Protein AF-A0A9E7FYW6-F1 (afdb_monomer)

Organism: NCBI:txid320322

Solvent-accessible surface area (backbone atoms only — not comparable to full-atom values): 25440 Å² total; per-residue (Å²): 96,41,37,39,42,37,39,26,40,47,70,57,80,93,50,70,59,65,60,54,49,54,53,49,36,52,51,51,20,65,64,49,72,45,68,50,94,43,48,44,74,43,83,44,52,62,40,98,53,69,60,96,90,35,71,58,61,34,38,43,33,40,39,38,26,62,54,67,76,46,76,68,48,47,54,53,49,48,53,53,52,33,50,52,38,32,76,73,66,66,22,50,60,92,41,51,50,72,46,79,43,77,39,76,81,64,69,85,50,50,65,61,49,51,56,58,54,59,71,71,72,79,84,86,85,83,81,92,80,92,81,91,80,84,89,84,91,86,88,86,90,87,87,84,91,78,90,78,82,86,81,80,82,86,77,86,78,80,91,71,90,89,89,81,84,89,83,81,89,82,84,87,82,89,79,87,87,87,87,82,88,84,90,83,89,79,85,87,81,84,90,75,84,80,85,76,92,68,87,78,76,80,76,80,82,75,75,82,82,66,78,60,63,60,51,52,52,48,52,49,52,49,50,53,47,51,52,52,49,62,69,67,42,66,64,66,67,64,80,65,41,71,86,44,53,45,86,55,93,43,73,68,52,20,52,50,26,24,55,54,38,47,67,72,40,41,53,52,52,52,50,51,39,52,48,41,39,49,49,53,47,64,76,35,61,68,55,45,49,53,52,50,51,50,51,47,52,54,40,47,65,67,70,70,40,62,95,84,58,78,66,57,67,55,97,92,40,76,44,53,72,67,55,52,49,50,50,50,51,49,49,49,50,48,52,46,70,76,38,64,53,54,60,47,51,53,50,28,50,51,54,34,50,50,52,50,48,52,51,19,25,28,34,60,72,77,89,84,70,89,80,78,82,68,94,74,73,71,85,85,50,96,58,74,81,76,71,85,80,85,86,89,78,80,87,81,88,79,134

Radius of gyration: 38.48 Å; Cα contacts (8 Å, |Δi|>4): 292; chains: 1; bounding box: 107×82×98 Å

InterPro domains:
  IPR001398 Macrophage migration inhibitory factor [PF01187] (2-104)
  IPR004895 Prenylated rab acceptor PRA1 [PF03208] (229-372)
  IPR004895 Prenylated rab acceptor PRA1 [PTHR19317] (193-374)
  IPR014347 Tautomerase/MIF superfamily [G3DSA:3.30.429.10] (2-112)
  IPR014347 Tautomerase/MIF superfamily [SSF55331] (1-104)

Structure (mmCIF, N/CA/C/O backbone):
data_AF-A0A9E7FYW6-F1
#
_entry.id   AF-A0A9E7FYW6-F1
#
loop_
_atom_site.group_PDB
_atom_site.id
_atom_site.type_symbol
_atom_site.label_atom_id
_atom_site.label_alt_id
_atom_site.label_comp_id
_atom_site.label_asym_id
_atom_site.label_entity_id
_atom_site.label_seq_id
_atom_site.pdbx_PDB_ins_code
_atom_site.Cartn_x
_atom_site.Cartn_y
_atom_site.Cartn_z
_atom_site.occupancy
_atom_site.B_iso_or_equiv
_atom_site.auth_seq_id
_atom_site.auth_comp_id
_atom_site.auth_asym_id
_atom_site.auth_atom_id
_atom_site.pdbx_PDB_model_num
ATOM 1 N N . MET A 1 1 ? -1.023 -28.346 9.864 1.00 83.94 1 MET A N 1
ATOM 2 C CA . MET A 1 1 ? -2.212 -27.751 10.496 1.00 83.94 1 MET A CA 1
ATOM 3 C C . MET A 1 1 ? -3.149 -27.196 9.422 1.00 83.94 1 MET A C 1
ATOM 5 O O . MET A 1 1 ? -3.063 -26.008 9.130 1.00 83.94 1 MET A O 1
ATOM 9 N N . PRO A 1 2 ? -3.940 -28.040 8.735 1.00 93.69 2 PRO A N 1
ATOM 10 C CA . PRO A 1 2 ? -5.030 -27.577 7.875 1.00 93.69 2 PRO A CA 1
ATOM 11 C C . PRO A 1 2 ? -6.256 -27.155 8.696 1.00 93.69 2 PRO A C 1
ATOM 13 O O . PRO A 1 2 ? -6.620 -27.841 9.646 1.00 93.69 2 PRO A O 1
ATOM 16 N N . CYS A 1 3 ? -6.911 -26.064 8.312 1.00 95.19 3 CYS A N 1
ATOM 17 C CA . CYS A 1 3 ? -8.185 -25.623 8.867 1.00 95.19 3 CYS A CA 1
ATOM 18 C C . CYS A 1 3 ? -9.180 -25.387 7.727 1.00 95.19 3 CYS A C 1
ATOM 20 O O . CYS A 1 3 ? -8.913 -24.559 6.855 1.00 95.19 3 CYS A O 1
ATOM 22 N N . LEU A 1 4 ? -10.293 -26.123 7.722 1.00 96.69 4 LEU A N 1
ATOM 23 C CA . LEU A 1 4 ? -11.390 -25.963 6.768 1.00 96.69 4 LEU A CA 1
ATOM 24 C C . LEU A 1 4 ? -12.578 -25.297 7.467 1.00 96.69 4 LEU A C 1
ATOM 26 O O . LEU A 1 4 ? -13.160 -25.872 8.382 1.00 96.69 4 LEU A O 1
ATOM 30 N N . ASN A 1 5 ? -12.963 -24.110 7.015 1.00 96.88 5 ASN A N 1
ATOM 31 C CA . ASN A 1 5 ? -14.145 -23.393 7.482 1.00 96.88 5 ASN A CA 1
ATOM 32 C C . ASN A 1 5 ? -15.232 -23.451 6.405 1.00 96.88 5 ASN A C 1
ATOM 34 O O . ASN A 1 5 ? -15.042 -22.920 5.315 1.00 96.88 5 ASN A O 1
ATOM 38 N N . LEU A 1 6 ? -16.354 -24.093 6.711 1.00 96.81 6 LEU A N 1
ATOM 39 C CA . LEU A 1 6 ? -17.514 -24.250 5.843 1.00 96.81 6 LEU A CA 1
ATOM 40 C C . LEU A 1 6 ? -18.661 -23.389 6.365 1.00 96.81 6 LEU A C 1
ATOM 42 O O . LEU A 1 6 ? -18.992 -23.418 7.547 1.00 96.81 6 LEU A O 1
ATOM 46 N N . SER A 1 7 ? -19.271 -22.623 5.473 1.00 96.81 7 SER A N 1
ATOM 47 C CA . SER A 1 7 ? -20.413 -21.750 5.740 1.00 96.81 7 SER A CA 1
ATOM 48 C C . SER A 1 7 ? -21.519 -22.039 4.729 1.00 96.81 7 SER A C 1
ATOM 50 O O . SER A 1 7 ? -21.244 -22.102 3.534 1.00 96.81 7 SER A O 1
ATOM 52 N N . THR A 1 8 ? -22.760 -22.210 5.177 1.00 96.69 8 THR A N 1
ATOM 53 C CA . THR A 1 8 ? -23.913 -22.505 4.309 1.00 96.69 8 THR A CA 1
ATOM 54 C C . THR A 1 8 ? -25.189 -21.818 4.804 1.00 96.69 8 THR A C 1
ATOM 56 O O . THR A 1 8 ? -25.309 -21.495 5.988 1.00 96.69 8 THR A O 1
ATOM 59 N N . ASN A 1 9 ? -26.138 -21.588 3.893 1.00 95.69 9 ASN A N 1
ATOM 60 C CA . ASN A 1 9 ? -27.502 -21.156 4.223 1.00 95.69 9 ASN A CA 1
ATOM 61 C C . ASN A 1 9 ? -28.422 -22.293 4.674 1.00 95.69 9 ASN A C 1
ATOM 63 O O . ASN A 1 9 ? -29.481 -22.019 5.231 1.00 95.69 9 ASN A O 1
ATOM 67 N N . VAL A 1 10 ? -28.046 -23.552 4.447 1.00 94.50 10 VAL A N 1
ATOM 68 C CA . VAL A 1 10 ? -28.854 -24.703 4.862 1.00 94.50 10 VAL A CA 1
ATOM 69 C C . VAL A 1 10 ? -28.904 -24.766 6.392 1.00 94.50 10 VAL A C 1
ATOM 71 O O . VAL A 1 10 ? -27.881 -24.567 7.060 1.00 94.50 10 VAL A O 1
ATOM 74 N N . SER A 1 11 ? -30.094 -25.018 6.951 1.00 91.06 11 SER A N 1
ATOM 75 C CA . SER A 1 11 ? -30.219 -25.256 8.391 1.00 91.06 11 SER A CA 1
ATOM 76 C C . SER A 1 11 ? -29.565 -26.584 8.759 1.00 91.06 11 SER A C 1
ATOM 78 O O . SER A 1 11 ? -29.737 -27.586 8.069 1.00 91.06 11 SER A O 1
ATOM 80 N N . LEU A 1 12 ? -28.803 -26.580 9.851 1.00 90.56 12 LEU A N 1
ATOM 81 C CA . LEU A 1 12 ? -28.153 -27.781 10.383 1.00 90.56 12 LEU A CA 1
ATOM 82 C C . LEU A 1 12 ? -29.026 -28.507 11.412 1.00 90.56 12 LEU A C 1
ATOM 84 O O . LEU A 1 12 ? -28.601 -29.524 11.961 1.00 90.56 12 LEU A O 1
ATOM 88 N N . ASP A 1 13 ? -30.231 -28.005 11.676 1.00 86.50 13 ASP A N 1
ATOM 89 C CA . ASP A 1 13 ? -31.158 -28.616 12.621 1.00 86.50 13 ASP A CA 1
ATOM 90 C C . ASP A 1 13 ? -31.611 -29.985 12.093 1.00 86.50 13 ASP A C 1
ATOM 92 O O . ASP A 1 13 ? -32.170 -30.100 11.004 1.00 86.50 13 ASP A O 1
ATOM 96 N N . GLY A 1 14 ? -31.338 -31.045 12.857 1.00 82.50 14 GLY A N 1
ATOM 97 C CA . GLY A 1 14 ? -31.653 -32.423 12.461 1.00 82.50 14 GLY A CA 1
ATOM 98 C C . GLY A 1 14 ? -30.693 -33.043 11.436 1.00 82.50 14 GLY A C 1
ATOM 99 O O . GLY A 1 14 ? -30.901 -34.187 11.037 1.00 82.50 14 GLY A O 1
ATOM 100 N N . VAL A 1 15 ? -29.630 -32.338 11.035 1.00 88.69 15 VAL A N 1
ATOM 101 C CA . VAL A 1 15 ? -28.569 -32.884 10.177 1.00 88.69 15 VAL A CA 1
ATOM 102 C C . VAL A 1 15 ? -27.479 -33.521 11.038 1.00 88.69 15 VAL A C 1
ATOM 104 O O . VAL A 1 15 ? -27.042 -32.944 12.036 1.00 88.69 15 VAL A O 1
ATOM 107 N N . ASP A 1 16 ? -26.971 -34.685 10.626 1.00 89.06 16 ASP A N 1
ATOM 108 C CA . ASP A 1 16 ? -25.817 -35.318 11.272 1.00 89.06 16 ASP A CA 1
ATOM 109 C C . ASP A 1 16 ? -24.513 -34.561 10.955 1.00 89.06 16 ASP A C 1
ATOM 111 O O . ASP A 1 16 ? -23.719 -34.917 10.078 1.00 89.06 16 ASP A O 1
ATOM 115 N N . THR A 1 17 ? -24.301 -33.469 11.689 1.00 92.69 17 THR A N 1
ATOM 116 C CA . THR A 1 17 ? -23.099 -32.632 11.595 1.00 92.69 17 THR A CA 1
ATOM 117 C C . THR A 1 17 ? -21.828 -33.418 11.906 1.00 92.69 17 THR A C 1
ATOM 119 O O . THR A 1 17 ? -20.786 -33.153 11.308 1.00 92.69 17 THR A O 1
ATOM 122 N N . SER A 1 18 ? -21.900 -34.422 12.783 1.00 91.88 18 SER A N 1
ATOM 123 C CA . SER A 1 18 ? -20.744 -35.223 13.184 1.00 91.88 18 SER A CA 1
ATOM 124 C C . SER A 1 18 ? -20.201 -36.066 12.026 1.00 91.88 18 SER A C 1
ATOM 126 O O . SER A 1 18 ? -18.985 -36.106 11.809 1.00 91.88 18 SER A O 1
ATOM 128 N N . ALA A 1 19 ? -21.091 -36.642 11.210 1.00 92.69 19 ALA A N 1
ATOM 129 C CA . ALA A 1 19 ? -20.711 -37.367 10.004 1.00 92.69 19 ALA A CA 1
ATOM 130 C C . ALA A 1 19 ? -20.039 -36.449 8.975 1.00 92.69 19 ALA A C 1
ATOM 132 O O . ALA A 1 19 ? -19.019 -36.827 8.399 1.00 92.69 19 ALA A O 1
ATOM 133 N N . ILE A 1 20 ? -20.555 -35.228 8.785 1.00 93.88 20 ILE A N 1
ATOM 134 C CA . ILE A 1 20 ? -19.956 -34.235 7.877 1.00 93.88 20 ILE A CA 1
ATOM 135 C C . ILE A 1 20 ? -18.540 -33.879 8.339 1.00 93.88 20 ILE A C 1
ATOM 137 O O . ILE A 1 20 ? -17.605 -33.887 7.537 1.00 93.88 20 ILE A O 1
ATOM 141 N N . LEU A 1 21 ? -18.372 -33.587 9.633 1.00 95.38 21 LEU A N 1
ATOM 142 C CA . LEU A 1 21 ? -17.083 -33.197 10.204 1.00 95.38 21 LEU A CA 1
ATOM 143 C C . LEU A 1 21 ? -16.051 -34.328 10.092 1.00 95.38 21 LEU A C 1
ATOM 145 O O . LEU A 1 21 ? -14.931 -34.067 9.655 1.00 95.38 21 LEU A O 1
ATOM 149 N N . SER A 1 22 ? -16.430 -35.569 10.422 1.00 94.94 22 SER A N 1
ATOM 150 C CA . SER A 1 22 ? -15.528 -36.729 10.345 1.00 94.94 22 SER A CA 1
ATOM 151 C C . SER A 1 22 ? -15.154 -37.098 8.906 1.00 94.94 22 SER A C 1
ATOM 153 O O . SER A 1 22 ? -14.016 -37.473 8.624 1.00 94.94 22 SER A O 1
ATOM 155 N N . GLU A 1 23 ? -16.093 -37.006 7.966 1.00 96.38 23 GLU A N 1
ATOM 156 C CA . GLU A 1 23 ? -15.821 -37.325 6.563 1.00 96.38 23 GLU A CA 1
ATOM 157 C C . GLU A 1 23 ? -14.941 -36.253 5.901 1.00 96.38 23 GLU A C 1
ATOM 159 O O . GLU A 1 23 ? -14.005 -36.571 5.153 1.00 96.38 23 GLU A O 1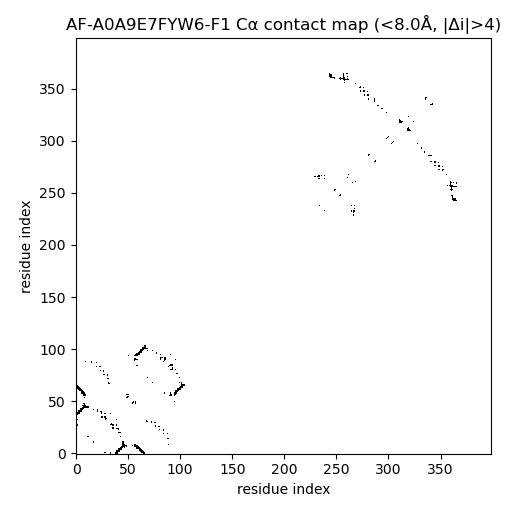
ATOM 164 N N . ALA A 1 24 ? -15.178 -34.980 6.237 1.00 95.12 24 ALA A N 1
ATOM 165 C CA . ALA A 1 24 ? -14.367 -33.860 5.779 1.00 95.12 24 ALA A CA 1
ATOM 166 C C . ALA A 1 24 ? -12.942 -33.906 6.356 1.00 95.12 24 ALA A C 1
ATOM 168 O O . ALA A 1 24 ? -11.986 -33.743 5.593 1.00 95.12 24 ALA A O 1
ATOM 169 N N . SER A 1 25 ? -12.768 -34.178 7.658 1.00 96.25 25 SER A N 1
ATOM 170 C CA . SER A 1 25 ? -11.441 -34.252 8.296 1.00 96.25 25 SER A CA 1
ATOM 171 C C . SER A 1 25 ? -10.566 -35.334 7.667 1.00 96.25 25 SER A C 1
ATOM 173 O O . SER A 1 25 ? -9.443 -35.047 7.242 1.00 96.25 25 SER A O 1
ATOM 175 N N . LYS A 1 26 ? -11.109 -36.546 7.496 1.00 96.62 26 LYS A N 1
ATOM 176 C CA . LYS A 1 26 ? -10.428 -37.678 6.846 1.00 96.62 26 LYS A CA 1
ATOM 177 C C . LYS A 1 26 ? -10.041 -37.366 5.406 1.00 96.62 26 LYS A C 1
ATOM 179 O O . LYS A 1 26 ? -8.931 -37.670 4.967 1.00 96.62 26 LYS A O 1
ATOM 184 N N . THR A 1 27 ? -10.948 -36.744 4.658 1.00 95.94 27 THR A N 1
ATOM 185 C CA . THR A 1 27 ? -10.726 -36.404 3.248 1.00 95.94 27 THR A CA 1
ATOM 186 C C . THR A 1 27 ? -9.641 -35.342 3.084 1.00 95.94 27 THR A C 1
ATOM 188 O O . THR A 1 27 ? -8.743 -35.508 2.255 1.00 95.94 27 THR A O 1
ATOM 191 N N . VAL A 1 28 ? -9.674 -34.286 3.901 1.00 95.62 28 VAL A N 1
ATOM 192 C CA . VAL A 1 28 ? -8.663 -33.220 3.900 1.00 95.62 28 VAL A CA 1
ATOM 193 C C . VAL A 1 28 ? -7.295 -33.761 4.322 1.00 95.62 28 VAL A C 1
ATOM 195 O O . VAL A 1 28 ? -6.299 -33.475 3.656 1.00 95.62 28 VAL A O 1
ATOM 198 N N . ALA A 1 29 ? -7.240 -34.583 5.376 1.00 94.88 29 ALA A N 1
ATOM 199 C CA . ALA A 1 29 ? -6.011 -35.223 5.845 1.00 94.88 29 ALA A CA 1
ATOM 200 C C . ALA A 1 29 ? -5.350 -36.059 4.738 1.00 94.88 29 ALA A C 1
ATOM 202 O O . ALA A 1 29 ? -4.169 -35.874 4.425 1.00 94.88 29 ALA A O 1
ATOM 203 N N . ARG A 1 30 ? -6.146 -36.919 4.088 1.00 94.88 30 ARG A N 1
ATOM 204 C CA . ARG A 1 30 ? -5.700 -37.809 3.009 1.00 94.88 30 ARG A CA 1
ATOM 205 C C . ARG A 1 30 ? -5.182 -37.046 1.791 1.00 94.88 30 ARG A C 1
ATOM 207 O O . ARG A 1 30 ? -4.160 -37.431 1.236 1.00 94.88 30 ARG A O 1
ATOM 214 N N . LEU A 1 31 ? -5.871 -35.986 1.364 1.00 94.19 31 LEU A N 1
ATOM 215 C CA . LEU A 1 31 ? -5.508 -35.252 0.145 1.00 94.19 31 LEU A CA 1
ATOM 216 C C . LEU A 1 31 ? -4.324 -34.296 0.334 1.00 94.19 31 LEU A C 1
ATOM 218 O O . LEU A 1 31 ? -3.539 -34.129 -0.595 1.00 94.19 31 LEU A O 1
ATOM 222 N N . ILE A 1 32 ? -4.176 -33.684 1.514 1.00 92.25 32 ILE A N 1
ATOM 223 C CA . ILE A 1 32 ? -3.039 -32.794 1.817 1.00 92.25 32 ILE A CA 1
ATOM 224 C C . ILE A 1 32 ? -1.793 -33.596 2.232 1.00 92.25 32 ILE A C 1
ATOM 226 O O . ILE A 1 32 ? -0.678 -33.081 2.158 1.00 92.25 32 ILE A O 1
ATOM 230 N N . GLY A 1 33 ? -1.961 -34.844 2.682 1.00 91.31 33 GLY A N 1
ATOM 231 C CA . GLY A 1 33 ? -0.863 -35.671 3.188 1.00 91.31 33 GLY A CA 1
ATOM 232 C C . GLY A 1 33 ? -0.411 -35.255 4.589 1.00 91.31 33 GLY A C 1
ATOM 233 O O . GLY A 1 33 ? 0.779 -35.278 4.893 1.00 91.31 33 GLY A O 1
ATOM 234 N N . LYS A 1 34 ? -1.349 -34.821 5.444 1.00 89.88 34 LYS A N 1
ATOM 235 C CA . LYS A 1 34 ? -1.075 -34.444 6.841 1.00 89.88 34 LYS A CA 1
ATOM 236 C C . LYS A 1 34 ? -1.905 -35.293 7.801 1.00 89.88 34 LYS A C 1
ATOM 238 O O . LYS A 1 34 ? -3.045 -35.601 7.465 1.00 89.88 34 LYS A O 1
ATOM 243 N N . PRO A 1 35 ? -1.381 -35.628 8.997 1.00 92.44 35 PRO A N 1
ATOM 244 C CA . PRO A 1 35 ? -2.135 -36.399 9.979 1.00 92.44 35 PRO A CA 1
ATOM 245 C C . PRO A 1 35 ? -3.451 -35.709 10.345 1.00 92.44 35 PRO A C 1
ATOM 247 O O . PRO A 1 35 ? -3.473 -34.492 10.556 1.00 92.44 35 PRO A O 1
ATOM 250 N N . GLU A 1 36 ? -4.526 -36.491 10.467 1.00 93.25 36 GLU A N 1
ATOM 251 C CA . GLU A 1 36 ? -5.862 -35.996 10.826 1.00 93.25 36 GLU A CA 1
ATOM 252 C C . GLU A 1 36 ? -5.867 -35.265 12.177 1.00 93.25 36 GLU A C 1
ATOM 254 O O . GLU A 1 36 ? -6.575 -34.278 12.331 1.00 93.25 36 GLU A O 1
ATOM 259 N N . ALA A 1 37 ? -4.979 -35.648 13.103 1.00 92.31 37 ALA A N 1
ATOM 260 C CA . ALA A 1 37 ? -4.788 -34.981 14.394 1.00 92.31 37 ALA A CA 1
ATOM 261 C C . ALA A 1 37 ? -4.473 -33.471 14.293 1.00 92.31 37 ALA A C 1
ATOM 263 O O . ALA A 1 37 ? -4.655 -32.736 15.259 1.00 92.31 37 ALA A O 1
ATOM 264 N N . TYR A 1 38 ? -4.001 -32.993 13.135 1.00 90.94 38 TYR A N 1
ATOM 265 C CA . TYR A 1 38 ? -3.726 -31.574 12.884 1.00 90.94 38 TYR A CA 1
ATOM 266 C C . TYR A 1 38 ? -4.793 -30.871 12.040 1.00 90.94 38 TYR A C 1
ATOM 268 O O . TYR A 1 38 ? -4.580 -29.711 11.665 1.00 90.94 38 TYR A O 1
ATOM 276 N N . VAL A 1 39 ? -5.869 -31.565 11.669 1.00 94.56 39 VAL A N 1
ATOM 277 C CA . VAL A 1 39 ? -6.942 -31.037 10.828 1.00 94.56 39 VAL A CA 1
ATOM 278 C C . VAL A 1 39 ? -8.050 -30.491 11.714 1.00 94.56 39 VAL A C 1
ATOM 280 O O . VAL A 1 39 ? -8.599 -31.191 12.556 1.00 94.56 39 VAL A O 1
ATOM 283 N N . MET A 1 40 ? -8.395 -29.229 11.496 1.00 94.75 40 MET A N 1
ATOM 284 C CA . MET A 1 40 ? -9.525 -28.573 12.142 1.00 94.75 40 MET A CA 1
ATOM 285 C C . MET A 1 40 ? -10.620 -28.333 11.106 1.00 94.75 40 MET A C 1
ATOM 287 O O . MET A 1 40 ? -10.339 -27.808 10.030 1.00 94.75 40 MET A O 1
ATOM 291 N N . ILE A 1 41 ? -11.862 -28.697 11.424 1.00 96.19 41 ILE A N 1
ATOM 292 C CA . ILE A 1 41 ? -13.030 -28.431 10.578 1.00 96.19 41 ILE A CA 1
ATOM 293 C C . ILE A 1 41 ? -14.019 -27.582 11.375 1.00 96.19 41 ILE A C 1
ATOM 295 O O . ILE A 1 41 ? -14.321 -27.888 12.526 1.00 96.19 41 ILE A O 1
ATOM 299 N N . VAL A 1 42 ? -14.527 -26.519 10.762 1.00 95.50 42 VAL A N 1
ATOM 300 C CA . VAL A 1 42 ? -15.577 -25.656 11.308 1.00 95.50 42 VAL A CA 1
ATOM 301 C C . VAL A 1 42 ? -16.741 -25.672 10.329 1.00 95.50 42 VAL A C 1
ATOM 303 O O . VAL A 1 42 ? -16.540 -25.402 9.150 1.00 95.50 42 VAL A O 1
ATOM 306 N N . LEU A 1 43 ? -17.949 -25.969 10.806 1.00 95.50 43 LEU A N 1
ATOM 307 C CA . LEU A 1 43 ? -19.175 -25.943 10.008 1.00 95.50 43 LEU A CA 1
ATOM 308 C C . LEU A 1 43 ? -20.144 -24.919 10.604 1.00 95.50 43 LEU A C 1
ATOM 310 O O . LEU A 1 43 ? -20.476 -24.985 11.785 1.00 95.50 43 LEU A O 1
ATOM 314 N N . LYS A 1 44 ? -20.584 -23.969 9.780 1.00 94.75 44 LYS A N 1
ATOM 315 C CA . LYS A 1 44 ? -21.551 -22.927 10.128 1.00 94.75 44 LYS A CA 1
ATOM 316 C C . LYS A 1 44 ? -22.732 -23.023 9.173 1.00 94.75 44 LYS A C 1
ATOM 318 O O . LYS A 1 44 ? -22.543 -22.932 7.962 1.00 94.75 44 LYS A O 1
ATOM 323 N N . GLY A 1 45 ? -23.929 -23.194 9.712 1.00 93.44 45 GLY A N 1
ATOM 324 C CA . GLY A 1 45 ? -25.163 -23.194 8.931 1.00 93.44 45 GLY A CA 1
ATOM 325 C C . GLY A 1 45 ? -26.096 -22.069 9.330 1.00 93.44 45 GLY A C 1
ATOM 326 O O . GLY A 1 45 ? -25.749 -21.243 10.178 1.00 93.44 45 GLY A O 1
ATOM 327 N N . SER A 1 46 ? -27.273 -22.053 8.707 1.00 91.44 46 SER A N 1
ATOM 328 C CA . SER A 1 46 ? -28.316 -21.047 8.947 1.00 91.44 46 SER A CA 1
ATOM 329 C C . SER A 1 46 ? -27.828 -19.603 8.747 1.00 91.44 46 SER A C 1
ATOM 331 O O . SER A 1 46 ? -28.271 -18.682 9.435 1.00 91.44 46 SER A O 1
ATOM 333 N N . LEU A 1 47 ? -26.884 -19.393 7.822 1.00 92.81 47 LEU A N 1
ATOM 334 C CA . LEU A 1 47 ? -26.349 -18.070 7.502 1.00 92.81 47 LEU A CA 1
ATOM 335 C C . LEU A 1 47 ? -27.120 -17.430 6.336 1.00 92.81 47 LEU A C 1
ATOM 337 O O . LEU A 1 47 ? -27.388 -18.112 5.347 1.00 92.81 47 LEU A O 1
ATOM 341 N N . PRO A 1 48 ? -27.414 -16.117 6.379 1.00 92.50 48 PRO A N 1
ATOM 342 C CA . PRO A 1 48 ? -27.964 -15.417 5.223 1.00 92.50 48 PRO A CA 1
ATOM 343 C C . PRO A 1 48 ? -26.931 -15.422 4.085 1.00 92.50 48 PRO A C 1
ATOM 345 O O . PRO A 1 48 ? -25.865 -14.812 4.194 1.00 92.50 48 PRO A O 1
ATOM 348 N N . MET A 1 49 ? -27.227 -16.145 3.003 1.00 92.19 49 MET A N 1
ATOM 349 C CA . MET A 1 49 ? -26.335 -16.314 1.853 1.00 92.19 49 MET A CA 1
ATOM 350 C C . MET A 1 49 ? -27.147 -16.331 0.557 1.00 92.19 49 MET A C 1
ATOM 352 O O . MET A 1 49 ? -28.112 -17.082 0.433 1.00 92.19 49 MET A O 1
ATOM 356 N N . SER A 1 50 ? -26.713 -15.545 -0.429 1.00 93.38 50 SER A N 1
ATOM 357 C CA . SER A 1 50 ? -27.221 -15.586 -1.799 1.00 93.38 50 SER A CA 1
ATOM 358 C C . SER A 1 50 ? -26.089 -15.929 -2.769 1.00 93.38 50 SER A C 1
ATOM 360 O O . SER A 1 50 ? -24.945 -15.508 -2.601 1.00 93.38 50 SER A O 1
ATOM 362 N N . PHE A 1 51 ? -26.398 -16.723 -3.791 1.00 93.31 51 PHE A N 1
ATOM 363 C CA . PHE A 1 51 ? -25.456 -17.118 -4.837 1.00 93.31 51 PHE A CA 1
ATOM 364 C C . PHE A 1 51 ? -26.134 -16.981 -6.198 1.00 93.31 51 PHE A C 1
ATOM 366 O O . PHE A 1 51 ? -27.205 -17.549 -6.433 1.00 93.31 51 PHE A O 1
ATOM 373 N N . GLY A 1 52 ? -25.532 -16.192 -7.091 1.00 91.69 52 GLY A N 1
ATOM 374 C CA . GLY A 1 52 ? -26.138 -15.853 -8.382 1.00 91.69 52 GLY A CA 1
ATOM 375 C C . GLY A 1 52 ? -27.484 -15.132 -8.238 1.00 91.69 52 GLY A C 1
ATOM 376 O O . GLY A 1 52 ? -28.415 -15.438 -8.972 1.00 91.69 52 GLY A O 1
ATOM 377 N N . GLY A 1 53 ? -27.625 -14.255 -7.236 1.00 92.12 53 GLY A N 1
ATOM 378 C CA . GLY A 1 53 ? -28.859 -13.498 -6.980 1.00 92.12 53 GLY A CA 1
ATOM 379 C C . GLY A 1 53 ? -30.009 -14.296 -6.350 1.00 92.12 53 GLY A C 1
ATOM 380 O O . GLY A 1 53 ? -31.087 -13.746 -6.165 1.00 92.12 53 GLY A O 1
ATOM 381 N N . THR A 1 54 ? -29.797 -15.569 -5.999 1.00 94.06 54 THR A N 1
ATOM 382 C CA . THR A 1 54 ? -30.825 -16.443 -5.404 1.00 94.06 54 THR A CA 1
ATOM 383 C C . THR A 1 54 ? -30.375 -17.007 -4.059 1.00 94.06 54 THR A C 1
ATOM 385 O O . THR A 1 54 ? -29.197 -17.323 -3.879 1.00 94.06 54 THR A O 1
ATOM 388 N N . GLU A 1 55 ? -31.317 -17.202 -3.137 1.00 94.12 55 GLU A N 1
ATOM 389 C CA . GLU A 1 55 ? -31.085 -17.774 -1.795 1.00 94.12 55 GLU A CA 1
ATOM 390 C C . GLU A 1 55 ? -31.228 -19.307 -1.751 1.00 94.12 55 GLU A C 1
ATOM 392 O O . GLU A 1 55 ? -31.335 -19.905 -0.685 1.00 94.12 55 GLU A O 1
ATOM 397 N N . GLN A 1 56 ? -31.207 -19.967 -2.914 1.00 94.81 56 GLN A N 1
ATOM 398 C CA . GLN A 1 56 ? -31.193 -21.432 -3.013 1.00 94.81 56 GLN A CA 1
ATOM 399 C C . GLN A 1 56 ? -29.962 -22.027 -2.297 1.00 94.81 56 GLN A C 1
ATOM 401 O O . GLN A 1 56 ? -28.950 -21.320 -2.182 1.00 94.81 56 GLN A O 1
ATOM 406 N N . PRO A 1 57 ? -29.986 -23.308 -1.870 1.00 96.06 57 PRO A N 1
ATOM 407 C CA . PRO A 1 57 ? -28.890 -23.945 -1.137 1.00 96.06 57 PRO A CA 1
ATOM 408 C C . PRO A 1 57 ? -27.518 -23.670 -1.761 1.00 96.06 57 PRO A C 1
ATOM 410 O O . PRO A 1 57 ? -27.299 -23.891 -2.956 1.00 96.06 57 PRO A O 1
ATOM 413 N N . ALA A 1 58 ? -26.619 -23.112 -0.960 1.00 96.31 58 ALA A N 1
ATOM 414 C CA . ALA A 1 58 ? -25.290 -22.683 -1.366 1.00 96.31 58 ALA A CA 1
ATOM 415 C C . ALA A 1 58 ? -24.307 -22.848 -0.204 1.00 96.31 58 ALA A C 1
ATOM 417 O O . ALA A 1 58 ? -24.680 -22.849 0.975 1.00 96.31 58 ALA A O 1
ATOM 418 N N . ALA A 1 59 ? -23.030 -22.995 -0.541 1.00 96.38 59 ALA A N 1
ATOM 419 C CA . ALA A 1 59 ? -21.977 -23.116 0.451 1.00 96.38 59 ALA A CA 1
ATOM 420 C C . ALA A 1 59 ? -20.713 -22.367 0.025 1.00 96.38 59 ALA A C 1
ATOM 422 O O . ALA A 1 59 ? -20.352 -22.298 -1.150 1.00 96.38 59 ALA A O 1
ATOM 423 N N . TYR A 1 60 ? -20.010 -21.843 1.017 1.00 96.88 60 TYR A N 1
ATOM 424 C CA . TYR A 1 60 ? -18.710 -21.215 0.873 1.00 96.88 60 TYR A CA 1
ATOM 425 C C . TYR A 1 60 ? -17.727 -21.877 1.832 1.00 96.88 60 TYR A C 1
ATOM 427 O O . TYR A 1 60 ? -18.026 -22.070 3.011 1.00 96.88 60 TYR A O 1
ATOM 435 N N . GLY A 1 61 ? -16.560 -22.240 1.318 1.00 96.19 61 GLY A N 1
ATOM 436 C CA . GLY A 1 61 ? -15.496 -22.870 2.077 1.00 96.19 61 GLY A CA 1
ATOM 437 C C . GLY A 1 61 ? -14.202 -22.071 2.024 1.00 96.19 61 GLY A C 1
ATOM 438 O O . GLY A 1 61 ? -13.840 -21.518 0.986 1.00 96.19 61 GLY A O 1
ATOM 439 N N . GLU A 1 62 ? -13.452 -22.087 3.119 1.00 96.81 62 GLU A N 1
ATOM 440 C CA . GLU A 1 62 ? -12.081 -21.587 3.189 1.00 96.81 62 GLU A CA 1
ATOM 441 C C . GLU A 1 62 ? -11.173 -22.665 3.763 1.00 96.81 62 GLU A C 1
ATOM 443 O O . GLU A 1 62 ? -11.401 -23.147 4.871 1.00 96.81 62 GLU A O 1
ATOM 448 N N . LEU A 1 63 ? -10.131 -23.033 3.022 1.00 95.44 63 LEU A N 1
ATOM 449 C CA . LEU A 1 63 ? -9.122 -23.985 3.457 1.00 95.44 63 LEU A CA 1
ATOM 450 C C . LEU A 1 63 ? -7.783 -23.279 3.637 1.00 95.44 63 LEU A C 1
ATOM 452 O O . LEU A 1 63 ? -7.156 -22.850 2.668 1.00 95.44 63 LEU A O 1
ATOM 456 N N . VAL A 1 64 ? -7.324 -23.210 4.882 1.00 94.19 64 VAL A N 1
ATOM 457 C CA . VAL A 1 64 ? -6.010 -22.677 5.245 1.00 94.19 64 VAL A CA 1
ATOM 458 C C . VAL A 1 64 ? -5.094 -23.843 5.575 1.00 94.19 64 VAL A C 1
ATOM 460 O O . VAL A 1 64 ? -5.426 -24.671 6.417 1.00 94.19 64 VAL A O 1
ATOM 463 N N . SER A 1 65 ? -3.930 -23.934 4.940 1.00 92.00 65 SER A N 1
ATOM 464 C CA . SER A 1 65 ? -2.929 -24.948 5.281 1.00 92.00 65 SER A CA 1
ATOM 465 C C . SER A 1 65 ? -1.532 -24.358 5.212 1.00 92.00 65 SER A C 1
ATOM 467 O O . SER A 1 65 ? -1.243 -23.500 4.383 1.00 92.00 65 SER A O 1
ATOM 469 N N . ILE A 1 66 ? -0.652 -24.847 6.086 1.00 88.12 66 ILE A N 1
ATOM 470 C CA . ILE A 1 66 ? 0.765 -24.489 6.062 1.00 88.12 66 ILE A CA 1
ATOM 471 C C . ILE A 1 66 ? 1.501 -25.381 5.053 1.00 88.12 66 ILE A C 1
ATOM 473 O O . ILE A 1 66 ? 1.966 -26.458 5.434 1.00 88.12 66 ILE A O 1
ATOM 477 N N . GLY A 1 67 ? 1.547 -25.009 3.775 1.00 84.25 67 GLY A N 1
ATOM 478 C CA . GLY A 1 67 ? 2.071 -25.846 2.693 1.00 84.25 67 GLY A CA 1
ATOM 479 C C . GLY A 1 67 ? 1.173 -27.039 2.335 1.00 84.25 67 GLY A C 1
ATOM 480 O O . GLY A 1 67 ? 0.225 -27.380 3.057 1.00 84.25 67 GLY A O 1
ATOM 481 N N . GLY A 1 68 ? 1.500 -27.714 1.229 1.00 82.69 68 GLY A N 1
ATOM 482 C CA . GLY A 1 68 ? 0.770 -28.891 0.728 1.00 82.69 68 GLY A CA 1
ATOM 483 C C . GLY A 1 68 ? -0.451 -28.567 -0.141 1.00 82.69 68 GLY A C 1
ATOM 484 O O . GLY A 1 68 ? -1.203 -29.473 -0.482 1.00 82.69 68 GLY A O 1
ATOM 485 N N . LEU A 1 69 ? -0.651 -27.296 -0.501 1.00 89.00 69 LEU A N 1
ATOM 486 C CA . LEU A 1 69 ? -1.658 -26.876 -1.475 1.00 89.00 69 LEU A CA 1
ATOM 487 C C . LEU A 1 69 ? -0.985 -26.658 -2.833 1.00 89.00 69 LEU A C 1
ATOM 489 O O . LEU A 1 69 ? 0.029 -25.974 -2.935 1.00 89.00 69 LEU A O 1
ATOM 493 N N . ASN A 1 70 ? -1.548 -27.258 -3.875 1.00 91.19 70 ASN A N 1
ATOM 494 C CA . ASN A 1 70 ? -1.122 -27.107 -5.266 1.00 91.19 70 ASN A CA 1
ATOM 495 C C . ASN A 1 70 ? -2.356 -27.217 -6.177 1.00 91.19 70 ASN A C 1
ATOM 497 O O . ASN A 1 70 ? -3.431 -27.585 -5.709 1.00 91.19 70 ASN A O 1
ATOM 501 N N . SER A 1 71 ? -2.226 -26.901 -7.468 1.00 92.94 71 SER A N 1
ATOM 502 C CA . SER A 1 71 ? -3.371 -26.887 -8.396 1.00 92.94 71 SER A CA 1
ATOM 503 C C . SER A 1 71 ? -4.134 -28.222 -8.438 1.00 92.94 71 SER A C 1
ATOM 505 O O . SER A 1 71 ? -5.363 -28.234 -8.358 1.00 92.94 71 SER A O 1
ATOM 507 N N . ASP A 1 72 ? -3.432 -29.355 -8.474 1.00 92.88 72 ASP A N 1
ATOM 508 C CA . ASP A 1 72 ? -4.054 -30.680 -8.585 1.00 92.88 72 ASP A CA 1
ATOM 509 C C . ASP A 1 72 ? -4.723 -31.135 -7.283 1.00 92.88 72 ASP A C 1
ATOM 511 O O . ASP A 1 72 ? -5.834 -31.671 -7.293 1.00 92.88 72 ASP A O 1
ATOM 515 N N . VAL A 1 73 ? -4.077 -30.881 -6.145 1.00 93.56 73 VAL A N 1
ATOM 516 C CA . VAL A 1 73 ? -4.612 -31.139 -4.803 1.00 93.56 73 VAL A CA 1
ATOM 517 C C . VAL A 1 73 ? -5.831 -30.258 -4.551 1.00 93.56 73 VAL A C 1
ATOM 519 O O . VAL A 1 73 ? -6.842 -30.758 -4.067 1.00 93.56 73 VAL A O 1
ATOM 522 N N . ASN A 1 74 ? -5.795 -28.988 -4.961 1.00 94.50 74 ASN A N 1
ATOM 523 C CA . ASN A 1 74 ? -6.921 -28.065 -4.830 1.00 94.50 74 ASN A CA 1
ATOM 524 C C . ASN A 1 74 ? -8.125 -28.533 -5.657 1.00 94.50 74 ASN A C 1
ATOM 526 O O . ASN A 1 74 ? -9.240 -28.550 -5.142 1.00 94.50 74 ASN A O 1
ATOM 530 N N . LYS A 1 75 ? -7.919 -28.991 -6.901 1.00 94.69 75 LYS A N 1
ATOM 531 C CA . LYS A 1 75 ? -8.996 -29.573 -7.726 1.00 94.69 75 LYS A CA 1
ATOM 532 C C . LYS A 1 75 ? -9.633 -30.789 -7.049 1.00 94.69 75 LYS A C 1
ATOM 534 O O . LYS A 1 75 ? -10.858 -30.865 -6.952 1.00 94.69 75 LYS A O 1
ATOM 539 N N . LYS A 1 76 ? -8.812 -31.714 -6.537 1.00 95.94 76 LYS A N 1
ATOM 540 C CA . LYS A 1 76 ? -9.286 -32.916 -5.827 1.00 95.94 76 LYS A CA 1
ATOM 541 C C . LYS A 1 76 ? -10.027 -32.565 -4.534 1.00 95.94 76 LYS A C 1
ATOM 543 O O . LYS A 1 76 ? -11.074 -33.145 -4.265 1.00 95.94 76 LYS A O 1
ATOM 548 N N . LEU A 1 77 ? -9.516 -31.605 -3.760 1.00 95.88 77 LEU A N 1
ATOM 549 C CA . LEU A 1 77 ? -10.139 -31.121 -2.525 1.00 95.88 77 LEU A CA 1
ATOM 550 C C . LEU A 1 77 ? -11.489 -30.466 -2.798 1.00 95.88 77 LEU A C 1
ATOM 552 O O . LEU A 1 77 ? -12.469 -30.826 -2.153 1.00 95.88 77 LEU A O 1
ATOM 556 N N . SER A 1 78 ? -11.562 -29.560 -3.775 1.00 95.69 78 SER A N 1
ATOM 557 C CA . SER A 1 78 ? -12.819 -28.916 -4.162 1.00 95.69 78 SER A CA 1
ATOM 558 C C . SER A 1 78 ? -13.863 -29.941 -4.581 1.00 95.69 78 SER A C 1
ATOM 560 O O . SER A 1 78 ? -14.988 -29.886 -4.095 1.00 95.69 78 SER A O 1
ATOM 562 N N . ALA A 1 79 ? -13.493 -30.910 -5.422 1.00 95.44 79 ALA A N 1
ATOM 563 C CA . ALA A 1 79 ? -14.412 -31.954 -5.867 1.00 95.44 79 ALA A CA 1
ATOM 564 C C . ALA A 1 79 ? -14.900 -32.838 -4.706 1.00 95.44 79 ALA A C 1
ATOM 566 O O . ALA A 1 79 ? -16.093 -33.126 -4.609 1.00 95.44 79 ALA A O 1
ATOM 567 N N . ALA A 1 80 ? -13.996 -33.240 -3.810 1.00 96.12 80 ALA A N 1
ATOM 568 C CA . ALA A 1 80 ? -14.332 -34.112 -2.691 1.00 96.12 80 ALA A CA 1
ATOM 569 C C . ALA A 1 80 ? -15.209 -33.405 -1.645 1.00 96.12 80 ALA A C 1
ATOM 571 O O . ALA A 1 80 ? -16.211 -33.964 -1.208 1.00 96.12 80 ALA A O 1
ATOM 572 N N . VAL A 1 81 ? -14.890 -32.157 -1.288 1.00 96.00 81 VAL A N 1
ATOM 573 C CA . VAL A 1 81 ? -15.713 -31.366 -0.357 1.00 96.00 81 VAL A CA 1
ATOM 574 C C . VAL A 1 81 ? -17.079 -31.056 -0.972 1.00 96.00 81 VAL A C 1
ATOM 576 O O . VAL A 1 81 ? -18.090 -31.183 -0.287 1.00 96.00 81 VAL A O 1
ATOM 579 N N . ALA A 1 82 ? -17.142 -30.739 -2.269 1.00 95.56 82 ALA A N 1
ATOM 580 C CA . ALA A 1 82 ? -18.411 -30.528 -2.962 1.00 95.56 82 ALA A CA 1
ATOM 581 C C . ALA A 1 82 ? -19.304 -31.781 -2.934 1.00 95.56 82 ALA A C 1
ATOM 583 O O . ALA A 1 82 ? -20.511 -31.665 -2.754 1.00 95.56 82 ALA A O 1
ATOM 584 N N . ALA A 1 83 ? -18.724 -32.979 -3.068 1.00 96.50 83 ALA A N 1
ATOM 585 C CA . ALA A 1 83 ? -19.468 -34.236 -2.976 1.00 96.50 83 ALA A CA 1
ATOM 586 C C . ALA A 1 83 ? -20.025 -34.494 -1.563 1.00 96.50 83 ALA A C 1
ATOM 588 O O . ALA A 1 83 ? -21.162 -34.943 -1.424 1.00 96.50 83 ALA A O 1
ATOM 589 N N . ILE A 1 84 ? -19.266 -34.164 -0.513 1.00 95.25 84 ILE A N 1
ATOM 590 C CA . ILE A 1 84 ? -19.743 -34.263 0.877 1.00 95.25 84 ILE A CA 1
ATOM 591 C C . ILE A 1 84 ? -20.916 -33.297 1.103 1.00 95.25 84 ILE A C 1
ATOM 593 O O . ILE A 1 84 ? -21.932 -33.675 1.679 1.00 95.25 84 ILE A O 1
ATOM 597 N N . LEU A 1 85 ? -20.814 -32.059 0.611 1.00 94.81 85 LEU A N 1
ATOM 598 C CA . LEU A 1 85 ? -21.882 -31.061 0.747 1.00 94.81 85 LEU A CA 1
ATOM 599 C C . LEU A 1 85 ? -23.142 -31.435 -0.049 1.00 94.81 85 LEU A C 1
ATOM 601 O O . LEU A 1 85 ? -24.254 -31.239 0.436 1.00 94.81 85 LEU A O 1
ATOM 605 N N . GLU A 1 86 ? -22.983 -32.014 -1.236 1.00 94.94 86 GLU A N 1
ATOM 606 C CA . GLU A 1 86 ? -24.101 -32.505 -2.046 1.00 94.94 86 GLU A CA 1
ATOM 607 C C . GLU A 1 86 ? -24.821 -33.669 -1.357 1.00 94.94 86 GLU A C 1
ATOM 609 O O . GLU A 1 86 ? -26.040 -33.650 -1.222 1.00 94.94 86 GLU A O 1
ATOM 614 N N . THR A 1 87 ? -24.077 -34.654 -0.850 1.00 94.50 87 THR A N 1
ATOM 615 C CA . THR A 1 87 ? -24.661 -35.854 -0.228 1.00 94.50 87 THR A CA 1
ATOM 616 C C . THR A 1 87 ? -25.276 -35.594 1.145 1.00 94.50 87 THR A C 1
ATOM 618 O O . THR A 1 87 ? -26.279 -36.215 1.486 1.00 94.50 87 THR A O 1
ATOM 621 N N . LYS A 1 88 ? -24.687 -34.699 1.948 1.00 93.31 88 LYS A N 1
ATOM 622 C CA . LYS A 1 88 ? -25.100 -34.480 3.345 1.00 93.31 88 LYS A CA 1
ATOM 623 C C . LYS A 1 88 ? -26.006 -33.269 3.541 1.00 93.31 88 LYS A C 1
ATOM 625 O O . LYS A 1 88 ? -26.799 -33.264 4.474 1.00 93.31 88 LYS A O 1
ATOM 630 N N . LEU A 1 89 ? -25.876 -32.244 2.696 1.00 92.69 89 LEU A N 1
ATOM 631 C CA . LEU A 1 89 ? -26.606 -30.975 2.823 1.00 92.69 89 LEU A CA 1
ATOM 632 C C . LEU A 1 89 ? -27.445 -30.637 1.586 1.00 92.69 89 LEU A C 1
ATOM 634 O O . LEU A 1 89 ? -28.072 -29.581 1.556 1.00 92.69 89 LEU A O 1
ATOM 638 N N . SER A 1 90 ? -27.471 -31.509 0.570 1.00 93.88 90 SER A N 1
ATOM 639 C CA . SER A 1 90 ? -28.181 -31.271 -0.697 1.00 93.88 90 SER A CA 1
ATOM 640 C C . SER A 1 90 ? -27.775 -29.960 -1.389 1.00 93.88 90 SER A C 1
ATOM 642 O O . SER A 1 90 ? -28.565 -29.359 -2.115 1.00 93.88 90 SER A O 1
ATOM 644 N N . VAL A 1 91 ? -26.538 -29.496 -1.169 1.00 95.31 91 VAL A N 1
ATOM 645 C CA . VAL A 1 91 ? -26.002 -28.299 -1.830 1.00 95.31 91 VAL A CA 1
ATOM 646 C C . VAL A 1 91 ? -25.444 -28.695 -3.201 1.00 95.31 91 VAL A C 1
ATOM 648 O O . VAL A 1 91 ? -24.512 -29.500 -3.259 1.00 95.31 91 VAL A O 1
ATOM 651 N N . PRO A 1 92 ? -25.944 -28.128 -4.314 1.00 95.44 92 PRO A N 1
ATOM 652 C CA . PRO A 1 92 ? -25.429 -28.450 -5.642 1.00 95.44 92 PRO A CA 1
ATOM 653 C C . PRO A 1 92 ? -23.950 -28.072 -5.791 1.00 95.44 92 PRO A C 1
ATOM 655 O O . PRO A 1 92 ? -23.554 -26.967 -5.413 1.00 95.44 92 PRO A O 1
ATOM 658 N N . LYS A 1 93 ? -23.142 -28.921 -6.445 1.00 94.62 93 LYS A N 1
ATOM 659 C CA . LYS A 1 93 ? -21.704 -28.647 -6.685 1.00 94.62 93 LYS A CA 1
ATOM 660 C C . LYS A 1 93 ? -21.446 -27.321 -7.406 1.00 94.62 93 LYS A C 1
ATOM 662 O O . LYS A 1 93 ? -20.434 -26.676 -7.161 1.00 94.62 93 LYS A O 1
ATOM 667 N N . ALA A 1 94 ? -22.373 -26.902 -8.269 1.00 94.00 94 ALA A N 1
ATOM 668 C CA . ALA A 1 94 ? -22.299 -25.638 -9.004 1.00 94.00 94 ALA A CA 1
ATOM 669 C C . ALA A 1 94 ? -22.495 -24.388 -8.120 1.00 94.00 94 ALA A C 1
ATOM 671 O O . ALA A 1 94 ? -22.160 -23.285 -8.541 1.00 94.00 94 ALA A O 1
ATOM 672 N N . ARG A 1 95 ? -23.040 -24.546 -6.906 1.00 95.38 95 ARG A N 1
ATOM 673 C CA . ARG A 1 95 ? -23.321 -23.466 -5.942 1.00 95.38 95 ARG A CA 1
ATOM 674 C C . ARG A 1 95 ? -22.383 -23.517 -4.732 1.00 95.38 95 ARG A C 1
ATOM 676 O O . ARG A 1 95 ? -22.741 -23.092 -3.632 1.00 95.38 95 ARG A O 1
ATOM 683 N N . PHE A 1 96 ? -21.184 -24.056 -4.944 1.00 95.00 96 PHE A N 1
ATOM 684 C CA . PHE A 1 96 ? -20.135 -24.168 -3.943 1.00 95.00 96 PHE A CA 1
ATOM 685 C C . PHE A 1 96 ? -18.844 -23.505 -4.427 1.00 95.00 96 PHE A C 1
ATOM 687 O O . PHE A 1 96 ? -18.337 -23.821 -5.502 1.00 95.00 96 PHE A O 1
ATOM 694 N N . PHE A 1 97 ? -18.280 -22.622 -3.600 1.00 95.06 97 PHE A N 1
ATOM 695 C CA . PHE A 1 97 ? -16.931 -22.090 -3.799 1.00 95.06 97 PHE A CA 1
ATOM 696 C C . PHE A 1 97 ? -16.016 -22.475 -2.645 1.00 95.06 97 PHE A C 1
ATOM 698 O O . PHE A 1 97 ? -16.382 -22.328 -1.481 1.00 95.06 97 PHE A O 1
ATOM 705 N N . LEU A 1 98 ? -14.794 -22.898 -2.976 1.00 96.25 98 LEU A N 1
ATOM 706 C CA . LEU A 1 98 ? -13.738 -23.193 -2.014 1.00 96.25 98 LEU A CA 1
ATOM 707 C C . LEU A 1 98 ? -12.527 -22.302 -2.280 1.00 96.25 98 LEU A C 1
ATOM 709 O O . LEU A 1 98 ? -11.916 -22.361 -3.348 1.00 96.25 98 LEU A O 1
ATOM 713 N N . LYS A 1 99 ? -12.174 -21.485 -1.292 1.00 95.94 99 LYS A N 1
ATOM 714 C CA . LYS A 1 99 ? -11.000 -20.620 -1.323 1.00 95.94 99 LYS A CA 1
ATOM 715 C C . LYS A 1 99 ? -9.831 -21.280 -0.602 1.00 95.94 99 LYS A C 1
ATOM 717 O O . LYS A 1 99 ? -9.978 -21.756 0.519 1.00 95.94 99 LYS A O 1
ATOM 722 N N . PHE A 1 100 ? -8.660 -21.262 -1.226 1.00 95.44 100 PHE A N 1
ATOM 723 C CA . PHE A 1 100 ? -7.443 -21.872 -0.693 1.00 95.44 100 PHE A CA 1
ATOM 724 C C . PHE A 1 100 ? -6.457 -20.804 -0.224 1.00 95.44 100 PHE A C 1
ATOM 726 O O . PHE A 1 100 ? -6.177 -19.850 -0.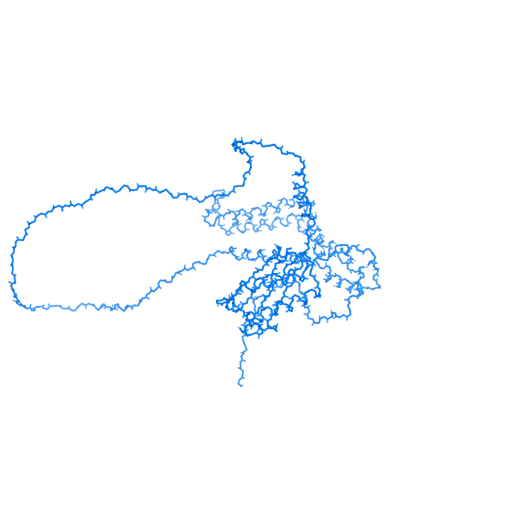950 1.00 95.44 100 PHE A O 1
ATOM 733 N N . TYR A 1 101 ? -5.897 -20.992 0.967 1.00 92.31 101 TYR A N 1
ATOM 734 C CA . TYR A 1 101 ? -4.878 -20.127 1.547 1.00 92.31 101 TYR A CA 1
ATOM 735 C C . TYR A 1 101 ? -3.660 -20.950 1.955 1.00 92.31 101 TYR A C 1
ATOM 737 O O . TYR A 1 101 ? -3.687 -21.687 2.945 1.00 92.31 101 TYR A O 1
ATOM 745 N N . ASP A 1 102 ? -2.576 -20.794 1.198 1.00 90.19 102 ASP A N 1
ATOM 746 C CA . ASP A 1 102 ? -1.286 -21.369 1.559 1.00 90.19 102 ASP A CA 1
ATOM 747 C C . ASP A 1 102 ? -0.521 -20.407 2.472 1.00 90.19 102 ASP A C 1
ATOM 749 O O . ASP A 1 102 ? -0.189 -19.278 2.100 1.00 90.19 102 ASP A O 1
ATOM 753 N N . THR A 1 103 ? -0.264 -20.856 3.698 1.00 84.06 103 THR A N 1
ATOM 754 C CA . THR A 1 103 ? 0.522 -20.105 4.678 1.00 84.06 103 THR A CA 1
ATOM 755 C C . THR A 1 103 ? 1.940 -20.650 4.687 1.00 84.06 103 THR A C 1
ATOM 757 O O . THR A 1 103 ? 2.173 -21.818 4.979 1.00 84.06 103 THR A O 1
ATOM 760 N N . LYS A 1 104 ? 2.929 -19.806 4.398 1.00 79.44 104 LYS A N 1
ATOM 761 C CA . LYS A 1 104 ? 4.333 -20.213 4.521 1.00 79.44 104 LYS A CA 1
ATOM 762 C C . LYS A 1 104 ? 4.712 -20.285 6.001 1.00 79.44 104 LYS A C 1
ATOM 764 O O . LYS A 1 104 ? 4.288 -19.440 6.790 1.00 79.44 104 LYS A O 1
ATOM 769 N N . TYR A 1 105 ? 5.532 -21.266 6.381 1.00 61.25 105 TYR A N 1
ATOM 770 C CA . TYR A 1 105 ? 6.178 -21.248 7.694 1.00 61.25 105 TYR A CA 1
ATOM 771 C C . TYR A 1 105 ? 6.963 -19.941 7.845 1.00 61.25 105 TYR A C 1
ATOM 773 O O . TYR A 1 105 ? 7.769 -19.593 6.983 1.00 61.25 105 TYR A O 1
ATOM 781 N N . CYS A 1 106 ? 6.764 -19.237 8.958 1.00 47.09 106 CYS A N 1
ATOM 782 C CA . CYS A 1 106 ? 7.731 -18.236 9.379 1.00 47.09 106 CYS A CA 1
ATOM 783 C C . CYS A 1 106 ? 8.952 -18.984 9.924 1.00 47.09 106 CYS A C 1
ATOM 785 O O . CYS A 1 106 ? 8.864 -19.649 10.958 1.00 47.09 106 CYS A O 1
ATOM 787 N N . THR A 1 107 ? 10.088 -18.899 9.231 1.00 48.53 107 THR A N 1
ATOM 788 C CA . THR A 1 107 ? 11.338 -19.569 9.628 1.00 48.53 107 THR A CA 1
ATOM 789 C C . THR A 1 107 ? 11.798 -19.151 11.031 1.00 48.53 107 THR A C 1
ATOM 791 O O . THR A 1 107 ? 12.408 -19.951 11.726 1.00 48.53 107 THR A O 1
ATOM 794 N N . ALA A 1 108 ? 11.399 -17.965 11.508 1.00 43.25 108 ALA A N 1
ATOM 795 C CA . ALA A 1 108 ? 11.709 -17.464 12.852 1.00 43.25 108 ALA A CA 1
ATOM 796 C C . ALA A 1 108 ? 11.090 -18.283 14.005 1.00 43.25 108 ALA A C 1
ATOM 798 O O . ALA A 1 108 ? 11.439 -18.085 15.165 1.00 43.25 108 ALA A O 1
ATOM 799 N N . MET A 1 109 ? 10.148 -19.184 13.712 1.00 44.22 109 MET A N 1
ATOM 800 C CA . MET A 1 109 ? 9.503 -20.033 14.719 1.00 44.22 109 MET A CA 1
ATOM 801 C C . MET A 1 109 ? 10.045 -21.469 14.719 1.00 44.22 109 MET A C 1
ATOM 803 O O . MET A 1 109 ? 9.755 -22.226 15.644 1.00 44.22 109 MET A O 1
ATOM 807 N N . LYS A 1 110 ? 10.866 -21.831 13.719 1.00 45.31 110 LYS A N 1
ATOM 808 C CA . LYS A 1 110 ? 11.543 -23.133 13.651 1.00 45.31 110 LYS A CA 1
ATOM 809 C C . LYS A 1 110 ? 12.545 -23.282 14.797 1.00 45.31 110 LYS A C 1
ATOM 811 O O . LYS A 1 110 ? 12.511 -24.301 15.476 1.00 45.31 110 LYS A O 1
ATOM 816 N N . ASP A 1 111 ? 13.285 -22.218 15.109 1.00 46.56 111 ASP A N 1
ATOM 817 C CA . ASP A 1 111 ? 14.255 -22.206 16.212 1.00 46.56 111 ASP A CA 1
ATOM 818 C C . ASP A 1 111 ? 13.583 -22.406 17.579 1.00 46.56 111 ASP A C 1
ATOM 820 O O . ASP A 1 111 ? 14.113 -23.094 18.446 1.00 46.56 111 ASP A O 1
ATOM 824 N N . LYS A 1 112 ? 12.360 -21.885 17.764 1.00 49.00 112 LYS A N 1
ATOM 825 C CA . LYS A 1 112 ? 11.594 -22.086 19.005 1.00 49.00 112 LYS A CA 1
ATOM 826 C C . LYS A 1 112 ? 10.916 -23.451 19.108 1.00 49.00 112 LYS A C 1
ATOM 828 O O . LYS A 1 112 ? 10.744 -23.933 20.223 1.00 49.00 112 LYS A O 1
ATOM 833 N N . LEU A 1 113 ? 10.523 -24.073 17.992 1.00 47.47 113 LEU A N 1
ATOM 834 C CA . LEU A 1 113 ? 9.958 -25.428 18.016 1.00 47.47 113 LEU A CA 1
ATOM 835 C C . LEU A 1 113 ? 11.036 -26.514 18.107 1.00 47.47 113 LEU A C 1
ATOM 837 O O . LEU A 1 113 ? 10.805 -27.508 18.789 1.00 47.47 113 LEU A O 1
ATOM 841 N N . GLN A 1 114 ? 12.214 -26.321 17.502 1.00 49.53 114 GLN A N 1
ATOM 842 C CA . GLN A 1 114 ? 13.345 -27.235 17.696 1.00 49.53 114 GLN A CA 1
ATOM 843 C C . GLN A 1 114 ? 13.823 -27.233 19.150 1.00 49.53 114 GLN A C 1
ATOM 845 O O . GLN A 1 114 ? 14.074 -28.302 19.691 1.00 49.53 114 GLN A O 1
ATOM 850 N N . LEU A 1 115 ? 13.828 -26.076 19.822 1.00 49.00 115 LEU A N 1
ATOM 851 C CA . LEU A 1 115 ? 14.110 -25.984 21.262 1.00 49.00 115 LEU A CA 1
ATOM 852 C C . LEU A 1 115 ? 13.091 -26.731 22.144 1.00 49.00 115 LEU A C 1
ATOM 854 O O . LEU A 1 115 ? 13.462 -27.225 23.201 1.00 49.00 115 LEU A O 1
ATOM 858 N N . PHE A 1 116 ? 11.831 -26.854 21.712 1.00 46.28 116 PHE A N 1
ATOM 859 C CA . PHE A 1 116 ? 10.799 -27.598 22.449 1.00 46.28 116 PHE A CA 1
ATOM 860 C C . PHE A 1 116 ? 10.848 -29.115 22.181 1.00 46.28 116 PHE A C 1
ATOM 862 O O . PHE A 1 116 ? 10.468 -29.912 23.036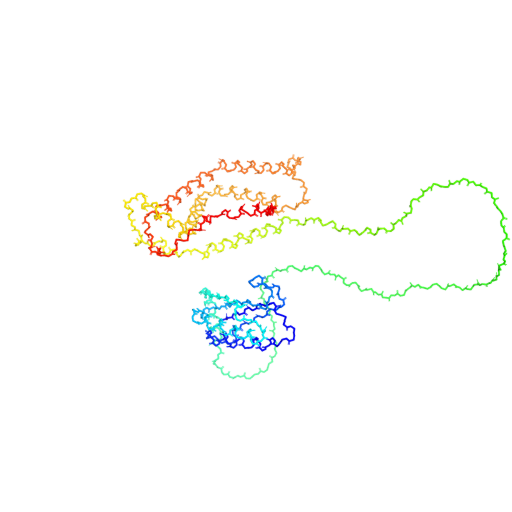 1.00 46.28 116 PHE A O 1
ATOM 869 N N . GLN A 1 117 ? 11.334 -29.536 21.006 1.00 49.38 117 GLN A N 1
ATOM 870 C CA . GLN A 1 117 ? 11.537 -30.957 20.694 1.00 49.38 117 GLN A CA 1
ATOM 871 C C . GLN A 1 117 ? 12.867 -31.501 21.234 1.00 49.38 117 GLN A C 1
ATOM 873 O O . GLN A 1 117 ? 12.908 -32.651 21.646 1.00 49.38 117 GLN A O 1
ATOM 878 N N . LEU A 1 118 ? 13.919 -30.680 21.325 1.00 45.31 118 LEU A N 1
ATOM 879 C CA . LEU A 1 118 ? 15.190 -31.075 21.949 1.00 45.31 118 LEU A CA 1
ATOM 880 C C . LEU A 1 118 ? 15.096 -31.194 23.479 1.00 45.31 118 LEU A C 1
ATOM 882 O O . LEU A 1 118 ? 15.808 -32.002 24.059 1.00 45.31 118 LEU A O 1
ATOM 886 N N . SER A 1 119 ? 14.186 -30.468 24.142 1.00 43.16 119 SER A N 1
ATOM 887 C CA . SER A 1 119 ? 14.012 -30.580 25.600 1.00 43.16 119 SER A CA 1
ATOM 888 C C . SER A 1 119 ? 13.181 -31.790 26.046 1.00 43.16 119 SER A C 1
ATOM 890 O O . SER A 1 119 ? 13.015 -31.992 27.244 1.00 43.16 119 SER A O 1
ATOM 892 N N . THR A 1 120 ? 12.605 -32.562 25.117 1.00 48.38 120 THR A N 1
ATOM 893 C CA . THR A 1 120 ? 11.769 -33.741 25.428 1.00 48.38 120 THR A CA 1
ATOM 894 C C . THR A 1 120 ? 12.427 -35.069 25.051 1.00 48.38 120 THR A C 1
ATOM 896 O O . THR A 1 120 ? 11.836 -36.117 25.280 1.00 48.38 120 THR A O 1
ATOM 899 N N . THR A 1 121 ? 13.662 -35.051 24.537 1.00 39.25 121 THR A N 1
ATOM 900 C CA . THR A 1 121 ? 14.399 -36.254 24.103 1.00 39.25 121 THR A CA 1
ATOM 901 C C . THR A 1 121 ? 15.692 -36.511 24.885 1.00 39.25 121 THR A C 1
ATOM 903 O O . THR A 1 121 ? 16.509 -37.313 24.449 1.00 39.25 121 THR A O 1
ATOM 906 N N . GLU A 1 122 ? 15.898 -35.845 26.027 1.00 41.03 122 GLU A N 1
ATOM 907 C CA . GLU A 1 122 ? 17.105 -36.002 26.863 1.00 41.03 122 GLU A CA 1
ATOM 908 C C . GLU A 1 122 ? 16.801 -36.551 28.273 1.00 41.03 122 GLU A C 1
ATOM 910 O O . GLU A 1 122 ? 17.565 -36.355 29.212 1.00 41.03 122 GLU A O 1
ATOM 915 N N . SER A 1 123 ? 15.670 -37.243 28.452 1.00 39.38 123 SER A N 1
ATOM 916 C CA . SER A 1 123 ? 15.340 -37.896 29.726 1.00 39.38 123 SER A CA 1
ATOM 917 C C . SER A 1 123 ? 14.616 -39.225 29.503 1.00 39.38 123 SER A C 1
ATOM 919 O O . SER A 1 123 ? 13.487 -39.404 29.924 1.00 39.38 123 SER A O 1
ATOM 921 N N . ASP A 1 124 ? 15.264 -40.144 28.788 1.00 38.97 124 ASP A N 1
ATOM 922 C CA . ASP A 1 124 ? 14.900 -41.566 28.783 1.00 38.97 124 ASP A CA 1
ATOM 923 C C . ASP A 1 124 ? 16.175 -42.399 28.584 1.00 38.97 124 ASP A C 1
ATOM 925 O O . ASP A 1 124 ? 16.491 -42.863 27.492 1.00 38.97 124 ASP A O 1
ATOM 929 N N . ASN A 1 125 ? 16.974 -42.504 29.649 1.00 33.97 125 ASN A N 1
ATOM 930 C CA . ASN A 1 125 ? 17.868 -43.638 29.888 1.00 33.97 125 ASN A CA 1
ATOM 931 C C . ASN A 1 125 ? 18.462 -43.546 31.300 1.00 33.97 125 ASN A C 1
ATOM 933 O O . ASN A 1 125 ? 19.364 -42.747 31.542 1.00 33.97 125 ASN A O 1
ATOM 937 N N . GLY A 1 126 ? 17.996 -44.397 32.218 1.00 30.78 126 GLY A N 1
ATOM 938 C CA . GLY A 1 126 ? 18.740 -44.676 33.448 1.00 30.78 126 GLY A CA 1
ATOM 939 C C . GLY A 1 126 ? 17.915 -44.976 34.693 1.00 30.78 126 GLY A C 1
ATOM 940 O O . GLY A 1 126 ? 17.750 -44.114 35.543 1.00 30.78 126 GLY A O 1
ATOM 941 N N . SER A 1 127 ? 17.541 -46.251 34.825 1.00 29.03 127 SER A N 1
ATOM 942 C CA . SER A 1 127 ? 17.418 -47.026 36.073 1.00 29.03 127 SER A CA 1
ATOM 943 C C . SER A 1 127 ? 16.386 -46.630 37.138 1.00 29.03 127 SER A C 1
ATOM 945 O O . SER A 1 127 ? 16.439 -45.583 37.773 1.00 29.03 127 SER A O 1
ATOM 947 N N . ALA A 1 128 ? 15.518 -47.608 37.397 1.00 34.53 128 ALA A N 1
ATOM 948 C CA . ALA A 1 128 ? 14.597 -47.715 38.511 1.00 34.53 128 ALA A CA 1
ATOM 949 C C . ALA A 1 128 ? 15.254 -47.493 39.882 1.00 34.53 128 ALA A C 1
ATOM 951 O O . ALA A 1 128 ? 16.263 -48.122 40.198 1.00 34.53 128 ALA A O 1
ATOM 952 N N . LEU A 1 129 ? 14.594 -46.707 40.734 1.00 29.67 129 LEU A N 1
ATOM 953 C CA . LEU A 1 129 ? 14.516 -47.003 42.160 1.00 29.67 129 LEU A CA 1
ATOM 954 C C . LEU A 1 129 ? 13.258 -46.373 42.762 1.00 29.67 129 LEU A C 1
ATOM 956 O O . LEU A 1 129 ? 12.998 -45.178 42.676 1.00 29.67 129 LEU A O 1
ATOM 960 N N . GLU A 1 130 ? 12.460 -47.269 43.312 1.00 34.66 130 GLU A N 1
ATOM 961 C CA . GLU A 1 130 ? 11.228 -47.086 44.054 1.00 34.66 130 GLU A CA 1
ATOM 962 C C . GLU A 1 130 ? 11.495 -46.338 45.369 1.00 34.66 130 GLU A C 1
ATOM 964 O O . GLU A 1 130 ? 12.446 -46.676 46.071 1.00 34.66 130 GLU A O 1
ATOM 969 N N . THR A 1 131 ? 10.681 -45.330 45.714 1.00 29.42 131 THR A N 1
ATOM 970 C CA . THR A 1 131 ? 10.244 -45.024 47.097 1.00 29.42 131 THR A CA 1
ATOM 971 C C . THR A 1 131 ? 9.282 -43.829 47.149 1.00 29.42 131 THR A C 1
ATOM 973 O O . THR A 1 131 ? 9.468 -42.798 46.509 1.00 29.42 131 THR A O 1
ATOM 976 N N . ASN A 1 132 ? 8.221 -44.006 47.936 1.00 31.12 132 ASN A N 1
ATOM 977 C CA . ASN A 1 132 ? 7.178 -43.036 48.274 1.00 31.12 132 ASN A CA 1
ATOM 978 C C . ASN A 1 132 ? 7.695 -41.914 49.198 1.00 31.12 132 ASN A C 1
ATOM 980 O O . ASN A 1 132 ? 8.384 -42.238 50.159 1.00 31.12 132 ASN A O 1
ATOM 984 N N . HIS A 1 133 ? 7.290 -40.653 48.976 1.00 29.06 133 HIS A N 1
ATOM 985 C CA . HIS A 1 133 ? 6.570 -39.758 49.919 1.00 29.06 133 HIS A CA 1
ATOM 986 C C . HIS A 1 133 ? 6.634 -38.274 49.480 1.00 29.06 133 HIS A C 1
ATOM 988 O O . HIS A 1 133 ? 7.697 -37.719 49.242 1.00 29.06 133 HIS A O 1
ATOM 994 N N . GLU A 1 134 ? 5.450 -37.665 49.408 1.00 28.58 134 GLU A N 1
ATOM 995 C CA . GLU A 1 134 ? 5.056 -36.301 49.805 1.00 28.58 134 GLU A CA 1
ATOM 996 C C . GLU A 1 134 ? 5.997 -35.064 49.752 1.00 28.58 134 GLU A C 1
ATOM 998 O O . GLU A 1 134 ? 6.991 -34.952 50.459 1.00 28.58 134 GLU A O 1
ATOM 1003 N N . THR A 1 135 ? 5.444 -34.033 49.085 1.00 27.16 135 THR A N 1
ATOM 1004 C CA . THR A 1 135 ? 5.360 -32.608 49.496 1.00 27.16 135 THR A CA 1
ATOM 1005 C C . THR A 1 135 ? 6.604 -31.713 49.378 1.00 27.16 135 THR A C 1
ATOM 1007 O O . THR A 1 135 ? 7.538 -31.819 50.156 1.00 27.16 135 THR A O 1
ATOM 1010 N N . TYR A 1 136 ? 6.549 -30.713 48.480 1.00 25.48 136 TYR A N 1
ATOM 1011 C CA . TYR A 1 136 ? 6.501 -29.269 48.812 1.00 25.48 136 TYR A CA 1
ATOM 1012 C C . TYR A 1 136 ? 6.512 -28.398 47.536 1.00 25.48 136 TYR A C 1
ATOM 1014 O O . TYR A 1 136 ? 7.452 -28.406 46.745 1.00 25.48 136 TYR A O 1
ATOM 1022 N N . CYS A 1 137 ? 5.469 -27.581 47.366 1.00 28.72 137 CYS A N 1
ATOM 1023 C CA . CYS A 1 137 ? 5.456 -26.414 46.480 1.00 28.72 137 CYS A CA 1
ATOM 1024 C C . CYS A 1 137 ? 6.198 -25.240 47.145 1.00 28.72 137 CYS A C 1
ATOM 1026 O O . CYS A 1 137 ? 5.872 -24.943 48.292 1.00 28.72 137 CYS A O 1
ATOM 1028 N N . PHE A 1 138 ? 7.010 -24.454 46.418 1.00 26.70 138 PHE A N 1
ATOM 1029 C CA . PHE A 1 138 ? 6.927 -22.983 46.504 1.00 26.70 138 PHE A CA 1
ATOM 1030 C C . PHE A 1 138 ? 7.578 -22.221 45.331 1.00 26.70 138 PHE A C 1
ATOM 1032 O O . PHE A 1 138 ? 8.591 -22.608 44.764 1.00 26.70 138 PHE A O 1
ATOM 1039 N N . ASN A 1 139 ? 6.922 -21.104 45.011 1.00 31.81 139 ASN A N 1
ATOM 1040 C CA . ASN A 1 139 ? 7.038 -20.174 43.884 1.00 31.81 139 ASN A CA 1
ATOM 1041 C C . ASN A 1 139 ? 8.214 -19.175 43.928 1.00 31.81 139 ASN A C 1
ATOM 1043 O O . ASN A 1 139 ? 8.559 -18.707 45.007 1.00 31.81 139 ASN A O 1
ATOM 1047 N N . HIS A 1 140 ? 8.568 -18.611 42.757 1.00 31.20 140 HIS A N 1
ATOM 1048 C CA . HIS A 1 140 ? 8.501 -17.154 42.450 1.00 31.20 140 HIS A CA 1
ATOM 1049 C C . HIS A 1 140 ? 8.728 -16.926 40.926 1.00 31.20 140 HIS A C 1
ATOM 1051 O O . HIS A 1 140 ? 9.697 -17.438 40.391 1.00 31.20 140 HIS A O 1
ATOM 1057 N N . ARG A 1 141 ? 7.831 -16.360 40.091 1.00 33.69 141 ARG A N 1
ATOM 1058 C CA . ARG A 1 141 ? 7.125 -15.050 40.011 1.00 33.69 141 ARG A CA 1
ATOM 1059 C C . ARG A 1 141 ? 7.833 -14.046 39.078 1.00 33.69 141 ARG A C 1
ATOM 1061 O O . ARG A 1 141 ? 8.822 -13.471 39.498 1.00 33.69 141 ARG A O 1
ATOM 1068 N N . VAL A 1 142 ? 7.185 -13.676 37.959 1.00 30.38 142 VAL A N 1
ATOM 1069 C CA . VAL A 1 142 ? 6.922 -12.270 37.550 1.00 30.38 142 VAL A CA 1
ATOM 1070 C C . VAL A 1 142 ? 5.576 -12.199 36.804 1.00 30.38 142 VAL A C 1
ATOM 1072 O O . VAL A 1 142 ? 5.287 -12.999 35.920 1.00 30.38 142 VAL A O 1
ATOM 1075 N N . ARG A 1 143 ? 4.730 -11.254 37.232 1.00 33.94 143 ARG A N 1
ATOM 1076 C CA . ARG A 1 143 ? 3.318 -11.043 36.866 1.00 33.94 143 ARG A CA 1
ATOM 1077 C C . ARG A 1 143 ? 3.149 -10.215 35.582 1.00 33.94 143 ARG A C 1
ATOM 1079 O O . ARG A 1 143 ? 3.895 -9.267 35.369 1.00 33.94 143 ARG A O 1
ATOM 1086 N N . LYS A 1 144 ? 2.056 -10.458 34.844 1.00 30.81 144 LYS A N 1
ATOM 1087 C CA . LYS A 1 144 ? 1.331 -9.422 34.080 1.00 30.81 144 LYS A CA 1
ATOM 1088 C C . LYS A 1 144 ? 0.152 -8.916 34.915 1.00 30.81 144 LYS A C 1
ATOM 1090 O O . LYS A 1 144 ? -0.584 -9.707 35.500 1.00 30.81 144 LYS A O 1
ATOM 1095 N N . SER A 1 145 ? 0.009 -7.599 34.976 1.00 31.83 145 SER A N 1
ATOM 1096 C CA . SER A 1 145 ? -1.072 -6.851 35.613 1.00 31.83 145 SER A CA 1
ATOM 1097 C C . SER A 1 145 ? -2.241 -6.650 34.642 1.00 31.83 145 SER A C 1
ATOM 1099 O O . SER A 1 145 ? -2.072 -6.088 33.565 1.00 31.83 145 SER A O 1
ATOM 1101 N N . ILE A 1 146 ? -3.439 -7.075 35.049 1.00 33.78 146 ILE A N 1
ATOM 1102 C CA . ILE A 1 146 ? -4.730 -6.616 34.516 1.00 33.78 146 ILE A CA 1
ATOM 1103 C C . ILE A 1 146 ? -5.603 -6.272 35.741 1.00 33.78 146 ILE A C 1
ATOM 1105 O O . ILE A 1 146 ? -5.617 -7.057 36.695 1.00 33.78 146 ILE A O 1
ATOM 1109 N N . PRO A 1 147 ? -6.272 -5.103 35.773 1.00 32.12 147 PRO A N 1
ATOM 1110 C CA . PRO A 1 147 ? -7.069 -4.652 36.913 1.00 32.12 147 PRO A CA 1
ATOM 1111 C C . PRO A 1 147 ? -8.413 -5.396 37.017 1.00 32.12 147 PRO A C 1
ATOM 1113 O O . PRO A 1 147 ? -9.036 -5.724 36.010 1.00 32.12 147 PRO A O 1
ATOM 1116 N N . ARG A 1 148 ? -8.853 -5.655 38.256 1.00 35.03 148 ARG A N 1
ATOM 1117 C CA . ARG A 1 148 ? -10.169 -6.226 38.601 1.00 35.03 148 ARG A CA 1
ATOM 1118 C C . ARG A 1 148 ? -11.234 -5.123 38.759 1.00 35.03 148 ARG A C 1
ATOM 1120 O O . ARG A 1 148 ? -10.871 -4.014 39.148 1.00 35.03 148 ARG A O 1
ATOM 1127 N N . PRO A 1 149 ? -12.526 -5.433 38.541 1.00 35.78 149 PRO A N 1
ATOM 1128 C CA . PRO A 1 149 ? -13.652 -4.584 38.942 1.00 35.78 149 PRO A CA 1
ATOM 1129 C C . PRO A 1 149 ? -13.851 -4.589 40.476 1.00 35.78 149 PRO A C 1
ATOM 1131 O O . PRO A 1 149 ? -13.362 -5.505 41.147 1.00 35.78 149 PRO A O 1
ATOM 1134 N N . PRO A 1 150 ? -14.552 -3.592 41.053 1.00 41.41 150 PRO A N 1
ATOM 1135 C CA . PRO A 1 150 ? -14.757 -3.501 42.495 1.00 41.41 150 PRO A CA 1
ATOM 1136 C C . PRO A 1 150 ? -15.719 -4.582 43.009 1.00 41.41 150 PRO A C 1
ATOM 1138 O O . PRO A 1 150 ? -16.744 -4.884 42.398 1.00 41.41 150 PRO A O 1
ATOM 1141 N N . HIS A 1 151 ? -15.364 -5.152 44.159 1.00 32.62 151 HIS A N 1
ATOM 1142 C CA . HIS A 1 151 ? -16.182 -6.090 44.917 1.00 32.62 151 HIS A CA 1
ATOM 1143 C C . HIS A 1 151 ? -17.406 -5.385 45.516 1.00 32.62 151 HIS A C 1
ATOM 1145 O O . HIS A 1 151 ? -17.271 -4.385 46.218 1.00 32.62 151 HIS A O 1
ATOM 1151 N N . TYR A 1 152 ? -18.584 -5.962 45.281 1.00 28.62 152 TYR A N 1
ATOM 1152 C CA . TYR A 1 152 ? -19.768 -5.746 46.105 1.00 28.62 152 TYR A CA 1
ATOM 1153 C C . TYR A 1 152 ? -19.561 -6.416 47.467 1.00 28.62 152 TYR A C 1
ATOM 1155 O O . TYR A 1 152 ? -19.251 -7.606 47.553 1.00 28.62 152 TYR A O 1
ATOM 1163 N N . THR A 1 153 ? -19.742 -5.637 48.527 1.00 31.17 153 THR A N 1
ATOM 1164 C CA . THR A 1 153 ? -19.796 -6.100 49.912 1.00 31.17 153 THR A CA 1
ATOM 1165 C C . THR A 1 153 ? -21.142 -6.780 50.151 1.00 31.17 153 THR A C 1
ATOM 1167 O O . THR A 1 153 ? -22.180 -6.121 50.161 1.00 31.17 153 THR A O 1
ATOM 1170 N N . THR A 1 154 ? -21.145 -8.096 50.355 1.00 32.41 154 THR A N 1
ATOM 1171 C CA . THR A 1 154 ? -22.333 -8.832 50.807 1.00 32.41 154 THR A CA 1
ATOM 1172 C C . THR A 1 154 ? -22.536 -8.563 52.296 1.00 32.41 154 THR A C 1
ATOM 1174 O O . THR A 1 154 ? -21.863 -9.144 53.148 1.00 32.41 154 THR A O 1
ATOM 1177 N N . GLN A 1 155 ? -23.447 -7.645 52.613 1.00 29.89 155 GLN A N 1
ATOM 1178 C CA . GLN A 1 155 ? -23.860 -7.344 53.977 1.00 29.89 155 GLN A CA 1
ATOM 1179 C C . GLN A 1 155 ? -24.899 -8.381 54.430 1.00 29.89 155 GLN A C 1
ATOM 1181 O O . GLN A 1 155 ? -25.971 -8.528 53.848 1.00 29.89 155 GLN A O 1
ATOM 1186 N N . ARG A 1 156 ? -24.534 -9.135 55.469 1.00 28.05 156 ARG A N 1
ATOM 1187 C CA . ARG A 1 156 ? -25.367 -10.099 56.192 1.00 28.05 156 ARG A CA 1
ATOM 1188 C C . ARG A 1 156 ? -26.458 -9.328 56.951 1.00 28.05 156 ARG A C 1
ATOM 1190 O O . ARG A 1 156 ? -26.150 -8.669 57.940 1.00 28.05 156 ARG A O 1
ATOM 1197 N N . ILE A 1 157 ? -27.708 -9.392 56.493 1.00 29.25 157 ILE A N 1
ATOM 1198 C CA . ILE A 1 157 ? -28.863 -8.844 57.218 1.00 29.25 157 ILE A CA 1
ATOM 1199 C C . ILE A 1 157 ? -29.437 -9.952 58.103 1.00 29.25 157 ILE A C 1
ATOM 1201 O O . ILE A 1 157 ? -29.951 -10.957 57.616 1.00 29.25 157 ILE A O 1
ATOM 1205 N N . ASN A 1 158 ? -29.309 -9.750 59.415 1.00 28.16 158 ASN A N 1
ATOM 1206 C CA . ASN A 1 158 ? -30.023 -10.492 60.444 1.00 28.16 158 ASN A CA 1
ATOM 1207 C C . ASN A 1 158 ? -31.530 -10.259 60.287 1.00 28.16 158 ASN A C 1
ATOM 1209 O O . ASN A 1 158 ? -31.999 -9.122 60.321 1.00 28.16 158 ASN A O 1
ATOM 1213 N N . GLN A 1 159 ? -32.286 -11.348 60.170 1.00 29.95 159 GLN A N 1
ATOM 1214 C CA . GLN A 1 159 ? -33.709 -11.358 60.472 1.00 29.95 159 GLN A CA 1
ATOM 1215 C C . GLN A 1 159 ? -33.873 -11.285 61.990 1.00 29.95 159 GLN A C 1
ATOM 1217 O O . GLN A 1 159 ? -33.649 -12.260 62.701 1.00 29.95 159 GLN A O 1
ATOM 1222 N N . THR A 1 160 ? -34.287 -10.124 62.479 1.00 28.22 160 THR A N 1
ATOM 1223 C CA . THR A 1 160 ? -34.908 -9.988 63.795 1.00 28.22 160 THR A CA 1
ATOM 1224 C C . THR A 1 160 ? -36.205 -9.223 63.618 1.00 28.22 160 THR A C 1
ATOM 1226 O O . THR A 1 160 ? -36.226 -8.101 63.118 1.00 28.22 160 THR A O 1
ATOM 1229 N N . SER A 1 161 ? -37.272 -9.927 63.986 1.00 30.28 161 SER A N 1
ATOM 1230 C CA . SER A 1 161 ? -38.631 -9.486 64.278 1.00 30.28 161 SER A CA 1
ATOM 1231 C C . SER A 1 161 ? -38.759 -8.021 64.677 1.00 30.28 161 SER A C 1
ATOM 1233 O O . SER A 1 161 ? -37.985 -7.579 65.519 1.00 30.28 161 SER A O 1
ATOM 1235 N N . LEU A 1 162 ? -39.802 -7.346 64.182 1.00 29.67 162 LEU A N 1
ATOM 1236 C CA . LEU A 1 162 ? -40.603 -6.348 64.907 1.00 29.67 162 LEU A CA 1
ATOM 1237 C C . LEU A 1 162 ? -41.696 -5.802 63.972 1.00 29.67 162 LEU A C 1
ATOM 1239 O O . LEU A 1 162 ? -41.418 -4.984 63.101 1.00 29.67 162 LEU A O 1
ATOM 1243 N N . SER A 1 163 ? -42.938 -6.253 64.154 1.00 26.20 163 SER A N 1
ATOM 1244 C CA . SER A 1 163 ? -44.111 -5.371 64.305 1.00 26.20 163 SER A CA 1
ATOM 1245 C C . SER A 1 163 ? -45.406 -6.172 64.262 1.00 26.20 163 SER A C 1
ATOM 1247 O O . SER A 1 163 ? -45.801 -6.714 63.236 1.00 26.20 163 SER A O 1
ATOM 1249 N N . CYS A 1 164 ? -46.075 -6.197 65.407 1.00 26.03 164 CYS A N 1
ATOM 1250 C CA . CYS A 1 164 ? -47.489 -6.488 65.558 1.00 26.03 164 CYS A CA 1
ATOM 1251 C C . CYS A 1 164 ? -47.961 -5.611 66.724 1.00 26.03 164 CYS A C 1
ATOM 1253 O O . CYS A 1 164 ? -47.409 -5.756 67.818 1.00 26.03 164 CYS A O 1
ATOM 1255 N N . PRO A 1 165 ? -48.928 -4.702 66.538 1.00 38.28 165 PRO A N 1
ATOM 1256 C CA . PRO A 1 165 ? -49.705 -4.189 67.652 1.00 38.28 165 PRO A CA 1
ATOM 1257 C C . PRO A 1 165 ? -51.023 -4.960 67.744 1.00 38.28 165 PRO A C 1
ATOM 1259 O O . PRO A 1 165 ? -51.805 -5.018 66.796 1.00 38.28 165 PRO A O 1
ATOM 1262 N N . LYS A 1 166 ? -51.261 -5.539 68.922 1.00 29.92 166 LYS A N 1
ATOM 1263 C CA . LYS A 1 166 ? -52.603 -5.850 69.417 1.00 29.92 166 LYS A CA 1
ATOM 1264 C C . LYS A 1 166 ? -53.376 -4.540 69.560 1.00 29.92 166 LYS A C 1
ATOM 1266 O O . LYS A 1 166 ? -52.879 -3.648 70.232 1.00 29.92 166 LYS A O 1
ATOM 1271 N N . GLU A 1 167 ? -54.611 -4.493 69.079 1.00 27.86 167 GLU A N 1
ATOM 1272 C CA . GLU A 1 167 ? -55.665 -3.727 69.746 1.00 27.86 167 GLU A CA 1
ATOM 1273 C C . GLU A 1 167 ? -56.983 -4.494 69.597 1.00 27.86 167 GLU A C 1
ATOM 1275 O O . GLU A 1 167 ? -57.325 -5.023 68.539 1.00 27.86 167 GLU A O 1
ATOM 1280 N N . ILE A 1 168 ? -57.665 -4.632 70.724 1.00 31.11 168 ILE A N 1
ATOM 1281 C CA . ILE A 1 168 ? -58.804 -5.499 70.986 1.00 31.11 168 ILE A CA 1
ATOM 1282 C C . ILE A 1 168 ? -60.069 -4.625 70.967 1.00 31.11 168 ILE A C 1
ATOM 1284 O O . ILE A 1 168 ? -60.157 -3.652 71.700 1.00 31.11 168 ILE A O 1
ATOM 1288 N N . HIS A 1 169 ? -61.065 -5.052 70.183 1.00 29.75 169 HIS A N 1
ATOM 1289 C CA . HIS A 1 169 ? -62.497 -5.041 70.529 1.00 29.75 169 HIS A CA 1
ATOM 1290 C C . HIS A 1 169 ? -63.242 -3.697 70.701 1.00 29.75 169 HIS A C 1
ATOM 1292 O O . HIS A 1 169 ? -63.171 -3.062 71.747 1.00 29.75 169 HIS A O 1
ATOM 1298 N N . ARG A 1 170 ? -64.129 -3.379 69.741 1.00 27.92 170 ARG A N 1
ATOM 1299 C CA . ARG A 1 170 ? -65.572 -3.105 69.972 1.00 27.92 170 ARG A CA 1
ATOM 1300 C C . ARG A 1 170 ? -66.298 -2.722 68.673 1.00 27.92 170 ARG A C 1
ATOM 1302 O O . ARG A 1 170 ? -66.041 -1.683 68.083 1.00 27.92 170 ARG A O 1
ATOM 1309 N N . GLN A 1 171 ? -67.266 -3.544 68.286 1.00 29.03 171 GLN A N 1
ATOM 1310 C CA . GLN A 1 171 ? -68.554 -3.106 67.723 1.00 29.03 171 GLN A CA 1
ATOM 1311 C C . GLN A 1 171 ? -69.560 -3.062 68.905 1.00 29.03 171 GLN A C 1
ATOM 1313 O O . GLN A 1 171 ? -69.197 -3.646 69.937 1.00 29.03 171 GLN A O 1
ATOM 1318 N N . PRO A 1 172 ? -70.776 -2.450 68.847 1.00 43.84 172 PRO A N 1
ATOM 1319 C CA . PRO A 1 172 ? -71.741 -2.634 67.745 1.00 43.84 172 PRO A CA 1
ATOM 1320 C C . PRO A 1 172 ? -72.781 -1.506 67.466 1.00 43.84 172 PRO A C 1
ATOM 1322 O O . PRO A 1 172 ? -72.868 -0.512 68.178 1.00 43.84 172 PRO A O 1
ATOM 1325 N N . HIS A 1 173 ? -73.613 -1.781 66.444 1.00 29.95 173 HIS A N 1
ATOM 1326 C CA . HIS A 1 173 ? -75.011 -1.355 66.196 1.00 29.95 173 HIS A CA 1
ATOM 1327 C C . HIS A 1 173 ? -75.337 -0.183 65.237 1.00 29.95 173 HIS A C 1
ATOM 1329 O O . HIS A 1 173 ? -75.058 0.968 65.537 1.00 29.95 173 HIS A O 1
ATOM 1335 N N . SER A 1 174 ? -76.092 -0.551 64.172 1.00 28.83 174 SER A N 1
ATOM 1336 C CA . SER A 1 174 ? -77.328 0.072 63.608 1.00 28.83 174 SER A CA 1
ATOM 1337 C C . SER A 1 174 ? -77.266 1.533 63.100 1.00 28.83 174 SER A C 1
ATOM 1339 O O . SER A 1 174 ? -76.661 2.366 63.742 1.00 28.83 174 SER A O 1
ATOM 1341 N N . ALA A 1 175 ? -77.894 2.004 62.015 1.00 28.83 175 ALA A N 1
ATOM 1342 C CA . ALA A 1 175 ? -79.061 1.592 61.237 1.00 28.83 175 ALA A CA 1
ATOM 1343 C C . ALA A 1 175 ? -79.092 2.369 59.884 1.00 28.83 175 ALA A C 1
ATOM 1345 O O . ALA A 1 175 ? -78.519 3.451 59.773 1.00 28.83 175 ALA A O 1
ATOM 1346 N N . PHE A 1 176 ? -79.804 1.845 58.880 1.00 32.00 176 PHE A N 1
ATOM 1347 C CA . PHE A 1 176 ? -80.458 2.615 57.790 1.00 32.00 176 PHE A CA 1
ATOM 1348 C C . PHE A 1 176 ? -81.685 3.398 58.363 1.00 32.00 176 PHE A C 1
ATOM 1350 O O . PHE A 1 176 ? -81.948 3.167 59.545 1.00 32.00 176 PHE A O 1
ATOM 1357 N N . PRO A 1 177 ? -82.549 4.180 57.639 1.00 48.81 177 PRO A N 1
ATOM 1358 C CA . PRO A 1 177 ? -82.676 4.516 56.191 1.00 48.81 177 PRO A CA 1
ATOM 1359 C C . PRO A 1 177 ? -83.163 5.988 55.872 1.00 48.81 177 PRO A C 1
ATOM 1361 O O . PRO A 1 177 ? -83.354 6.793 56.775 1.00 48.81 177 PRO A O 1
ATOM 1364 N N . TRP A 1 178 ? -83.477 6.265 54.584 1.00 28.33 178 TRP A N 1
ATOM 1365 C CA . TRP A 1 178 ? -84.423 7.272 54.000 1.00 28.33 178 TRP A CA 1
ATOM 1366 C C . TRP A 1 178 ? -83.951 8.672 53.495 1.00 28.33 178 TRP A C 1
ATOM 1368 O O . TRP A 1 178 ? -83.286 9.437 54.180 1.00 28.33 178 TRP A O 1
ATOM 1378 N N . CYS A 1 179 ? -84.379 8.975 52.249 1.00 29.70 179 CYS A N 1
ATOM 1379 C CA . CYS A 1 179 ? -84.369 10.230 51.442 1.00 29.70 179 CYS A CA 1
ATOM 1380 C C . CYS A 1 179 ? -85.295 11.354 52.026 1.00 29.70 179 CYS A C 1
ATOM 1382 O O . CYS A 1 179 ? -85.889 11.050 53.058 1.00 29.70 179 CYS A O 1
ATOM 1384 N N . PRO A 1 180 ? -85.567 12.567 51.424 1.00 46.34 180 PRO A N 1
ATOM 1385 C CA . PRO A 1 180 ? -85.334 13.098 50.049 1.00 46.34 180 PRO A CA 1
ATOM 1386 C C . PRO A 1 180 ? -84.957 14.622 49.884 1.00 46.34 180 PRO A C 1
ATOM 1388 O O . PRO A 1 180 ? -84.835 15.351 50.856 1.00 46.34 180 PRO A O 1
ATOM 1391 N N . ARG A 1 181 ? -84.766 15.053 48.609 1.00 34.00 181 ARG A N 1
ATOM 1392 C CA . ARG A 1 181 ? -84.796 16.400 47.921 1.00 34.00 181 ARG A CA 1
ATOM 1393 C C . ARG A 1 181 ? -85.159 17.689 48.723 1.00 34.00 181 ARG A C 1
ATOM 1395 O O . ARG A 1 181 ? -85.988 17.573 49.614 1.00 34.00 181 ARG A O 1
ATOM 1402 N N . PRO A 1 182 ? -84.749 18.935 48.319 1.00 43.19 182 PRO A N 1
ATOM 1403 C CA . PRO A 1 182 ? -84.913 19.479 46.948 1.00 43.19 182 PRO A CA 1
ATOM 1404 C C . PRO A 1 182 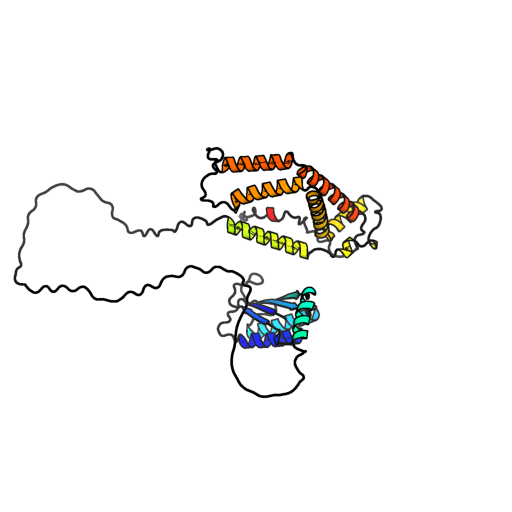? -83.875 20.520 46.431 1.00 43.19 182 PRO A C 1
ATOM 1406 O O . PRO A 1 182 ? -82.919 20.897 47.096 1.00 43.19 182 PRO A O 1
ATOM 1409 N N . LEU A 1 183 ? -84.111 20.944 45.179 1.00 33.12 183 LEU A N 1
ATOM 1410 C CA . LEU A 1 183 ? -83.386 21.920 44.358 1.00 33.12 183 LEU A CA 1
ATOM 1411 C C . LEU A 1 183 ? -83.217 23.308 45.002 1.00 33.12 183 LEU A C 1
ATOM 1413 O O . LEU A 1 183 ? -84.201 23.862 45.481 1.00 33.12 183 LEU A O 1
ATOM 1417 N N . MET A 1 184 ? -82.059 23.942 44.777 1.00 34.09 184 MET A N 1
ATOM 1418 C CA . MET A 1 184 ? -81.973 25.344 44.341 1.00 34.09 184 MET A CA 1
ATOM 1419 C C . MET A 1 184 ? -80.739 25.572 43.455 1.00 34.09 184 MET A C 1
ATOM 1421 O O . MET A 1 184 ? -79.746 24.855 43.528 1.00 34.09 184 MET A O 1
ATOM 1425 N N . ALA A 1 185 ? -80.887 26.529 42.545 1.00 35.56 185 ALA A N 1
ATOM 1426 C CA . ALA A 1 185 ? -80.081 26.771 41.359 1.00 35.56 185 ALA A CA 1
ATOM 1427 C C . ALA A 1 185 ? -78.731 27.460 41.625 1.00 35.56 185 ALA A C 1
ATOM 1429 O O . ALA A 1 185 ? -78.630 28.283 42.527 1.00 35.56 185 ALA A O 1
ATOM 1430 N N . SER A 1 186 ? -77.741 27.227 40.756 1.00 33.94 186 SER A N 1
ATOM 1431 C CA . SER A 1 186 ? -76.931 28.295 40.138 1.00 33.94 186 SER A CA 1
ATOM 1432 C C . SER A 1 186 ? -75.964 27.737 39.078 1.00 33.94 186 SER A C 1
ATOM 1434 O O . SER A 1 186 ? -75.322 26.722 39.300 1.00 33.94 186 SER A O 1
ATOM 1436 N N . ALA A 1 187 ? -75.948 28.423 37.928 1.00 42.22 187 ALA A N 1
ATOM 1437 C CA . ALA A 1 187 ? -74.910 28.626 36.900 1.00 42.22 187 ALA A CA 1
ATOM 1438 C C . ALA A 1 187 ? -73.942 27.489 36.445 1.00 42.22 187 ALA A C 1
ATOM 1440 O O . ALA A 1 187 ? -73.434 26.714 37.249 1.00 42.22 187 ALA A O 1
ATOM 1441 N N . PRO A 1 188 ? -73.610 27.422 35.134 1.00 49.91 188 PRO A N 1
ATOM 1442 C CA . PRO A 1 188 ? -72.823 26.332 34.554 1.00 49.91 188 PRO A CA 1
ATOM 1443 C C . PRO A 1 188 ? -71.307 26.474 34.812 1.00 49.91 188 PRO A C 1
ATOM 1445 O O . PRO A 1 188 ? -70.785 27.590 34.762 1.00 49.91 188 PRO A O 1
ATOM 1448 N N . PRO A 1 189 ? -70.568 25.363 35.007 1.00 55.16 189 PRO A N 1
ATOM 1449 C CA . PRO A 1 189 ? -69.108 25.371 35.008 1.00 55.16 189 PRO A CA 1
ATOM 1450 C C . PRO A 1 189 ? -68.520 25.294 33.579 1.00 55.16 189 PRO A C 1
ATOM 1452 O O . PRO A 1 189 ? -69.173 24.789 32.661 1.00 55.16 189 PRO A O 1
ATOM 1455 N N . PRO A 1 190 ? -67.281 25.780 33.376 1.00 45.84 190 PRO A N 1
ATOM 1456 C CA . PRO A 1 190 ? -66.615 25.797 32.079 1.00 45.84 190 PRO A CA 1
ATOM 1457 C C . PRO A 1 190 ? -66.216 24.392 31.600 1.00 45.84 190 PRO A C 1
ATOM 1459 O O . PRO A 1 190 ? -65.887 23.499 32.380 1.00 45.84 190 PRO A O 1
ATOM 1462 N N . ILE A 1 191 ? -66.239 24.230 30.279 1.00 43.28 191 ILE A N 1
ATOM 1463 C CA . ILE A 1 191 ? -65.940 23.008 29.529 1.00 43.28 191 ILE A CA 1
ATOM 1464 C C . ILE A 1 191 ? -64.470 22.615 29.736 1.00 43.28 191 ILE A C 1
ATOM 1466 O O . ILE A 1 191 ? -63.567 23.355 29.349 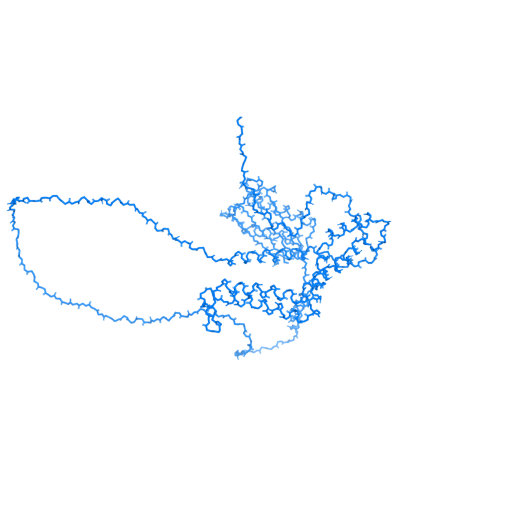1.00 43.28 191 ILE A O 1
ATOM 1470 N N . LEU A 1 192 ? -64.233 21.428 30.297 1.00 37.22 192 LEU A N 1
ATOM 1471 C CA . LEU A 1 192 ? -62.943 20.739 30.229 1.00 37.22 192 LEU A CA 1
ATOM 1472 C C . LEU A 1 192 ? -62.982 19.736 29.062 1.00 37.22 192 LEU A C 1
ATOM 1474 O O . LEU A 1 192 ? -63.928 18.946 28.992 1.00 37.22 192 LEU A O 1
ATOM 1478 N N . PRO A 1 193 ? -61.996 19.725 28.147 1.00 43.97 193 PRO A N 1
ATOM 1479 C CA . PRO A 1 193 ? -61.935 18.716 27.102 1.00 43.97 193 PRO A CA 1
ATOM 1480 C C . PRO A 1 193 ? -61.529 17.358 27.690 1.00 43.97 193 PRO A C 1
ATOM 1482 O O . PRO A 1 193 ? -60.549 17.230 28.423 1.00 43.97 193 PRO A O 1
ATOM 1485 N N . VAL A 1 194 ? -62.319 16.347 27.331 1.00 35.09 194 VAL A N 1
ATOM 1486 C CA . VAL A 1 194 ? -62.088 14.914 27.534 1.00 35.09 194 VAL A CA 1
ATOM 1487 C C . VAL A 1 194 ? -60.646 14.529 27.188 1.00 35.09 194 VAL A C 1
ATOM 1489 O O . VAL A 1 194 ? -60.171 14.773 26.080 1.00 35.09 194 VAL A O 1
ATOM 1492 N N . SER A 1 195 ? -59.964 13.870 28.127 1.00 31.45 195 SER A N 1
ATOM 1493 C CA . SER A 1 195 ? -58.738 13.125 27.850 1.00 31.45 195 SER A CA 1
ATOM 1494 C C . SER A 1 195 ? -59.068 11.920 26.968 1.00 31.45 195 SER A C 1
ATOM 1496 O O . SER A 1 195 ? -59.522 10.884 27.448 1.00 31.45 195 SER A O 1
ATOM 1498 N N . SER A 1 196 ? -58.831 12.044 25.666 1.00 39.25 196 SER A N 1
ATOM 1499 C CA . SER A 1 196 ? -58.631 10.892 24.793 1.00 39.25 196 SER A CA 1
ATOM 1500 C C . SER A 1 196 ? -57.290 10.252 25.145 1.00 39.25 196 SER A C 1
ATOM 1502 O O . SER A 1 196 ? -56.237 10.877 25.000 1.00 39.25 196 SER A O 1
ATOM 1504 N N . ALA A 1 197 ? -57.337 9.012 25.625 1.00 43.56 197 ALA A N 1
ATOM 1505 C CA . ALA A 1 197 ? -56.174 8.166 25.828 1.00 43.56 197 ALA A CA 1
ATOM 1506 C C . ALA A 1 197 ? -55.443 7.947 24.491 1.00 43.56 197 ALA A C 1
ATOM 1508 O O . ALA A 1 197 ? -55.825 7.105 23.684 1.00 43.56 197 ALA A O 1
ATOM 1509 N N . GLY A 1 198 ? -54.391 8.730 24.265 1.00 33.84 198 GLY A N 1
ATOM 1510 C CA . GLY A 1 198 ? -53.351 8.467 23.281 1.00 33.84 198 GLY A CA 1
ATOM 1511 C C . GLY A 1 198 ? -52.069 8.151 24.036 1.00 33.84 198 GLY A C 1
ATOM 1512 O O . GLY A 1 198 ? -51.475 9.038 24.645 1.00 33.84 198 GLY A O 1
ATOM 1513 N N . GLY A 1 199 ? -51.673 6.879 24.044 1.00 35.16 199 GLY A N 1
ATOM 1514 C CA . GLY A 1 199 ? -50.412 6.428 24.619 1.00 35.16 199 GLY A CA 1
ATOM 1515 C C . GLY A 1 199 ? -49.231 7.063 23.889 1.00 35.16 199 GLY A C 1
ATOM 1516 O O . GLY A 1 199 ? -48.815 6.589 22.836 1.00 35.16 199 GLY A O 1
ATOM 1517 N N . GLY A 1 200 ? -48.690 8.137 24.461 1.00 30.64 200 GLY A N 1
ATOM 1518 C CA . GLY A 1 200 ? -47.391 8.684 24.096 1.00 30.64 200 GLY A CA 1
ATOM 1519 C C . GLY A 1 200 ? -46.295 7.771 24.629 1.00 30.64 200 GLY A C 1
ATOM 1520 O O . GLY A 1 200 ? -45.844 7.928 25.760 1.00 30.64 200 GLY A O 1
ATOM 1521 N N . GLY A 1 201 ? -45.892 6.794 23.817 1.00 32.88 201 GLY A N 1
ATOM 1522 C CA . GLY A 1 201 ? -44.662 6.047 24.035 1.00 32.88 201 GLY A CA 1
ATOM 1523 C C . GLY A 1 201 ? -43.471 6.993 23.931 1.00 32.88 201 GLY A C 1
ATOM 1524 O O . GLY A 1 201 ? -43.206 7.565 22.876 1.00 32.88 201 GLY A O 1
ATOM 1525 N N . SER A 1 202 ? -42.772 7.163 25.046 1.00 36.09 202 SER A N 1
ATOM 1526 C CA . SER A 1 202 ? -41.505 7.870 25.163 1.00 36.09 202 SER A CA 1
ATOM 1527 C C . SER A 1 202 ? -40.496 7.265 24.185 1.00 36.09 202 SER A C 1
ATOM 1529 O O . SER A 1 202 ? -39.987 6.166 24.406 1.00 36.09 202 SER A O 1
ATOM 1531 N N . ALA A 1 203 ? -40.199 7.967 23.093 1.00 41.22 203 ALA A N 1
ATOM 1532 C CA . ALA A 1 203 ? -39.046 7.641 22.269 1.00 41.22 203 ALA A CA 1
ATOM 1533 C C . ALA A 1 203 ? -37.780 7.911 23.101 1.00 41.22 203 ALA A C 1
ATOM 1535 O O . ALA A 1 203 ? -37.620 9.031 23.598 1.00 41.22 203 ALA A O 1
ATOM 1536 N N . PRO A 1 204 ? -36.873 6.936 23.285 1.00 39.38 204 PRO A N 1
ATOM 1537 C CA . PRO A 1 204 ? -35.577 7.237 23.856 1.00 39.38 204 PRO A CA 1
ATOM 1538 C C . PRO A 1 204 ? -34.825 8.091 22.838 1.00 39.38 204 PRO A C 1
ATOM 1540 O O . PRO A 1 204 ? -34.489 7.645 21.741 1.00 39.38 204 PRO A O 1
ATOM 1543 N N . SER A 1 205 ? -34.582 9.343 23.207 1.00 38.00 205 SER A N 1
ATOM 1544 C CA . SER A 1 205 ? -33.644 10.237 22.549 1.00 38.00 205 SER A CA 1
ATOM 1545 C C . SER A 1 205 ? -32.250 9.613 22.623 1.00 38.00 205 SER A C 1
ATOM 1547 O O . SER A 1 205 ? -31.492 9.808 23.572 1.00 38.00 205 SER A O 1
ATOM 1549 N N . SER A 1 206 ? -31.908 8.823 21.607 1.00 39.97 206 SER A N 1
ATOM 1550 C CA . SER A 1 206 ? -30.550 8.350 21.385 1.00 39.97 206 SER A CA 1
ATOM 1551 C C . SER A 1 206 ? -29.700 9.538 20.941 1.00 39.97 206 SER A C 1
ATOM 1553 O O . SER A 1 206 ? -29.612 9.854 19.753 1.00 39.97 206 SER A O 1
ATOM 1555 N N . ALA A 1 207 ? -29.080 10.215 21.905 1.00 47.72 207 ALA A N 1
ATOM 1556 C CA . ALA A 1 207 ? -27.903 11.025 21.633 1.00 47.72 207 ALA A CA 1
ATOM 1557 C C . ALA A 1 207 ? -26.883 10.138 20.887 1.00 47.72 207 ALA A C 1
ATOM 1559 O O . ALA A 1 207 ? -26.611 9.028 21.355 1.00 47.72 207 ALA A O 1
ATOM 1560 N N . PRO A 1 208 ? -26.340 10.552 19.728 1.00 45.78 208 PRO A N 1
ATOM 1561 C CA . PRO A 1 208 ? -25.391 9.719 19.005 1.00 45.78 208 PRO A CA 1
ATOM 1562 C C . PRO A 1 208 ? -24.100 9.601 19.827 1.00 45.78 208 PRO A C 1
ATOM 1564 O O . PRO A 1 208 ? -23.477 10.624 20.132 1.00 45.78 208 PRO A O 1
ATOM 1567 N N . PRO A 1 209 ? -23.651 8.386 20.191 1.00 45.16 209 PRO A N 1
ATOM 1568 C CA . PRO A 1 209 ? -22.363 8.237 20.826 1.00 45.16 209 PRO A CA 1
ATOM 1569 C C . PRO A 1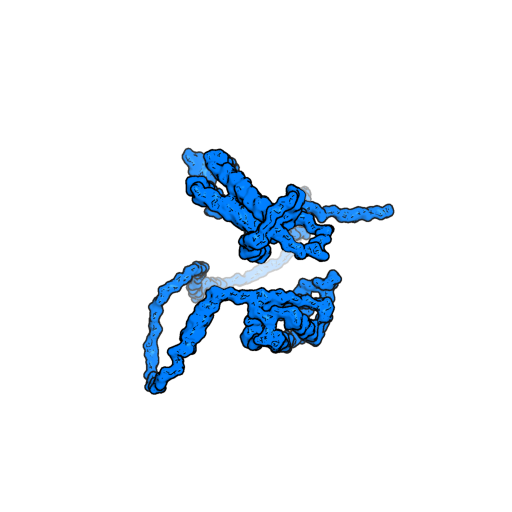 209 ? -21.275 8.426 19.764 1.00 45.16 209 PRO A C 1
ATOM 1571 O O . PRO A 1 209 ? -21.048 7.557 18.932 1.00 45.16 209 PRO A O 1
ATOM 1574 N N . ILE A 1 210 ? -20.601 9.574 19.858 1.00 50.59 210 ILE A N 1
ATOM 1575 C CA . ILE A 1 210 ? -19.140 9.704 19.838 1.00 50.59 210 ILE A CA 1
ATOM 1576 C C . ILE A 1 210 ? -18.455 9.292 18.517 1.00 50.59 210 ILE A C 1
ATOM 1578 O O . ILE A 1 210 ? -18.496 8.158 18.080 1.00 50.59 210 ILE A O 1
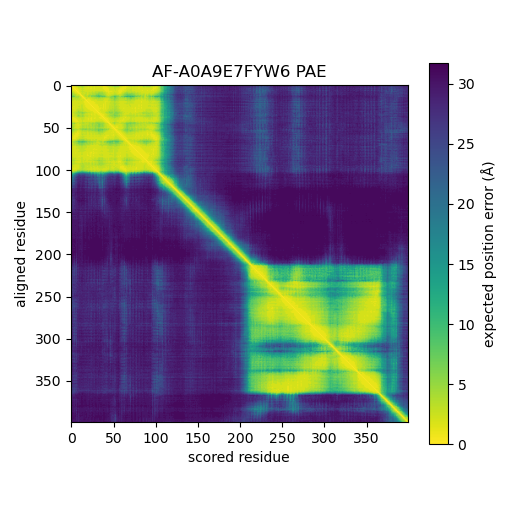ATOM 1582 N N . SER A 1 211 ? -17.672 10.202 17.945 1.00 56.81 211 SER A N 1
ATOM 1583 C CA . SER A 1 211 ? -16.800 10.094 16.758 1.00 56.81 211 SER A CA 1
ATOM 1584 C C . SER A 1 211 ? -15.662 9.043 16.813 1.00 56.81 211 SER A C 1
ATOM 1586 O O . SER A 1 211 ? -14.838 8.951 15.900 1.00 56.81 211 SER A O 1
ATOM 1588 N N . VAL A 1 212 ? -15.605 8.207 17.852 1.00 59.50 212 VAL A N 1
ATOM 1589 C CA . VAL A 1 212 ? -14.528 7.232 18.119 1.00 59.50 212 VAL A CA 1
ATOM 1590 C C . VAL A 1 212 ? -14.668 5.901 17.341 1.00 59.50 212 VAL A C 1
ATOM 1592 O O . VAL A 1 212 ? -13.636 5.365 16.924 1.00 59.50 212 VAL A O 1
ATOM 1595 N N . PRO A 1 213 ? -15.872 5.354 17.047 1.00 68.94 213 PRO A N 1
ATOM 1596 C CA . PRO A 1 213 ? -16.040 4.187 16.180 1.00 68.94 213 PRO A CA 1
ATOM 1597 C C . PRO A 1 213 ? -15.605 4.478 14.743 1.00 68.94 213 PRO A C 1
ATOM 1599 O O . PRO A 1 213 ? -14.921 3.659 14.139 1.00 68.94 213 PRO A O 1
ATOM 1602 N N . ALA A 1 214 ? -15.925 5.665 14.215 1.00 71.12 214 ALA A N 1
ATOM 1603 C CA . ALA A 1 214 ? -15.549 6.069 12.861 1.00 71.12 214 ALA A CA 1
ATOM 1604 C C . ALA A 1 214 ? -14.025 6.186 12.702 1.00 71.12 214 ALA A C 1
ATOM 1606 O O . ALA A 1 214 ? -13.472 5.667 11.734 1.00 71.12 214 ALA A O 1
ATOM 1607 N N . LEU A 1 215 ? -13.331 6.776 13.684 1.00 76.19 215 LEU A N 1
ATOM 1608 C CA . LEU A 1 215 ? -11.868 6.849 13.683 1.00 76.19 215 LEU A CA 1
ATOM 1609 C C . LEU A 1 215 ? -11.228 5.456 13.773 1.00 76.19 215 LEU A C 1
ATOM 1611 O O . LEU A 1 215 ? -10.298 5.161 13.029 1.00 76.19 215 LEU A O 1
ATOM 1615 N N . ARG A 1 216 ? -11.735 4.560 14.631 1.00 78.75 216 ARG A N 1
ATOM 1616 C CA . ARG A 1 216 ? -11.231 3.175 14.720 1.00 78.75 216 ARG A CA 1
ATOM 1617 C C . ARG A 1 216 ? -11.477 2.378 13.437 1.00 78.75 216 ARG A C 1
ATOM 1619 O O . ARG A 1 216 ? -10.606 1.622 13.006 1.00 78.75 216 ARG A O 1
ATOM 1626 N N . LEU A 1 217 ? -12.632 2.559 12.801 1.00 82.25 217 LEU A N 1
ATOM 1627 C CA . LEU A 1 217 ? -12.948 1.956 11.503 1.00 82.25 217 LEU A CA 1
ATOM 1628 C C . LEU A 1 217 ? -12.057 2.518 10.389 1.00 82.25 217 LEU A C 1
ATOM 1630 O O . LEU A 1 217 ? -11.580 1.774 9.538 1.00 82.25 217 LEU A O 1
ATOM 1634 N N . PHE A 1 218 ? -11.774 3.816 10.414 1.00 81.25 218 PHE A N 1
ATOM 1635 C CA . PHE A 1 218 ? -10.833 4.434 9.489 1.00 81.25 218 PHE A CA 1
ATOM 1636 C C . PHE A 1 218 ? -9.408 3.899 9.689 1.00 81.25 218 PHE A C 1
ATOM 1638 O O . PHE A 1 218 ? -8.777 3.469 8.728 1.00 81.25 218 PHE A O 1
ATOM 1645 N N . LEU A 1 219 ? -8.918 3.850 10.931 1.00 83.69 219 LEU A N 1
ATOM 1646 C CA . LEU A 1 219 ? -7.575 3.359 11.252 1.00 83.69 219 LEU A CA 1
ATOM 1647 C C . LEU A 1 219 ? -7.402 1.869 10.940 1.00 83.69 219 LEU A C 1
ATOM 1649 O O . LEU A 1 219 ? -6.346 1.475 10.453 1.00 83.69 219 LEU A O 1
ATOM 1653 N N . SER A 1 220 ? -8.425 1.041 11.172 1.00 84.56 220 SER A N 1
ATOM 1654 C CA . SER A 1 220 ? -8.396 -0.374 10.772 1.00 84.56 220 SER A CA 1
ATOM 1655 C C . SER A 1 220 ? -8.352 -0.519 9.254 1.00 84.56 220 SER A C 1
ATOM 1657 O O . SER A 1 220 ? -7.467 -1.199 8.747 1.00 84.56 220 SER A O 1
ATOM 1659 N N . ARG A 1 221 ? -9.185 0.221 8.510 1.00 84.88 221 ARG A N 1
ATOM 1660 C CA . ARG A 1 221 ? -9.125 0.253 7.038 1.00 84.88 221 ARG A CA 1
ATOM 1661 C C . ARG A 1 221 ? -7.777 0.744 6.514 1.00 84.88 221 ARG A C 1
ATOM 1663 O O . ARG A 1 221 ? -7.265 0.176 5.551 1.00 84.88 221 ARG A O 1
ATOM 1670 N N . LEU A 1 222 ? -7.193 1.765 7.142 1.00 79.81 222 LEU A N 1
ATOM 1671 C CA . LEU A 1 222 ? -5.873 2.291 6.795 1.00 79.81 222 LEU A CA 1
ATOM 1672 C C . LEU A 1 222 ? -4.780 1.254 7.070 1.00 79.81 222 LEU A C 1
ATOM 1674 O O . LEU A 1 222 ? -3.952 1.001 6.201 1.00 79.81 222 LEU A O 1
ATOM 1678 N N . SER A 1 223 ? -4.811 0.615 8.241 1.00 86.81 223 SER A N 1
ATOM 1679 C CA . SER A 1 223 ? -3.901 -0.473 8.613 1.00 86.81 223 SER A CA 1
ATOM 1680 C C . SER A 1 223 ? -4.014 -1.646 7.639 1.00 86.81 223 SER A C 1
ATOM 1682 O O . SER A 1 223 ? -3.003 -2.124 7.131 1.00 86.81 223 SER A O 1
ATOM 1684 N N . ASP A 1 224 ? -5.229 -2.080 7.313 1.00 81.94 224 ASP A N 1
ATOM 1685 C CA . ASP A 1 224 ? -5.468 -3.171 6.370 1.00 81.94 224 ASP A CA 1
ATOM 1686 C C . ASP A 1 224 ? -5.056 -2.793 4.947 1.00 81.94 224 ASP A C 1
ATOM 1688 O O . ASP A 1 224 ? -4.565 -3.637 4.200 1.00 81.94 224 ASP A O 1
ATOM 1692 N N . SER A 1 225 ? -5.236 -1.532 4.551 1.00 76.81 225 SER A N 1
ATOM 1693 C CA . SER A 1 225 ? -4.754 -1.005 3.271 1.00 76.81 225 SER A CA 1
ATOM 1694 C C . SER A 1 225 ? -3.226 -0.989 3.218 1.00 76.81 225 SER A C 1
ATOM 1696 O O . SER A 1 225 ? -2.636 -1.496 2.265 1.00 76.81 225 SER A O 1
ATOM 1698 N N . ALA A 1 226 ? -2.568 -0.508 4.275 1.00 76.81 226 ALA A N 1
ATOM 1699 C CA . ALA A 1 226 ? -1.115 -0.504 4.384 1.00 76.81 226 ALA A CA 1
ATOM 1700 C C . ALA A 1 226 ? -0.553 -1.931 4.358 1.00 76.81 226 ALA A C 1
ATOM 1702 O O . ALA A 1 226 ? 0.369 -2.211 3.596 1.00 76.81 226 ALA A O 1
ATOM 1703 N N . ARG A 1 227 ? -1.147 -2.861 5.118 1.00 81.88 227 ARG A N 1
ATOM 1704 C CA . ARG A 1 227 ? -0.759 -4.281 5.142 1.00 81.88 227 ARG A CA 1
ATOM 1705 C C . ARG A 1 227 ? -0.929 -4.945 3.783 1.00 81.88 227 ARG A C 1
ATOM 1707 O O . ARG A 1 227 ? -0.016 -5.633 3.341 1.00 81.88 227 ARG A O 1
ATOM 1714 N N . ARG A 1 228 ? -2.055 -4.716 3.101 1.00 78.12 228 ARG A N 1
ATOM 1715 C CA . ARG A 1 228 ? -2.284 -5.225 1.740 1.00 78.12 228 ARG A CA 1
ATOM 1716 C C . ARG A 1 228 ? -1.302 -4.620 0.739 1.00 78.12 228 ARG A C 1
ATOM 1718 O O . ARG A 1 228 ? -0.748 -5.349 -0.075 1.00 78.12 228 ARG A O 1
ATOM 1725 N N . SER A 1 229 ? -1.029 -3.320 0.835 1.00 74.81 229 SER A N 1
ATOM 1726 C CA . SER A 1 229 ? -0.041 -2.633 -0.004 1.00 74.81 229 SER A CA 1
ATOM 1727 C C . SER A 1 229 ? 1.361 -3.223 0.190 1.00 74.81 229 SER A C 1
ATOM 1729 O O . SER A 1 229 ? 2.001 -3.622 -0.777 1.00 74.81 229 SER A O 1
ATOM 1731 N N . LEU A 1 230 ? 1.791 -3.400 1.444 1.00 77.06 230 LEU A N 1
ATOM 1732 C CA . LEU A 1 230 ? 3.062 -4.037 1.806 1.00 77.06 230 LEU A CA 1
ATOM 1733 C C . LEU A 1 230 ? 3.134 -5.512 1.375 1.00 77.06 230 LEU A C 1
ATOM 1735 O O . LEU A 1 230 ? 4.207 -5.973 0.995 1.00 77.06 230 LEU A O 1
ATOM 1739 N N . ALA A 1 231 ? 2.017 -6.245 1.401 1.00 77.75 231 ALA A N 1
ATOM 1740 C CA . ALA A 1 231 ? 1.943 -7.628 0.925 1.00 77.75 231 ALA A CA 1
ATOM 1741 C C . ALA A 1 231 ? 2.073 -7.739 -0.605 1.00 77.75 231 ALA A C 1
ATOM 1743 O O . ALA A 1 231 ? 2.609 -8.725 -1.099 1.00 77.75 231 ALA A O 1
ATOM 1744 N N . HIS A 1 232 ? 1.647 -6.714 -1.349 1.00 72.69 232 HIS A N 1
ATOM 1745 C CA . HIS A 1 232 ? 1.837 -6.603 -2.800 1.00 72.69 232 HIS A CA 1
ATOM 1746 C C . HIS A 1 232 ? 3.214 -6.044 -3.205 1.00 72.69 232 HIS A C 1
ATOM 1748 O O . HIS A 1 232 ? 3.431 -5.740 -4.379 1.00 72.69 232 HIS A O 1
ATOM 1754 N N . ARG A 1 233 ? 4.153 -5.889 -2.263 1.00 81.88 233 ARG A N 1
ATOM 1755 C CA . ARG A 1 233 ? 5.519 -5.448 -2.566 1.00 81.88 233 ARG A CA 1
ATOM 1756 C C . ARG A 1 233 ? 6.239 -6.499 -3.415 1.00 81.88 233 ARG A C 1
ATOM 1758 O O . ARG A 1 233 ? 6.289 -7.670 -3.040 1.00 81.88 233 ARG A O 1
ATOM 1765 N N . ARG A 1 234 ? 6.860 -6.064 -4.513 1.00 87.25 234 ARG A N 1
ATOM 1766 C CA . ARG A 1 234 ? 7.723 -6.921 -5.333 1.00 87.25 234 ARG A CA 1
ATOM 1767 C C . ARG A 1 234 ? 9.032 -7.217 -4.593 1.00 87.25 234 ARG A C 1
ATOM 1769 O O . ARG A 1 234 ? 9.474 -6.396 -3.776 1.00 87.25 234 ARG A O 1
ATOM 1776 N N . PRO A 1 235 ? 9.647 -8.386 -4.811 1.00 89.06 235 PRO A N 1
ATOM 1777 C CA . PRO A 1 235 ? 10.923 -8.701 -4.188 1.00 89.06 235 PRO A CA 1
ATOM 1778 C C . PRO A 1 235 ? 11.980 -7.624 -4.483 1.00 89.06 235 PRO A C 1
ATOM 1780 O O . PRO A 1 235 ? 12.123 -7.159 -5.607 1.00 89.06 235 PRO A O 1
ATOM 1783 N N . TRP A 1 236 ? 12.741 -7.213 -3.465 1.00 89.50 236 TRP A N 1
ATOM 1784 C CA . TRP A 1 236 ? 13.743 -6.149 -3.618 1.00 89.50 236 TRP A CA 1
ATOM 1785 C C . TRP A 1 236 ? 14.906 -6.535 -4.534 1.00 89.50 236 TRP A C 1
ATOM 1787 O O . TRP A 1 236 ? 15.458 -5.660 -5.191 1.00 89.50 236 TRP A O 1
ATOM 1797 N N . TYR A 1 237 ? 15.267 -7.822 -4.593 1.00 89.00 237 TYR A N 1
ATOM 1798 C CA . TYR A 1 237 ? 16.329 -8.292 -5.486 1.00 89.00 237 TYR A CA 1
ATOM 1799 C C . TYR A 1 237 ? 15.986 -8.037 -6.953 1.00 89.00 237 TYR A C 1
ATOM 1801 O O . TYR A 1 237 ? 16.876 -7.736 -7.734 1.00 89.00 237 TYR A O 1
ATOM 1809 N N . GLU A 1 238 ? 14.698 -8.094 -7.298 1.00 88.75 238 GLU A N 1
ATOM 1810 C CA . GLU A 1 238 ? 14.226 -7.803 -8.639 1.00 88.75 238 GLU A CA 1
ATOM 1811 C C . GLU A 1 238 ? 14.481 -6.331 -8.934 1.00 88.75 238 GLU A C 1
ATOM 1813 O O . GLU A 1 238 ? 15.206 -6.035 -9.870 1.00 88.75 238 GLU A O 1
ATOM 1818 N N . LEU A 1 239 ? 14.035 -5.413 -8.067 1.00 89.81 239 LEU A N 1
ATOM 1819 C CA . LEU A 1 239 ? 14.275 -3.971 -8.214 1.00 89.81 239 LEU A CA 1
ATOM 1820 C C . LEU A 1 239 ? 15.766 -3.623 -8.390 1.00 89.81 239 LEU A C 1
ATOM 1822 O O . LEU A 1 239 ? 16.102 -2.779 -9.209 1.00 89.81 239 LEU A O 1
ATOM 1826 N N . PHE A 1 240 ? 16.664 -4.284 -7.659 1.00 89.00 240 PHE A N 1
ATOM 1827 C CA . PHE A 1 240 ? 18.104 -4.004 -7.710 1.00 89.00 240 PHE A CA 1
ATOM 1828 C C . PHE A 1 240 ? 18.891 -4.874 -8.701 1.00 89.00 240 PHE A C 1
ATOM 1830 O O . PHE A 1 240 ? 20.125 -4.855 -8.672 1.00 89.00 240 PHE A O 1
ATOM 1837 N N . ASP A 1 241 ? 18.214 -5.618 -9.576 1.00 87.81 241 ASP A N 1
ATOM 1838 C CA . ASP A 1 241 ? 18.873 -6.421 -10.601 1.00 87.81 241 ASP A CA 1
ATOM 1839 C C . ASP A 1 241 ? 19.614 -5.538 -11.613 1.00 87.81 241 ASP A C 1
ATOM 1841 O O . ASP A 1 241 ? 19.011 -4.843 -12.430 1.00 87.81 241 ASP A O 1
ATOM 1845 N N . ARG A 1 242 ? 20.948 -5.579 -11.551 1.00 86.56 242 ARG A N 1
ATOM 1846 C CA . ARG A 1 242 ? 21.838 -4.787 -12.406 1.00 86.56 242 ARG A CA 1
ATOM 1847 C C . ARG A 1 242 ? 21.819 -5.234 -13.865 1.00 86.56 242 ARG A C 1
ATOM 1849 O O . ARG A 1 242 ? 22.121 -4.421 -14.732 1.00 86.56 242 ARG A O 1
ATOM 1856 N N . SER A 1 243 ? 21.483 -6.496 -14.130 1.00 88.31 243 SER A N 1
ATOM 1857 C CA . SER A 1 243 ? 21.462 -7.045 -15.489 1.00 88.31 243 SER A CA 1
ATOM 1858 C C . SER A 1 243 ? 20.294 -6.504 -16.321 1.00 88.31 243 SER A C 1
ATOM 1860 O O . SER A 1 243 ? 20.393 -6.419 -17.541 1.00 88.31 243 SER A O 1
ATOM 1862 N N . ALA A 1 244 ? 19.235 -6.041 -15.653 1.00 86.00 244 ALA A N 1
ATOM 1863 C CA . ALA A 1 244 ? 18.051 -5.462 -16.273 1.00 86.00 244 ALA A CA 1
ATOM 1864 C C . ALA A 1 244 ? 18.210 -3.979 -16.665 1.00 86.00 244 ALA A C 1
ATOM 1866 O O . ALA A 1 244 ? 17.248 -3.370 -17.132 1.00 86.00 244 ALA A O 1
ATOM 1867 N N . PHE A 1 245 ? 19.376 -3.352 -16.461 1.00 90.88 245 PHE A N 1
ATOM 1868 C CA . PHE A 1 245 ? 19.588 -1.947 -16.824 1.00 90.88 245 PHE A CA 1
ATOM 1869 C C . PHE A 1 245 ? 20.202 -1.806 -18.217 1.00 90.88 245 PHE A C 1
ATOM 1871 O O . PHE A 1 245 ? 21.289 -2.312 -18.486 1.00 90.88 245 PHE A O 1
ATOM 1878 N N . ALA A 1 246 ? 19.544 -1.032 -19.078 1.00 91.50 246 ALA A N 1
ATOM 1879 C CA . ALA A 1 246 ? 20.047 -0.648 -20.389 1.00 91.50 246 ALA A CA 1
ATOM 1880 C C . ALA A 1 246 ? 19.750 0.828 -20.669 1.00 91.50 246 ALA A C 1
ATOM 1882 O O . ALA A 1 246 ? 18.722 1.374 -20.259 1.00 91.50 246 ALA A O 1
ATOM 1883 N N . ARG A 1 247 ? 20.641 1.485 -21.414 1.00 91.25 247 ARG A N 1
ATOM 1884 C CA . ARG A 1 247 ? 20.422 2.865 -21.857 1.00 91.25 247 ARG A CA 1
ATOM 1885 C C . ARG A 1 247 ? 19.193 2.913 -22.784 1.00 91.25 247 ARG A C 1
ATOM 1887 O O . ARG A 1 247 ? 19.092 2.056 -23.657 1.00 91.25 247 ARG A O 1
ATOM 1894 N N . PRO A 1 248 ? 18.258 3.862 -22.600 1.00 91.69 248 PRO A N 1
ATOM 1895 C CA . PRO A 1 248 ? 17.152 4.037 -23.533 1.00 91.69 248 PRO A CA 1
ATOM 1896 C C . PRO A 1 248 ? 17.647 4.657 -24.843 1.00 91.69 248 PRO A C 1
ATOM 1898 O O . PRO A 1 248 ? 18.483 5.567 -24.825 1.00 91.69 248 PRO A O 1
ATOM 1901 N N . ASP A 1 249 ? 17.099 4.194 -25.965 1.00 89.75 249 ASP A N 1
ATOM 1902 C CA . ASP A 1 249 ? 17.504 4.650 -27.304 1.00 89.75 249 ASP A CA 1
ATOM 1903 C C . ASP A 1 249 ? 16.896 6.017 -27.653 1.00 89.75 249 ASP A C 1
ATOM 1905 O O . ASP A 1 249 ? 17.416 6.763 -28.482 1.00 89.75 249 ASP A O 1
ATOM 1909 N N . SER A 1 250 ? 15.790 6.377 -26.994 1.00 93.06 250 SER A N 1
ATOM 1910 C CA . SER A 1 250 ? 15.083 7.644 -27.188 1.00 93.06 250 SER A CA 1
ATOM 1911 C C . SER A 1 250 ? 14.320 8.084 -25.933 1.00 93.06 250 SER A C 1
ATOM 1913 O O . SER A 1 250 ? 14.099 7.309 -25.001 1.00 93.06 250 SER A O 1
ATOM 1915 N N . LEU A 1 251 ? 13.879 9.346 -25.907 1.00 91.88 251 LEU A N 1
ATOM 1916 C CA . LEU A 1 251 ? 13.054 9.872 -24.812 1.00 91.88 251 LEU A CA 1
ATOM 1917 C C . LEU A 1 251 ? 11.675 9.198 -24.734 1.00 91.88 251 LEU A C 1
ATOM 1919 O O . LEU A 1 251 ? 11.140 9.028 -23.639 1.00 91.88 251 LEU A O 1
ATOM 1923 N N . SER A 1 252 ? 11.100 8.802 -25.873 1.00 90.44 252 SER A N 1
ATOM 1924 C CA . SER A 1 252 ? 9.824 8.079 -25.911 1.00 90.44 252 SER A CA 1
ATOM 1925 C C . SER A 1 252 ? 9.965 6.670 -25.334 1.00 90.44 252 SER A C 1
ATOM 1927 O O . SER A 1 252 ? 9.115 6.251 -24.547 1.00 90.44 252 SER A O 1
ATOM 1929 N N . ASP A 1 253 ? 11.066 5.982 -25.646 1.00 89.06 253 ASP A N 1
ATOM 1930 C CA . ASP A 1 253 ? 11.423 4.698 -25.045 1.00 89.06 253 ASP A CA 1
ATOM 1931 C C . ASP A 1 253 ? 11.608 4.840 -23.525 1.00 89.06 253 ASP A C 1
ATOM 1933 O O . ASP A 1 253 ? 10.903 4.181 -22.760 1.00 89.06 253 ASP A O 1
ATOM 1937 N N . ALA A 1 254 ? 12.417 5.801 -23.070 1.00 91.00 254 ALA A N 1
ATOM 1938 C CA . ALA A 1 254 ? 12.605 6.096 -21.647 1.00 91.00 254 ALA A CA 1
ATOM 1939 C C . ALA A 1 254 ? 11.278 6.363 -20.907 1.00 91.00 254 ALA A C 1
ATOM 1941 O O . ALA A 1 254 ? 11.043 5.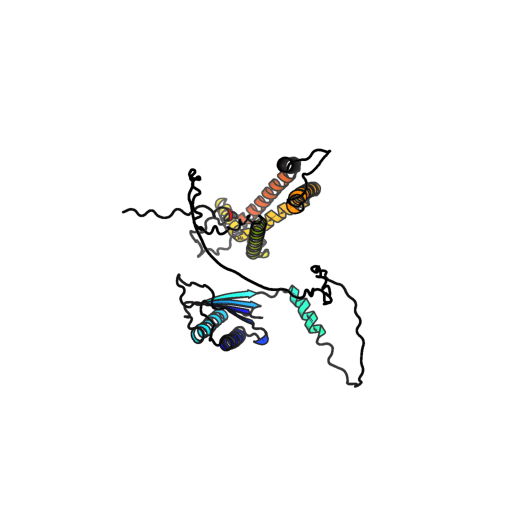821 -19.825 1.00 91.00 254 ALA A O 1
ATOM 1942 N N . ALA A 1 255 ? 10.382 7.164 -21.494 1.00 90.69 255 ALA A N 1
ATOM 1943 C CA . ALA A 1 255 ? 9.067 7.450 -20.923 1.00 90.69 255 ALA A CA 1
ATOM 1944 C C . ALA A 1 255 ? 8.165 6.204 -20.879 1.00 90.69 255 ALA A C 1
ATOM 1946 O O . ALA A 1 255 ? 7.398 6.021 -19.928 1.00 90.69 255 ALA A O 1
ATOM 1947 N N . SER A 1 256 ? 8.259 5.330 -21.886 1.00 89.88 256 SER A N 1
ATOM 1948 C CA . SER A 1 256 ? 7.519 4.067 -21.927 1.00 89.88 256 SER A CA 1
ATOM 1949 C C . SER A 1 256 ? 7.997 3.088 -20.845 1.00 89.88 256 SER A C 1
ATOM 1951 O O . SER A 1 256 ? 7.167 2.546 -20.108 1.00 89.88 256 SER A O 1
ATOM 1953 N N . ARG A 1 257 ? 9.322 2.947 -20.675 1.00 91.56 257 ARG A N 1
ATOM 1954 C CA . ARG A 1 257 ? 9.960 2.140 -19.624 1.00 91.56 257 ARG A CA 1
ATOM 1955 C C . ARG A 1 257 ? 9.581 2.663 -18.248 1.00 91.56 257 ARG A C 1
ATOM 1957 O O . ARG A 1 257 ? 9.113 1.896 -17.408 1.00 91.56 257 ARG A O 1
ATOM 1964 N N . LEU A 1 258 ? 9.660 3.981 -18.051 1.00 92.25 258 LEU A N 1
ATOM 1965 C CA . LEU A 1 258 ? 9.276 4.629 -16.801 1.00 92.25 258 LEU A CA 1
ATOM 1966 C C . LEU A 1 258 ? 7.823 4.323 -16.431 1.00 92.25 258 LEU A C 1
ATOM 1968 O O . LEU A 1 258 ? 7.557 3.915 -15.304 1.00 92.25 258 LEU A O 1
ATOM 1972 N N . ARG A 1 259 ? 6.881 4.463 -17.371 1.00 90.12 259 ARG A N 1
ATOM 1973 C CA . ARG A 1 259 ? 5.458 4.194 -17.115 1.00 90.12 259 ARG A CA 1
ATOM 1974 C C . ARG A 1 259 ? 5.209 2.737 -16.713 1.00 90.12 259 ARG A C 1
ATOM 1976 O O . ARG A 1 259 ? 4.521 2.499 -15.720 1.00 90.12 259 ARG A O 1
ATOM 1983 N N . LYS A 1 260 ? 5.786 1.779 -17.449 1.00 89.44 260 LYS A N 1
ATOM 1984 C CA . LYS A 1 260 ? 5.675 0.340 -17.150 1.00 89.44 260 LYS A CA 1
ATOM 1985 C C . LYS A 1 260 ? 6.273 0.017 -15.775 1.00 89.44 260 LYS A C 1
ATOM 1987 O O . LYS A 1 260 ? 5.609 -0.583 -14.931 1.00 89.44 260 LYS A O 1
ATOM 1992 N N . ASN A 1 261 ? 7.484 0.501 -15.506 1.00 92.00 261 ASN A N 1
ATOM 1993 C CA . ASN A 1 261 ? 8.182 0.262 -14.246 1.00 92.00 261 ASN A CA 1
ATOM 1994 C C . ASN A 1 261 ? 7.499 0.939 -13.044 1.00 92.00 261 ASN A C 1
ATOM 1996 O O . ASN A 1 261 ? 7.489 0.359 -11.959 1.00 92.00 261 ASN A O 1
ATOM 2000 N N . LEU A 1 262 ? 6.908 2.132 -13.204 1.00 90.75 262 LEU A N 1
ATOM 2001 C CA . LEU A 1 262 ? 6.126 2.808 -12.155 1.00 90.75 262 LEU A CA 1
ATOM 2002 C C . LEU A 1 262 ? 4.915 1.982 -11.727 1.00 90.75 262 LEU A C 1
ATOM 2004 O O . LEU A 1 262 ? 4.656 1.864 -10.531 1.00 90.75 262 LEU A O 1
ATOM 2008 N N . ALA A 1 263 ? 4.192 1.394 -12.683 1.00 88.56 263 ALA A N 1
ATOM 2009 C CA . ALA A 1 263 ? 3.067 0.516 -12.381 1.00 88.56 263 ALA A CA 1
ATOM 2010 C C . ALA A 1 263 ? 3.536 -0.781 -11.702 1.00 88.56 263 ALA A C 1
ATOM 2012 O O . ALA A 1 263 ? 2.964 -1.197 -10.690 1.00 88.56 263 ALA A O 1
ATOM 2013 N N . TYR A 1 264 ? 4.613 -1.377 -12.219 1.00 87.94 264 TYR A N 1
ATOM 2014 C CA . TYR A 1 264 ? 5.124 -2.662 -11.756 1.00 87.94 264 TYR A CA 1
ATOM 2015 C C . TYR A 1 264 ? 5.735 -2.603 -10.341 1.00 87.94 264 TYR A C 1
ATOM 2017 O O . TYR A 1 264 ? 5.369 -3.399 -9.471 1.00 87.94 264 TYR A O 1
ATOM 2025 N N . PHE A 1 265 ? 6.597 -1.617 -10.065 1.00 91.00 265 PHE A N 1
ATOM 2026 C CA . PHE A 1 265 ? 7.302 -1.439 -8.784 1.00 91.00 265 PHE A CA 1
ATOM 2027 C C . PHE A 1 265 ? 6.673 -0.377 -7.866 1.00 91.00 265 PHE A C 1
ATOM 2029 O O . PHE A 1 265 ? 7.331 0.103 -6.941 1.00 91.00 265 PHE A O 1
ATOM 2036 N N . ARG A 1 266 ? 5.394 -0.016 -8.062 1.00 89.75 266 ARG A N 1
ATOM 2037 C CA . ARG A 1 266 ? 4.712 1.086 -7.344 1.00 89.75 266 ARG A CA 1
ATOM 2038 C C . ARG A 1 266 ? 4.961 1.102 -5.829 1.00 89.75 266 ARG A C 1
ATOM 2040 O O . ARG A 1 266 ? 5.283 2.139 -5.259 1.00 89.75 266 ARG A O 1
ATOM 2047 N N . VAL A 1 267 ? 4.844 -0.057 -5.174 1.00 89.62 267 VAL A N 1
ATOM 2048 C CA . VAL A 1 267 ? 4.978 -0.184 -3.713 1.00 89.62 267 VAL A CA 1
ATOM 2049 C C . VAL A 1 267 ? 6.435 -0.002 -3.291 1.00 89.62 267 VAL A C 1
ATOM 2051 O O . VAL A 1 267 ? 6.706 0.646 -2.284 1.00 89.62 267 VAL A O 1
ATOM 2054 N N . ASN A 1 268 ? 7.379 -0.541 -4.064 1.00 92.44 268 ASN A N 1
ATOM 2055 C CA . ASN A 1 268 ? 8.808 -0.401 -3.805 1.00 92.44 268 ASN A CA 1
ATOM 2056 C C . ASN A 1 268 ? 9.263 1.055 -3.986 1.00 92.44 268 ASN A C 1
ATOM 2058 O O . ASN A 1 268 ? 9.985 1.566 -3.134 1.00 92.44 268 ASN A O 1
ATOM 2062 N N . TYR A 1 269 ? 8.789 1.752 -5.023 1.00 93.56 269 TYR A N 1
ATOM 2063 C CA . TYR A 1 269 ? 9.085 3.175 -5.221 1.00 93.56 269 TYR A CA 1
ATOM 2064 C C . TYR A 1 269 ? 8.489 4.061 -4.132 1.00 93.56 269 TYR A C 1
ATOM 2066 O O . TYR A 1 269 ? 9.190 4.923 -3.609 1.00 93.56 269 TYR A O 1
ATOM 2074 N N . LEU A 1 270 ? 7.239 3.821 -3.723 1.00 91.88 270 LEU A N 1
ATOM 2075 C CA . LEU A 1 270 ? 6.649 4.527 -2.583 1.00 91.88 270 LEU A CA 1
ATOM 2076 C C . LEU A 1 270 ? 7.430 4.270 -1.289 1.00 91.88 270 LEU A C 1
ATOM 2078 O O . LEU A 1 270 ? 7.635 5.196 -0.510 1.00 91.88 270 LEU A O 1
ATOM 2082 N N . ALA A 1 271 ? 7.908 3.041 -1.073 1.00 90.56 271 ALA A N 1
ATOM 2083 C CA . ALA A 1 271 ? 8.747 2.715 0.076 1.00 90.56 271 ALA A CA 1
ATOM 2084 C C . ALA A 1 271 ? 10.104 3.441 0.032 1.00 90.56 271 ALA A C 1
ATOM 2086 O O . ALA A 1 271 ? 10.552 3.926 1.068 1.00 90.56 271 ALA A O 1
ATOM 2087 N N . LEU A 1 272 ? 10.734 3.567 -1.142 1.00 92.25 272 LEU A N 1
ATOM 2088 C CA . LEU A 1 272 ? 11.975 4.331 -1.310 1.00 92.25 272 LEU A CA 1
ATOM 2089 C C . LEU A 1 272 ? 11.767 5.837 -1.099 1.00 92.25 272 LEU A C 1
ATOM 2091 O O . LEU A 1 272 ? 12.563 6.454 -0.398 1.00 92.25 272 LEU A O 1
ATOM 2095 N N . LEU A 1 273 ? 10.688 6.421 -1.633 1.00 94.19 273 LEU A N 1
ATOM 2096 C CA . LEU A 1 273 ? 10.333 7.826 -1.385 1.00 94.19 273 LEU A CA 1
ATOM 2097 C C . LEU A 1 273 ? 10.064 8.083 0.102 1.00 94.19 273 LEU A C 1
ATOM 2099 O O . LEU A 1 273 ? 10.566 9.056 0.661 1.00 94.19 273 LEU A O 1
ATOM 2103 N N . ALA A 1 274 ? 9.310 7.197 0.758 1.00 92.31 274 ALA A N 1
ATOM 2104 C CA . ALA A 1 274 ? 9.041 7.296 2.188 1.00 92.31 274 ALA A CA 1
ATOM 2105 C C . ALA A 1 274 ? 10.326 7.161 3.020 1.00 92.31 274 ALA A C 1
ATOM 2107 O O . ALA A 1 274 ? 10.510 7.904 3.981 1.00 92.31 274 ALA A O 1
ATOM 2108 N N . ALA A 1 275 ? 11.233 6.255 2.640 1.00 91.75 275 ALA A N 1
ATOM 2109 C CA . ALA A 1 275 ? 12.527 6.100 3.294 1.00 91.75 275 ALA A CA 1
ATOM 2110 C C . ALA A 1 275 ? 13.418 7.338 3.104 1.00 91.75 275 ALA A C 1
ATOM 2112 O O . ALA A 1 275 ? 14.002 7.808 4.075 1.00 91.75 275 ALA A O 1
ATOM 2113 N N . ALA A 1 276 ? 13.481 7.905 1.895 1.00 92.50 276 ALA A N 1
ATOM 2114 C CA . ALA A 1 276 ? 14.230 9.132 1.621 1.00 92.50 276 ALA A CA 1
ATOM 2115 C C . ALA A 1 276 ? 13.704 10.315 2.449 1.00 92.50 276 ALA A C 1
ATOM 2117 O O . ALA A 1 276 ? 14.486 11.044 3.058 1.00 92.50 276 ALA A O 1
ATOM 2118 N N . LEU A 1 277 ? 12.379 10.460 2.536 1.00 93.06 277 LEU A N 1
ATOM 2119 C CA . LEU A 1 277 ? 11.739 11.470 3.372 1.00 93.06 277 LEU A CA 1
ATOM 2120 C C . LEU A 1 277 ? 12.046 11.261 4.861 1.00 93.06 277 LEU A C 1
ATOM 2122 O O . LEU A 1 277 ? 12.396 12.209 5.560 1.00 93.06 277 LEU A O 1
ATOM 2126 N N . ALA A 1 278 ? 11.941 10.022 5.345 1.00 91.81 278 ALA A N 1
ATOM 2127 C CA . ALA A 1 278 ? 12.220 9.689 6.737 1.00 91.81 278 ALA A CA 1
ATOM 2128 C C . ALA A 1 278 ? 13.683 9.960 7.105 1.00 91.81 278 ALA A C 1
ATOM 2130 O O . ALA A 1 278 ? 13.941 10.564 8.141 1.00 91.81 278 ALA A O 1
ATOM 2131 N N . LEU A 1 279 ? 14.630 9.565 6.248 1.00 92.62 279 LEU A N 1
ATOM 2132 C CA . LEU A 1 279 ? 16.054 9.839 6.438 1.00 92.62 279 LEU A CA 1
ATOM 2133 C C . LEU A 1 279 ? 16.332 11.344 6.437 1.00 92.62 279 LEU A C 1
ATOM 2135 O O . LEU A 1 279 ? 17.024 11.816 7.331 1.00 92.62 279 LEU A O 1
ATOM 2139 N N . SER A 1 280 ? 15.737 12.098 5.506 1.00 92.19 280 SER A N 1
ATOM 2140 C CA . SER A 1 280 ? 15.855 13.559 5.469 1.00 92.19 280 SER A CA 1
ATOM 2141 C C . SER A 1 280 ? 15.377 14.193 6.777 1.00 92.19 280 SER A C 1
ATOM 2143 O O . SER A 1 280 ? 16.116 14.950 7.397 1.00 92.19 280 SER A O 1
ATOM 2145 N N . LEU A 1 281 ? 14.188 13.832 7.266 1.00 90.19 281 LEU A N 1
ATOM 2146 C CA . LEU A 1 281 ? 13.676 14.357 8.536 1.00 90.19 281 LEU A CA 1
ATOM 2147 C C . LEU A 1 281 ? 14.536 13.932 9.735 1.00 90.19 281 LEU A C 1
ATOM 2149 O O . LEU A 1 281 ? 14.775 14.738 10.634 1.00 90.19 281 LEU A O 1
ATOM 2153 N N . LEU A 1 282 ? 15.030 12.691 9.744 1.00 91.12 282 LEU A N 1
ATOM 2154 C CA . LEU A 1 282 ? 15.868 12.162 10.820 1.00 91.12 282 LEU A CA 1
ATOM 2155 C C . LEU A 1 282 ? 17.246 12.840 10.873 1.00 91.12 282 LEU A C 1
ATOM 2157 O O . LEU A 1 282 ? 17.798 13.014 11.957 1.00 91.12 282 LEU A O 1
ATOM 2161 N N . SER A 1 283 ? 17.771 13.289 9.730 1.00 91.94 283 SER A N 1
ATOM 2162 C CA . SER A 1 283 ? 18.994 14.096 9.652 1.00 91.94 283 SER A CA 1
ATOM 2163 C C . SER A 1 283 ? 18.846 15.503 10.250 1.00 91.94 283 SER A C 1
ATOM 2165 O O . SER A 1 283 ? 19.852 16.181 10.452 1.00 91.94 283 SER A O 1
ATOM 2167 N N . HIS A 1 284 ? 17.627 15.946 10.582 1.00 90.75 284 HIS A N 1
ATOM 2168 C CA . HIS A 1 284 ? 17.358 17.268 11.153 1.00 90.75 284 HIS A CA 1
ATOM 2169 C C . HIS A 1 284 ? 16.662 17.166 12.524 1.00 90.75 284 HIS A C 1
ATOM 2171 O O . HIS A 1 284 ? 15.456 17.403 12.637 1.00 90.75 284 HIS A O 1
ATOM 2177 N N . PRO A 1 285 ? 17.412 16.877 13.607 1.00 90.31 285 PRO A N 1
ATOM 2178 C CA . PRO A 1 285 ? 16.842 16.566 14.921 1.00 90.31 285 PRO A CA 1
ATOM 2179 C C . PRO A 1 285 ? 16.044 17.721 15.541 1.00 90.31 285 PRO A C 1
ATOM 2181 O O . PRO A 1 285 ? 15.056 17.475 16.223 1.00 90.31 285 PRO A O 1
ATOM 2184 N N . PHE A 1 286 ? 16.419 18.979 15.279 1.00 89.81 286 PHE A N 1
ATOM 2185 C CA . PHE A 1 286 ? 15.675 20.148 15.768 1.00 89.81 286 PHE A CA 1
ATOM 2186 C C . PHE A 1 286 ? 14.288 20.268 15.120 1.00 89.81 286 PHE A C 1
ATOM 2188 O O . PHE A 1 286 ? 13.288 20.482 15.801 1.00 89.81 286 PHE A O 1
ATOM 2195 N N . SER A 1 287 ? 14.228 20.065 13.804 1.00 88.69 287 SER A N 1
ATOM 2196 C CA . SER A 1 287 ? 12.987 20.032 13.025 1.00 88.69 287 SER A CA 1
ATOM 2197 C C . SER A 1 287 ? 12.066 18.904 13.506 1.00 88.69 287 SER A C 1
ATOM 2199 O O . SER A 1 287 ? 10.885 19.124 13.781 1.00 88.69 287 SER A O 1
ATOM 2201 N N . LEU A 1 288 ? 12.639 17.716 13.724 1.00 90.00 288 LEU A N 1
ATOM 2202 C CA . LEU A 1 288 ? 11.926 16.566 14.273 1.00 90.00 288 LEU A CA 1
ATOM 2203 C C . LEU A 1 288 ? 11.399 16.846 15.688 1.00 90.00 288 LEU A C 1
ATOM 2205 O O . LEU A 1 288 ? 10.238 16.558 15.969 1.00 90.00 288 LEU A O 1
ATOM 2209 N N . LEU A 1 289 ? 12.210 17.451 16.561 1.00 91.06 289 LEU A N 1
ATOM 2210 C CA . LEU A 1 289 ? 11.812 17.806 17.925 1.00 91.06 289 LEU A CA 1
ATOM 2211 C C . LEU A 1 289 ? 10.637 18.790 17.941 1.00 91.06 289 LEU A C 1
ATOM 2213 O O . LEU A 1 289 ? 9.689 18.581 18.696 1.00 91.06 289 LEU A O 1
ATOM 2217 N N . LEU A 1 290 ? 10.651 19.814 17.082 1.00 90.12 290 LEU A N 1
ATOM 2218 C CA . LEU A 1 290 ? 9.539 20.761 16.963 1.00 90.12 290 LEU A CA 1
ATOM 2219 C C . LEU A 1 290 ? 8.261 20.095 16.443 1.00 90.12 290 LEU A C 1
ATOM 2221 O O . LEU A 1 290 ? 7.180 20.357 16.969 1.00 90.12 290 LEU A O 1
ATOM 2225 N N . LEU A 1 291 ? 8.371 19.198 15.460 1.00 90.12 291 LEU A N 1
ATOM 2226 C CA . LEU A 1 291 ? 7.224 18.462 14.925 1.00 90.12 291 LEU A CA 1
ATOM 2227 C C . LEU A 1 291 ? 6.632 17.488 15.958 1.00 90.12 291 LEU A C 1
ATOM 2229 O O . LEU A 1 291 ? 5.412 17.396 16.090 1.00 90.12 291 LEU A O 1
ATOM 2233 N N . VAL A 1 292 ? 7.477 16.805 16.737 1.00 92.06 292 VAL A N 1
ATOM 2234 C CA . VAL A 1 292 ? 7.043 15.929 17.838 1.00 92.06 292 VAL A CA 1
ATOM 2235 C C . VAL A 1 292 ? 6.411 16.736 18.972 1.00 92.06 292 VAL A C 1
ATOM 2237 O O . VAL A 1 292 ? 5.364 16.336 19.475 1.00 92.06 292 VAL A O 1
ATOM 2240 N N . ALA A 1 293 ? 6.986 17.878 19.354 1.00 91.81 293 ALA A N 1
ATOM 2241 C CA . ALA A 1 293 ? 6.412 18.758 20.372 1.00 91.81 293 ALA A CA 1
ATOM 2242 C C . ALA A 1 293 ? 5.044 19.309 19.939 1.00 91.81 293 ALA A C 1
ATOM 2244 O O . ALA A 1 293 ? 4.101 19.325 20.730 1.00 91.81 293 ALA A O 1
ATOM 2245 N N . LEU A 1 294 ? 4.907 19.690 18.666 1.00 92.88 294 LEU A N 1
ATOM 2246 C CA . LEU A 1 294 ? 3.638 20.126 18.094 1.00 92.88 294 LEU A CA 1
ATOM 2247 C C . LEU A 1 294 ? 2.597 18.997 18.094 1.00 92.88 294 LEU A C 1
ATOM 2249 O O . LEU A 1 294 ? 1.459 19.207 18.513 1.00 92.88 294 LEU A O 1
ATOM 2253 N N . LEU A 1 295 ? 2.983 17.787 17.679 1.00 92.62 295 LEU A N 1
ATOM 2254 C CA . LEU A 1 295 ? 2.111 16.613 17.727 1.00 92.62 295 LEU A CA 1
ATOM 2255 C C . LEU A 1 295 ? 1.689 16.281 19.165 1.00 92.62 295 LEU A C 1
ATOM 2257 O O . LEU A 1 295 ? 0.525 15.966 19.408 1.00 92.62 295 LEU A O 1
ATOM 2261 N N . ALA A 1 296 ? 2.612 16.384 20.123 1.00 91.69 296 ALA A N 1
ATOM 2262 C CA . ALA A 1 296 ? 2.327 16.193 21.538 1.00 91.69 296 ALA A CA 1
ATOM 2263 C C . ALA A 1 296 ? 1.341 17.245 22.063 1.00 91.69 296 ALA A C 1
ATOM 2265 O O . ALA A 1 296 ? 0.439 16.885 22.813 1.00 91.69 296 ALA A O 1
ATOM 2266 N N . ALA A 1 297 ? 1.445 18.507 21.631 1.00 90.81 297 ALA A N 1
ATOM 2267 C CA . ALA A 1 297 ? 0.480 19.550 21.975 1.00 90.81 297 ALA A CA 1
ATOM 2268 C C . ALA A 1 297 ? -0.924 19.232 21.428 1.00 90.81 297 ALA A C 1
ATOM 2270 O O . ALA A 1 297 ? -1.896 19.277 22.181 1.00 90.81 297 ALA A O 1
ATOM 2271 N N . TRP A 1 298 ? -1.035 18.821 20.159 1.00 93.19 298 TRP A N 1
ATOM 2272 C CA . TRP A 1 298 ? -2.300 18.353 19.575 1.00 93.19 298 TRP A CA 1
ATOM 2273 C C . TRP A 1 298 ? -2.891 17.164 20.343 1.00 93.19 298 TRP A C 1
ATOM 2275 O O . TRP A 1 298 ? -4.068 17.178 20.707 1.00 93.19 298 TRP A O 1
ATOM 2285 N N . ALA A 1 299 ? -2.077 16.145 20.624 1.00 88.38 299 ALA A N 1
ATOM 2286 C CA . ALA A 1 299 ? -2.516 14.953 21.342 1.00 88.38 299 ALA A CA 1
ATOM 2287 C C . ALA A 1 299 ? -2.922 15.271 22.788 1.00 88.38 299 ALA A C 1
ATOM 2289 O O . ALA A 1 299 ? -3.958 14.811 23.260 1.00 88.38 299 ALA A O 1
ATOM 2290 N N . PHE A 1 300 ? -2.149 16.094 23.491 1.00 87.50 300 PHE A N 1
ATOM 2291 C CA . PHE A 1 300 ? -2.475 16.523 24.846 1.00 87.50 300 PHE A CA 1
ATOM 2292 C C . PHE A 1 300 ? -3.822 17.243 24.902 1.00 87.50 300 PHE A C 1
ATOM 2294 O O . PHE A 1 300 ? -4.645 16.922 25.754 1.00 87.50 300 PHE A O 1
ATOM 2301 N N . LEU A 1 301 ? -4.073 18.157 23.964 1.00 85.75 301 LEU A N 1
ATOM 2302 C CA . LEU A 1 301 ? -5.273 18.987 23.966 1.00 85.75 301 LEU A CA 1
ATOM 2303 C C . LEU A 1 301 ? -6.540 18.275 23.490 1.00 85.75 301 LEU A C 1
ATOM 2305 O O . LEU A 1 301 ? -7.614 18.620 23.973 1.00 85.75 301 LEU A O 1
ATOM 2309 N N . TYR A 1 302 ? -6.431 17.304 22.579 1.00 83.00 302 TYR A N 1
ATOM 2310 C CA . TYR A 1 302 ? -7.604 16.692 21.940 1.00 83.00 302 TYR A CA 1
ATOM 2311 C C . TYR A 1 302 ? -7.733 15.175 22.128 1.00 83.00 302 TYR A C 1
ATOM 2313 O O . TYR A 1 302 ? -8.825 14.645 21.943 1.00 83.00 302 TYR A O 1
ATOM 2321 N N . LEU A 1 303 ? -6.657 14.460 22.479 1.00 81.88 303 LEU A N 1
ATOM 2322 C CA . LEU A 1 303 ? -6.705 13.014 22.757 1.00 81.88 303 LEU A CA 1
ATOM 2323 C C . LEU A 1 303 ? -6.670 12.715 24.258 1.00 81.88 303 LEU A C 1
ATOM 2325 O O . LEU A 1 303 ? -7.390 11.831 24.714 1.00 81.88 303 LEU A O 1
ATOM 2329 N N . PHE A 1 304 ? -5.821 13.410 25.017 1.00 82.06 304 PHE A N 1
ATOM 2330 C CA . PHE A 1 304 ? -5.635 13.149 26.449 1.00 82.06 304 PHE A CA 1
ATOM 2331 C C . PHE A 1 304 ? -6.483 14.044 27.352 1.00 82.06 304 PHE A C 1
ATOM 2333 O O . PHE A 1 304 ? -6.654 13.726 28.527 1.00 82.06 304 PHE A O 1
ATOM 2340 N N . ARG A 1 305 ? -7.034 15.138 26.817 1.00 80.25 305 ARG A N 1
ATOM 2341 C CA . ARG A 1 305 ? -7.944 16.025 27.539 1.00 80.25 305 ARG A CA 1
ATOM 2342 C C . ARG A 1 305 ? -9.376 15.473 27.487 1.00 80.25 305 ARG A C 1
ATOM 2344 O O . ARG A 1 305 ? -9.921 15.351 26.389 1.00 80.25 305 ARG A O 1
ATOM 2351 N N . PRO A 1 306 ? -10.002 15.158 28.635 1.00 76.56 306 PRO A N 1
ATOM 2352 C CA . PRO A 1 306 ? -11.419 14.807 28.686 1.00 76.56 306 PRO A CA 1
ATOM 2353 C C . PRO A 1 306 ? -12.291 15.941 28.128 1.00 76.56 306 PRO A C 1
ATOM 2355 O O . PRO A 1 306 ? -11.978 17.117 28.318 1.00 76.56 306 PRO A O 1
ATOM 2358 N N . SER A 1 307 ? -13.379 15.600 27.433 1.00 69.00 307 SER A N 1
ATOM 2359 C CA . SER A 1 307 ? -14.268 16.580 26.780 1.00 69.00 307 SER A CA 1
ATOM 2360 C C . SER A 1 307 ? -15.051 17.463 27.764 1.00 69.00 307 SER A C 1
ATOM 2362 O O . SER A 1 307 ? -15.642 18.456 27.357 1.00 69.00 307 SER A O 1
ATOM 2364 N N . ASP A 1 308 ? -15.053 17.101 29.044 1.00 69.88 308 ASP A N 1
ATOM 2365 C CA . ASP A 1 308 ? -15.673 17.782 30.183 1.00 69.88 308 ASP A CA 1
ATOM 2366 C C . ASP A 1 308 ? -14.672 18.608 31.018 1.00 69.88 308 ASP A C 1
ATOM 2368 O O . ASP A 1 308 ? -15.038 19.193 32.038 1.00 69.88 308 ASP A O 1
ATOM 2372 N N . ALA A 1 309 ? -13.403 18.678 30.600 1.00 72.94 309 ALA A N 1
ATOM 2373 C CA . ALA A 1 309 ? -12.381 19.447 31.301 1.00 72.94 309 ALA A CA 1
ATOM 2374 C C . ALA A 1 309 ? -12.661 20.963 31.264 1.00 72.94 309 ALA A C 1
ATOM 2376 O O . ALA A 1 309 ? -13.095 21.515 30.252 1.00 72.94 309 ALA A O 1
ATOM 2377 N N . SER A 1 310 ? -12.335 21.659 32.360 1.00 68.75 310 SER A N 1
ATOM 2378 C CA . SER A 1 310 ? -12.456 23.120 32.467 1.00 68.75 310 SER A CA 1
ATOM 2379 C C . SER A 1 310 ? -11.660 23.848 31.367 1.00 68.75 310 SER A C 1
ATOM 2381 O O . SER A 1 310 ? -10.627 23.341 30.920 1.00 68.75 310 SER A O 1
ATOM 2383 N N . PRO A 1 311 ? -12.094 25.034 30.894 1.00 74.69 311 PRO A N 1
ATOM 2384 C CA . PRO A 1 311 ? -11.387 25.780 29.845 1.00 74.69 311 PRO A CA 1
ATOM 2385 C C . PRO A 1 311 ? -9.930 26.050 30.246 1.00 74.69 311 PRO A C 1
ATOM 2387 O O . PRO A 1 311 ? -9.641 26.258 31.425 1.00 74.69 311 PRO A O 1
ATOM 2390 N N . LEU A 1 312 ? -8.992 26.014 29.287 1.00 80.00 312 LEU A N 1
ATOM 2391 C CA . LEU A 1 312 ? -7.579 26.265 29.599 1.00 80.00 312 LEU A CA 1
ATOM 2392 C C . LEU A 1 312 ? -7.432 27.682 30.148 1.00 80.00 312 LEU A C 1
ATOM 2394 O O . LEU A 1 312 ? -7.763 28.657 29.472 1.00 80.00 312 LEU A O 1
ATOM 2398 N N . VAL A 1 313 ? -6.918 27.787 31.370 1.00 80.38 313 VAL A N 1
ATOM 2399 C CA . VAL A 1 313 ? -6.601 29.069 31.995 1.00 80.38 313 VAL A CA 1
ATOM 2400 C C . VAL A 1 313 ? -5.105 29.303 31.855 1.00 80.38 313 VAL A C 1
ATOM 2402 O O . VAL A 1 313 ? -4.304 28.632 32.502 1.00 80.38 313 VAL A O 1
ATOM 2405 N N . LEU A 1 314 ? -4.726 30.264 31.017 1.00 82.00 314 LEU A N 1
ATOM 2406 C CA . LEU A 1 314 ? -3.351 30.747 30.897 1.00 82.00 314 LEU A CA 1
ATOM 2407 C C . LEU A 1 314 ? -3.322 32.199 31.381 1.00 82.00 314 LEU A C 1
ATOM 2409 O O . LEU A 1 314 ? -4.193 32.985 31.021 1.00 82.00 314 LEU A O 1
ATOM 2413 N N . PHE A 1 315 ? -2.343 32.569 32.210 1.00 75.50 315 PHE A N 1
ATOM 2414 C CA . PHE A 1 315 ? -2.164 33.954 32.681 1.00 75.50 315 PHE A CA 1
ATOM 2415 C C . PHE A 1 315 ? -3.428 34.597 33.304 1.00 75.50 315 PHE A C 1
ATOM 2417 O O . PHE A 1 315 ? -3.689 35.779 33.112 1.00 75.50 315 PHE A O 1
ATOM 2424 N N . ARG A 1 316 ? -4.223 33.816 34.059 1.00 75.81 316 ARG A N 1
ATOM 2425 C CA . ARG A 1 316 ? -5.528 34.208 34.647 1.00 75.81 316 ARG A CA 1
ATOM 2426 C C . ARG A 1 316 ? -6.642 34.551 33.642 1.00 75.81 316 ARG A C 1
ATOM 2428 O O . ARG A 1 316 ? -7.669 35.090 34.047 1.00 75.81 316 ARG A O 1
ATOM 2435 N N . ARG A 1 317 ? -6.491 34.199 32.363 1.00 83.88 317 ARG A N 1
ATOM 2436 C CA . ARG A 1 317 ? -7.538 34.322 31.341 1.00 83.88 317 ARG A CA 1
ATOM 2437 C C . ARG A 1 317 ? -7.977 32.937 30.867 1.00 83.88 317 ARG A C 1
ATOM 2439 O O . ARG A 1 317 ? -7.140 32.088 30.572 1.00 83.88 317 ARG A O 1
ATOM 2446 N N . THR A 1 318 ? -9.287 32.707 30.806 1.00 86.31 318 THR A N 1
ATOM 2447 C CA . THR A 1 318 ? -9.867 31.497 30.206 1.00 86.31 318 THR A CA 1
ATOM 2448 C C . THR A 1 318 ? -9.844 31.623 28.689 1.00 86.31 318 THR A C 1
ATOM 2450 O O . THR A 1 318 ? -10.329 32.621 28.154 1.00 86.31 318 THR A O 1
ATOM 2453 N N . PHE A 1 319 ? -9.311 30.614 28.009 1.00 85.69 319 PHE A N 1
ATOM 2454 C CA . PHE A 1 319 ? -9.355 30.508 26.554 1.00 85.69 319 PHE A CA 1
ATOM 2455 C C . PHE A 1 319 ? -10.456 29.539 26.135 1.00 85.69 319 PHE A C 1
ATOM 2457 O O . PHE A 1 319 ? -10.601 28.454 26.702 1.00 85.69 319 PHE A O 1
ATOM 2464 N N . SER A 1 320 ? -11.231 29.947 25.137 1.00 86.50 320 SER A N 1
ATOM 2465 C CA . SER A 1 320 ? -12.234 29.110 24.487 1.00 86.50 320 SER A CA 1
ATOM 2466 C C . SER A 1 320 ? -11.584 28.103 23.534 1.00 86.50 320 SER A C 1
ATOM 2468 O O . SER A 1 320 ? -10.493 28.332 23.008 1.00 86.50 320 SER A O 1
ATOM 2470 N N . ASP A 1 321 ? -12.283 27.009 23.231 1.00 83.81 321 ASP A N 1
ATOM 2471 C CA . ASP A 1 321 ? -11.771 25.963 22.332 1.00 83.81 321 ASP A CA 1
ATOM 2472 C C . ASP A 1 321 ? -11.441 26.482 20.927 1.00 83.81 321 ASP A C 1
ATOM 2474 O O . ASP A 1 321 ? -10.522 25.984 20.280 1.00 83.81 321 ASP A O 1
ATOM 2478 N N . ARG A 1 322 ? -12.154 27.515 20.456 1.00 86.44 322 ARG A N 1
ATOM 2479 C CA . ARG A 1 322 ? -11.882 28.156 19.160 1.00 86.44 322 ARG A CA 1
ATOM 2480 C C . ARG A 1 322 ? -10.585 28.951 19.177 1.00 86.44 322 ARG A C 1
ATOM 2482 O O . ARG A 1 322 ? -9.850 28.908 18.198 1.00 86.44 322 ARG A O 1
ATOM 2489 N N . GLU A 1 323 ? -10.298 29.655 20.268 1.00 88.81 323 GLU A N 1
ATOM 2490 C CA . GLU A 1 323 ? -9.046 30.402 20.429 1.00 88.81 323 GLU A CA 1
ATOM 2491 C C . GLU A 1 323 ? -7.857 29.448 20.565 1.00 88.81 323 GLU A C 1
ATOM 2493 O O . GLU A 1 323 ? -6.813 29.685 19.964 1.00 88.81 323 GLU A O 1
ATOM 2498 N N . ILE A 1 324 ? -8.031 28.336 21.287 1.00 88.06 324 ILE A N 1
ATOM 2499 C CA . ILE A 1 324 ? -7.017 27.281 21.416 1.00 88.06 324 ILE A CA 1
ATOM 2500 C C . ILE A 1 324 ? -6.759 26.625 20.058 1.00 88.06 324 ILE A C 1
ATOM 2502 O O . ILE A 1 324 ? -5.605 26.491 19.657 1.00 88.06 324 ILE A O 1
ATOM 2506 N N . LEU A 1 325 ? -7.817 26.273 19.320 1.00 89.94 325 LEU A N 1
ATOM 2507 C CA . LEU A 1 325 ? -7.703 25.713 17.975 1.00 89.94 325 LEU A CA 1
ATOM 2508 C C . LEU A 1 325 ? -7.017 26.698 17.023 1.00 89.94 325 LEU A C 1
ATOM 2510 O O . LEU A 1 325 ? -6.081 26.319 16.326 1.00 89.94 325 LEU A O 1
ATOM 2514 N N . ALA A 1 326 ? -7.448 27.962 17.009 1.00 90.44 326 ALA A N 1
ATOM 2515 C CA . ALA A 1 326 ? -6.862 28.998 16.164 1.00 90.44 326 ALA A CA 1
ATOM 2516 C C . ALA A 1 326 ? -5.383 29.228 16.502 1.00 90.44 326 ALA A C 1
ATOM 2518 O O . ALA A 1 326 ? -4.552 29.286 15.598 1.00 90.44 326 ALA A O 1
ATOM 2519 N N . GLY A 1 327 ? -5.039 29.288 17.791 1.00 91.31 327 GLY A N 1
ATOM 2520 C CA . GLY A 1 327 ? -3.660 29.399 18.257 1.00 91.31 327 GLY A CA 1
ATOM 2521 C C . GLY A 1 327 ? -2.810 28.189 17.873 1.00 91.31 327 GLY A C 1
ATOM 2522 O O . GLY A 1 327 ? -1.682 28.357 17.423 1.00 91.31 327 GLY A O 1
ATOM 2523 N N . LEU A 1 328 ? -3.350 26.973 17.978 1.00 91.19 328 LEU A N 1
ATOM 2524 C CA . LEU A 1 328 ? -2.641 25.741 17.634 1.00 91.19 328 LEU A CA 1
ATOM 2525 C C . LEU A 1 328 ? -2.450 25.580 16.119 1.00 91.19 328 LEU A C 1
ATOM 2527 O O . LEU A 1 328 ? -1.392 25.134 15.674 1.00 91.19 328 LEU A O 1
ATOM 2531 N N . VAL A 1 329 ? -3.434 25.990 15.316 1.00 93.31 329 VAL A N 1
ATOM 2532 C CA . VAL A 1 329 ? -3.311 26.080 13.854 1.00 93.31 329 VAL A CA 1
ATOM 2533 C C . VAL A 1 329 ? -2.272 27.132 13.472 1.00 93.31 329 VAL A C 1
ATOM 2535 O O . VAL A 1 329 ? -1.384 26.835 12.677 1.00 93.31 329 VAL A O 1
ATOM 2538 N N . LEU A 1 330 ? -2.315 28.327 14.069 1.00 94.44 330 LEU A N 1
ATOM 2539 C CA . LEU A 1 330 ? -1.327 29.378 13.819 1.00 94.44 330 LEU A CA 1
ATOM 2540 C C . LEU A 1 330 ? 0.083 28.931 14.220 1.00 94.44 330 LEU A C 1
ATOM 2542 O O . LEU A 1 330 ? 1.019 29.136 13.456 1.00 94.44 330 LEU A O 1
ATOM 2546 N N . LEU A 1 331 ? 0.234 28.268 15.369 1.00 91.19 331 LEU A N 1
ATOM 2547 C CA . LEU A 1 331 ? 1.499 27.679 15.810 1.00 91.19 331 LEU A CA 1
ATOM 2548 C C . LEU A 1 331 ? 1.971 26.582 14.851 1.00 91.19 331 LEU A C 1
ATOM 2550 O O . LEU A 1 331 ? 3.156 26.514 14.552 1.00 91.19 331 LEU A O 1
ATOM 2554 N N . THR A 1 332 ? 1.063 25.751 14.335 1.00 92.44 332 THR A N 1
ATOM 2555 C CA . THR A 1 332 ? 1.387 24.728 13.328 1.00 92.44 332 THR A CA 1
ATOM 2556 C C . THR A 1 332 ? 1.915 25.372 12.050 1.00 92.44 332 THR A C 1
ATOM 2558 O O . THR A 1 332 ? 2.954 24.953 11.545 1.00 92.44 332 THR A O 1
ATOM 2561 N N . LEU A 1 333 ? 1.245 26.416 11.553 1.00 91.00 333 LEU A N 1
ATOM 2562 C CA . LEU A 1 333 ? 1.708 27.177 10.395 1.00 91.00 333 LEU A CA 1
ATOM 2563 C C . LEU A 1 333 ? 3.068 27.817 10.683 1.00 91.00 333 LEU A C 1
ATOM 2565 O O . LEU A 1 333 ? 3.996 27.632 9.907 1.00 91.00 333 LEU A O 1
ATOM 2569 N N . LEU A 1 334 ? 3.221 28.491 11.824 1.00 89.38 334 LEU A N 1
ATOM 2570 C CA . LEU A 1 334 ? 4.480 29.104 12.235 1.00 89.38 334 LEU A CA 1
ATOM 2571 C C . LEU A 1 334 ? 5.611 28.068 12.270 1.00 89.38 334 LEU A C 1
ATOM 2573 O O . LEU A 1 334 ? 6.644 28.282 11.652 1.00 89.38 334 LEU A O 1
ATOM 2577 N N . VAL A 1 335 ? 5.414 26.921 12.923 1.00 88.31 335 VAL A N 1
ATOM 2578 C CA . VAL A 1 335 ? 6.417 25.850 12.978 1.00 88.31 335 VAL A CA 1
ATOM 2579 C C . VAL A 1 335 ? 6.735 25.347 11.573 1.00 88.31 335 VAL A C 1
ATOM 2581 O O . VAL A 1 335 ? 7.904 25.288 11.221 1.00 88.31 335 VAL A O 1
ATOM 2584 N N . VAL A 1 336 ? 5.748 25.039 10.733 1.00 85.38 336 VAL A N 1
ATOM 2585 C CA . VAL A 1 336 ? 5.996 24.510 9.379 1.00 85.38 336 VAL A CA 1
ATOM 2586 C C . VAL A 1 336 ? 6.700 25.525 8.467 1.00 85.38 336 VAL A C 1
ATOM 2588 O O . VAL A 1 336 ? 7.548 25.120 7.675 1.00 85.38 336 VAL A O 1
ATOM 2591 N N . PHE A 1 337 ? 6.389 26.821 8.584 1.00 84.75 337 PHE A N 1
ATOM 2592 C CA . PHE A 1 337 ? 6.978 27.882 7.758 1.00 84.75 337 PHE A CA 1
ATOM 2593 C C . PHE A 1 337 ? 8.331 28.394 8.271 1.00 84.75 337 PHE A C 1
ATOM 2595 O O . PHE A 1 337 ? 9.187 28.731 7.458 1.00 84.75 337 PHE A O 1
ATOM 2602 N N . LEU A 1 338 ? 8.541 28.477 9.590 1.00 80.62 338 LEU A N 1
ATOM 2603 C CA . LEU A 1 338 ? 9.818 28.924 10.166 1.00 80.62 338 LEU A CA 1
ATOM 2604 C C . LEU A 1 338 ? 10.844 27.793 10.262 1.00 80.62 338 LEU A C 1
ATOM 2606 O O . LEU A 1 338 ? 12.038 28.063 10.379 1.00 80.62 338 LEU A O 1
ATOM 2610 N N . THR A 1 339 ? 10.412 26.533 10.235 1.00 86.12 339 THR A N 1
ATOM 2611 C CA . THR A 1 339 ? 11.343 25.404 10.181 1.00 86.12 339 THR A CA 1
ATOM 2612 C C . THR A 1 339 ? 11.705 25.046 8.748 1.00 86.12 339 THR A C 1
ATOM 2614 O O . THR A 1 339 ? 10.959 25.270 7.799 1.00 86.12 339 THR A O 1
ATOM 2617 N N . SER A 1 340 ? 12.848 24.381 8.595 1.00 86.19 340 SER A N 1
ATOM 2618 C CA . SER A 1 340 ? 13.254 23.779 7.328 1.00 86.19 340 SER A CA 1
ATOM 2619 C C . SER A 1 340 ? 12.398 22.571 6.918 1.00 86.19 340 SER A C 1
ATOM 2621 O O . SER A 1 340 ? 12.676 21.971 5.888 1.00 86.19 340 SER A O 1
ATOM 2623 N N . VAL A 1 341 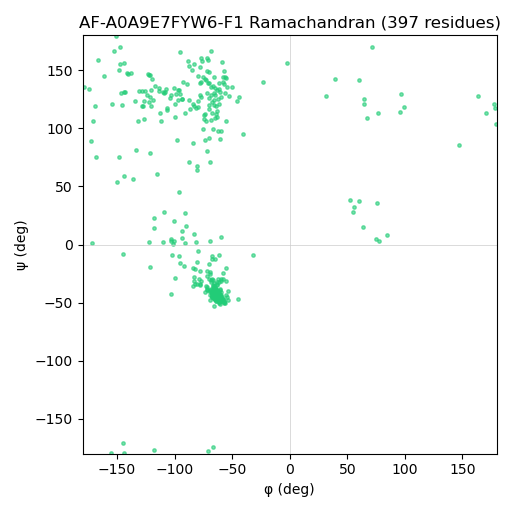? 11.349 22.188 7.663 1.00 88.06 341 VAL A N 1
ATOM 2624 C CA . VAL A 1 341 ? 10.515 21.009 7.347 1.00 88.06 341 VAL A CA 1
ATOM 2625 C C . VAL A 1 341 ? 9.989 21.074 5.915 1.00 88.06 341 VAL A C 1
ATOM 2627 O O . VAL A 1 341 ? 10.109 20.099 5.176 1.00 88.06 341 VAL A O 1
ATOM 2630 N N . GLY A 1 342 ? 9.442 22.222 5.503 1.00 84.94 342 GLY A N 1
ATOM 2631 C CA . GLY A 1 342 ? 8.871 22.381 4.166 1.00 84.94 342 GLY A CA 1
ATOM 2632 C C . GLY A 1 342 ? 9.899 22.148 3.055 1.00 84.94 342 GLY A C 1
ATOM 2633 O O . GLY A 1 342 ? 9.655 21.362 2.138 1.00 84.94 342 GLY A O 1
ATOM 2634 N N . SER A 1 343 ? 11.078 22.767 3.160 1.00 88.75 343 SER A N 1
ATOM 2635 C CA . SER A 1 343 ? 12.151 22.600 2.172 1.00 88.75 343 SER A CA 1
ATOM 2636 C C . SER A 1 343 ? 12.750 21.193 2.188 1.00 88.75 343 SER A C 1
ATOM 2638 O O . SER A 1 343 ? 13.109 20.674 1.131 1.00 88.75 343 SER A O 1
ATOM 2640 N N . LEU A 1 344 ? 12.800 20.535 3.348 1.00 90.50 344 LEU A N 1
ATOM 2641 C CA . LEU A 1 344 ? 13.242 19.145 3.476 1.00 90.50 344 LEU A CA 1
ATOM 2642 C C . LEU A 1 344 ? 12.281 18.171 2.801 1.00 90.50 344 LEU A C 1
ATOM 2644 O O . LEU A 1 344 ? 12.722 17.308 2.050 1.00 90.50 344 LEU A O 1
ATOM 2648 N N . ILE A 1 345 ? 10.971 18.345 2.990 1.00 90.56 345 ILE A N 1
ATOM 2649 C CA . ILE A 1 345 ? 9.968 17.517 2.313 1.00 90.56 345 ILE A CA 1
ATOM 2650 C C . ILE A 1 345 ? 10.085 17.690 0.794 1.00 90.56 345 ILE A C 1
ATOM 2652 O O . ILE A 1 345 ? 10.190 16.700 0.072 1.00 90.56 345 ILE A O 1
ATOM 2656 N N . VAL A 1 346 ? 10.105 18.934 0.301 1.00 91.75 346 VAL A N 1
ATOM 2657 C CA . VAL A 1 346 ? 10.163 19.212 -1.144 1.00 91.75 346 VAL A CA 1
ATOM 2658 C C . VAL A 1 346 ? 11.458 18.681 -1.759 1.00 91.75 346 VAL A C 1
ATOM 2660 O O . VAL A 1 346 ? 11.413 18.014 -2.791 1.00 91.75 346 VAL A O 1
ATOM 2663 N N . SER A 1 347 ? 12.607 18.921 -1.123 1.00 92.94 347 SER A N 1
ATOM 2664 C CA . SER A 1 347 ? 13.898 18.438 -1.626 1.00 92.94 347 SER A CA 1
ATOM 2665 C C . SER A 1 347 ? 14.007 16.911 -1.587 1.00 92.94 347 SER A C 1
ATOM 2667 O O . SER A 1 347 ? 14.409 16.317 -2.586 1.00 92.94 347 SER A O 1
ATOM 2669 N N . ALA A 1 348 ? 13.581 16.253 -0.504 1.00 93.19 348 ALA A N 1
ATOM 2670 C CA . ALA A 1 348 ? 13.589 14.794 -0.402 1.00 93.19 348 ALA A CA 1
ATOM 2671 C C . ALA A 1 348 ? 12.670 14.138 -1.443 1.00 93.19 348 ALA A C 1
ATOM 2673 O O . ALA A 1 348 ? 13.048 13.136 -2.053 1.00 93.19 348 ALA A O 1
ATOM 2674 N N . LEU A 1 349 ? 11.490 14.719 -1.692 1.00 94.06 349 LEU A N 1
ATOM 2675 C CA . LEU A 1 349 ? 10.576 14.244 -2.730 1.00 94.06 349 LEU A CA 1
ATOM 2676 C C . LEU A 1 349 ? 11.140 14.464 -4.134 1.00 94.06 349 LEU A C 1
ATOM 2678 O O . LEU A 1 349 ? 11.046 13.557 -4.953 1.00 94.06 349 LEU A O 1
ATOM 2682 N N . MET A 1 350 ? 11.756 15.616 -4.411 1.00 94.19 350 MET A N 1
ATOM 2683 C CA . MET A 1 350 ? 12.384 15.890 -5.709 1.00 94.19 350 MET A CA 1
ATOM 2684 C C . MET A 1 350 ? 13.546 14.938 -5.996 1.00 94.19 350 MET A C 1
ATOM 2686 O O . MET A 1 350 ? 13.603 14.347 -7.073 1.00 94.19 350 MET A O 1
ATOM 2690 N N . VAL A 1 351 ? 14.445 14.741 -5.028 1.00 95.25 351 VAL A N 1
ATOM 2691 C CA . VAL A 1 351 ? 15.573 13.808 -5.163 1.00 95.25 351 VAL A CA 1
ATOM 2692 C C . VAL A 1 351 ? 15.068 12.370 -5.285 1.00 95.25 351 VAL A C 1
ATOM 2694 O O . VAL A 1 351 ? 15.490 11.646 -6.184 1.00 95.25 351 VAL A O 1
ATOM 2697 N N . GLY A 1 352 ? 14.120 11.958 -4.439 1.00 95.25 352 GLY A N 1
ATOM 2698 C CA . GLY A 1 352 ? 13.518 10.627 -4.500 1.00 95.25 352 GLY A CA 1
ATOM 2699 C C . GLY A 1 352 ? 12.813 10.361 -5.832 1.00 95.25 352 GLY A C 1
ATOM 2700 O O . GLY A 1 352 ? 13.019 9.310 -6.438 1.00 95.25 352 GLY A O 1
ATOM 2701 N N . ALA A 1 353 ? 12.032 11.323 -6.329 1.00 94.38 353 ALA A N 1
ATOM 2702 C CA . ALA A 1 353 ? 11.368 11.233 -7.625 1.00 94.38 353 ALA A CA 1
ATOM 2703 C C . ALA A 1 353 ? 12.379 11.160 -8.773 1.00 94.38 353 ALA A C 1
ATOM 2705 O O . ALA A 1 353 ? 12.214 10.330 -9.660 1.00 94.38 353 ALA A O 1
ATOM 2706 N N . ALA A 1 354 ? 13.454 11.955 -8.740 1.00 95.69 354 ALA A N 1
ATOM 2707 C CA . ALA A 1 354 ? 14.517 11.885 -9.738 1.00 95.69 354 ALA A CA 1
ATOM 2708 C C . ALA A 1 354 ? 15.175 10.496 -9.769 1.00 95.69 354 ALA A C 1
ATOM 2710 O O . ALA A 1 354 ? 15.323 9.917 -10.844 1.00 95.69 354 ALA A O 1
ATOM 2711 N N . VAL A 1 355 ? 15.491 9.918 -8.604 1.00 95.19 355 VAL A N 1
ATOM 2712 C CA . VAL A 1 355 ? 16.053 8.560 -8.500 1.00 95.19 355 VAL A CA 1
ATOM 2713 C C . VAL A 1 355 ? 15.092 7.516 -9.068 1.00 95.19 355 VAL A C 1
ATOM 2715 O O . VAL A 1 355 ? 15.511 6.662 -9.847 1.00 95.19 355 VAL A O 1
ATOM 2718 N N . VAL A 1 356 ? 13.801 7.594 -8.733 1.00 95.50 356 VAL A N 1
ATOM 2719 C CA . VAL A 1 356 ? 12.778 6.683 -9.274 1.00 95.50 356 VAL A CA 1
ATOM 2720 C C . VAL A 1 356 ? 12.622 6.847 -10.785 1.00 95.50 356 VAL A C 1
ATOM 2722 O O . VAL A 1 356 ? 12.514 5.846 -11.491 1.00 95.50 356 VAL A O 1
ATOM 2725 N N . CYS A 1 357 ? 12.648 8.078 -11.297 1.00 94.38 357 CYS A N 1
ATOM 2726 C CA . CYS A 1 357 ? 12.568 8.358 -12.727 1.00 94.38 357 CYS A CA 1
ATOM 2727 C C . CYS A 1 357 ? 13.770 7.791 -13.485 1.00 94.38 357 CYS A C 1
ATOM 2729 O O . CYS A 1 357 ? 13.586 7.121 -14.498 1.00 94.38 357 CYS A O 1
ATOM 2731 N N . VAL A 1 358 ? 14.986 8.002 -12.975 1.00 95.00 358 VAL A N 1
ATOM 2732 C CA . VAL A 1 358 ? 16.213 7.436 -13.555 1.00 95.00 358 VAL A CA 1
ATOM 2733 C C . VAL A 1 358 ? 16.155 5.912 -13.519 1.00 95.00 358 VAL A C 1
ATOM 2735 O O . VAL A 1 358 ? 16.332 5.264 -14.546 1.00 95.00 358 VAL A O 1
ATOM 2738 N N . HIS A 1 359 ? 15.826 5.323 -12.371 1.00 94.94 359 HIS A N 1
ATOM 2739 C CA . HIS A 1 359 ? 15.693 3.876 -12.250 1.00 94.94 359 HIS A CA 1
ATOM 2740 C C . HIS A 1 359 ? 14.654 3.313 -13.236 1.00 94.94 359 HIS A C 1
ATOM 2742 O O . HIS A 1 359 ? 14.937 2.373 -13.976 1.00 94.94 359 HIS A O 1
ATOM 2748 N N . GLY A 1 360 ? 13.459 3.905 -13.287 1.00 93.00 360 GLY A N 1
ATOM 2749 C CA . GLY A 1 360 ? 12.374 3.460 -14.157 1.00 93.00 360 GLY A CA 1
ATOM 2750 C C . GLY A 1 360 ? 12.650 3.655 -15.649 1.00 93.00 360 GLY A C 1
ATOM 2751 O O . GLY A 1 360 ? 12.153 2.867 -16.446 1.00 93.00 360 GLY A O 1
ATOM 2752 N N . ALA A 1 361 ? 13.436 4.662 -16.034 1.00 94.12 361 ALA A N 1
ATOM 2753 C CA . ALA A 1 361 ? 13.807 4.904 -17.428 1.00 94.12 361 ALA A CA 1
ATOM 2754 C C . ALA A 1 361 ? 14.912 3.959 -17.928 1.00 94.12 361 ALA A C 1
ATOM 2756 O O . ALA A 1 361 ? 14.905 3.579 -19.096 1.00 94.12 361 ALA A O 1
ATOM 2757 N N . PHE A 1 362 ? 15.860 3.583 -17.064 1.00 93.38 362 PHE A N 1
ATOM 2758 C CA . PHE A 1 362 ? 17.008 2.751 -17.442 1.00 93.38 362 PHE A CA 1
ATOM 2759 C C . PHE A 1 362 ? 16.769 1.253 -17.243 1.00 93.38 362 PHE A C 1
ATOM 2761 O O . PHE A 1 362 ? 17.481 0.442 -17.824 1.00 93.38 362 PHE A O 1
ATOM 2768 N N . ARG A 1 363 ? 15.779 0.852 -16.445 1.00 91.88 363 ARG A N 1
ATOM 2769 C CA . ARG A 1 363 ? 15.430 -0.561 -16.298 1.00 91.88 363 ARG A CA 1
ATOM 2770 C C . ARG A 1 363 ? 14.581 -1.038 -17.482 1.00 91.88 363 ARG A C 1
ATOM 2772 O O . ARG A 1 363 ? 13.507 -0.489 -17.726 1.00 91.88 363 ARG A O 1
ATOM 2779 N N . VAL A 1 364 ? 15.030 -2.073 -18.185 1.00 89.50 364 VAL A N 1
ATOM 2780 C CA . VAL A 1 364 ? 14.282 -2.741 -19.256 1.00 89.50 364 VAL A CA 1
ATOM 2781 C C . VAL A 1 364 ? 13.112 -3.506 -18.627 1.00 89.50 364 VAL A C 1
ATOM 2783 O O . VAL A 1 364 ? 13.342 -4.351 -17.759 1.00 89.50 364 VAL A O 1
ATOM 2786 N N . PRO A 1 365 ? 11.856 -3.203 -18.994 1.00 83.00 365 PRO A N 1
ATOM 2787 C CA . PRO A 1 365 ? 10.720 -4.019 -18.592 1.00 83.00 365 PRO A CA 1
ATOM 2788 C C . PRO A 1 365 ? 10.862 -5.402 -19.229 1.00 83.00 365 PRO A C 1
ATOM 2790 O O . PRO A 1 365 ? 11.049 -5.489 -20.438 1.00 83.00 365 PRO A O 1
ATOM 2793 N N . GLU A 1 366 ? 10.765 -6.471 -18.443 1.00 69.25 366 GLU A N 1
ATOM 2794 C CA . GLU A 1 366 ? 10.615 -7.815 -19.002 1.00 69.25 366 GLU A CA 1
ATOM 2795 C C . GLU A 1 366 ? 9.326 -7.826 -19.837 1.00 69.25 366 GLU A C 1
ATOM 2797 O O . GLU A 1 366 ? 8.276 -7.386 -19.354 1.00 69.25 366 GLU A O 1
ATOM 2802 N N . ASP A 1 367 ? 9.405 -8.258 -21.100 1.00 55.12 367 ASP A N 1
ATOM 2803 C CA . ASP A 1 367 ? 8.251 -8.405 -21.991 1.00 55.12 367 ASP A CA 1
ATOM 2804 C C . ASP A 1 367 ? 7.357 -9.559 -21.508 1.00 55.12 367 ASP A C 1
ATOM 2806 O O . ASP A 1 367 ? 7.251 -10.621 -22.111 1.00 55.12 367 ASP A O 1
ATOM 2810 N N . LEU A 1 368 ? 6.680 -9.327 -20.387 1.00 45.72 368 LEU A N 1
ATOM 2811 C CA . LEU A 1 368 ? 5.560 -10.099 -19.872 1.00 45.72 368 LEU A CA 1
ATOM 2812 C C . LEU A 1 368 ? 4.250 -9.414 -20.302 1.00 45.72 368 LEU A C 1
ATOM 2814 O O . LEU A 1 368 ? 3.364 -9.164 -19.493 1.00 45.72 368 LEU A O 1
ATOM 2818 N N . PHE A 1 369 ? 4.169 -9.008 -21.571 1.00 44.66 369 PHE A N 1
ATOM 2819 C CA . PHE A 1 369 ? 3.032 -8.275 -22.141 1.00 44.66 369 PHE A CA 1
ATOM 2820 C C . PHE A 1 369 ? 2.645 -8.833 -23.509 1.00 44.66 369 PHE A C 1
ATOM 2822 O O . PHE A 1 369 ? 2.596 -8.102 -24.496 1.00 44.66 369 PHE A O 1
ATOM 2829 N N . LEU A 1 370 ? 2.348 -10.131 -23.559 1.00 45.09 370 LEU A N 1
ATOM 2830 C CA . LEU A 1 370 ? 1.561 -10.677 -24.661 1.00 45.09 370 LEU A CA 1
ATOM 2831 C C . LEU A 1 370 ? 0.084 -10.928 -24.332 1.00 45.09 370 LEU A C 1
ATOM 2833 O O . LEU A 1 370 ? -0.612 -11.277 -25.268 1.00 45.09 370 LEU A O 1
ATOM 2837 N N . ASP A 1 371 ? -0.440 -10.659 -23.121 1.00 42.03 371 ASP A N 1
ATOM 2838 C CA . ASP A 1 371 ? -1.893 -10.865 -22.897 1.00 42.03 371 ASP A CA 1
ATOM 2839 C C . ASP A 1 371 ? -2.668 -9.912 -21.963 1.00 42.03 371 ASP A C 1
ATOM 2841 O O . ASP A 1 371 ? -3.890 -9.943 -22.004 1.00 42.03 371 ASP A O 1
ATOM 2845 N N . ASP A 1 372 ? -2.065 -8.991 -21.202 1.00 44.88 372 ASP A N 1
ATOM 2846 C CA . ASP A 1 372 ? -2.857 -8.124 -20.298 1.00 44.88 372 ASP A CA 1
ATOM 2847 C C . ASP A 1 372 ? -2.794 -6.641 -20.689 1.00 44.88 372 ASP A C 1
ATOM 2849 O O . ASP A 1 372 ? -2.361 -5.770 -19.929 1.00 44.88 372 ASP A O 1
ATOM 2853 N N . GLN A 1 373 ? -3.246 -6.326 -21.903 1.00 43.09 373 GLN A N 1
ATOM 2854 C CA . GLN A 1 373 ? -3.773 -4.994 -22.183 1.00 43.09 373 GLN A CA 1
ATOM 2855 C C . GLN A 1 373 ? -5.265 -5.000 -21.832 1.00 43.09 373 GLN A C 1
ATOM 2857 O O . GLN A 1 373 ? -6.103 -4.958 -22.721 1.00 43.09 373 GLN A O 1
ATOM 2862 N N . ASP A 1 374 ? -5.597 -5.060 -20.539 1.00 37.09 374 ASP A N 1
ATOM 2863 C CA . ASP A 1 374 ? -6.943 -4.730 -20.062 1.00 37.09 374 ASP A CA 1
ATOM 2864 C C . ASP A 1 374 ? -7.209 -3.246 -20.379 1.00 37.09 374 ASP A C 1
ATOM 2866 O O . ASP A 1 374 ? -6.615 -2.360 -19.742 1.00 37.09 374 ASP A O 1
ATOM 2870 N N . PRO A 1 375 ? -8.100 -2.913 -21.330 1.00 36.12 375 PRO A N 1
ATOM 2871 C CA . PRO A 1 375 ? -8.478 -1.539 -21.606 1.00 36.12 375 PRO A CA 1
ATOM 2872 C C . PRO A 1 375 ? -9.513 -1.130 -20.552 1.00 36.12 375 PRO A C 1
ATOM 2874 O O . PRO A 1 375 ? -10.699 -1.002 -20.835 1.00 36.12 375 PRO A O 1
ATOM 2877 N N . GLY A 1 376 ? -9.092 -1.017 -19.291 1.00 34.50 376 GLY A N 1
ATOM 2878 C CA . GLY A 1 376 ? -10.070 -0.889 -18.210 1.00 34.50 376 GLY A CA 1
ATOM 2879 C C . GLY A 1 376 ? -9.551 -0.582 -16.816 1.00 34.50 376 GLY A C 1
ATOM 2880 O O . GLY A 1 376 ? -10.370 -0.465 -15.909 1.00 34.50 376 GLY A O 1
ATOM 2881 N N . VAL A 1 377 ? -8.244 -0.407 -16.602 1.00 37.59 377 VAL A N 1
ATOM 2882 C CA . VAL A 1 377 ? -7.738 0.023 -15.290 1.00 37.59 377 VAL A CA 1
ATOM 2883 C C . VAL A 1 377 ? -7.502 1.535 -15.321 1.00 37.59 377 VAL A C 1
ATOM 2885 O O . VAL A 1 377 ? -6.394 1.970 -15.651 1.00 37.59 377 VAL A O 1
ATOM 2888 N N . PRO A 1 378 ? -8.500 2.381 -14.978 1.00 35.41 378 PRO A N 1
ATOM 2889 C CA . PRO A 1 378 ? -8.194 3.762 -14.654 1.00 35.41 378 PRO A CA 1
ATOM 2890 C C . PRO A 1 378 ? -7.199 3.720 -13.501 1.00 35.41 378 PRO A C 1
ATOM 2892 O O . PRO A 1 378 ? -7.321 2.869 -12.613 1.00 35.41 378 PRO A O 1
ATOM 2895 N N . ALA A 1 379 ? -6.201 4.603 -13.552 1.00 42.94 379 ALA A N 1
ATOM 2896 C CA . ALA A 1 379 ? -5.174 4.764 -12.537 1.00 42.94 379 ALA A CA 1
ATOM 2897 C C . ALA A 1 379 ? -5.797 4.644 -11.140 1.00 42.94 379 ALA A C 1
ATOM 2899 O O . ALA A 1 379 ? -6.340 5.605 -10.595 1.00 42.94 379 ALA A O 1
ATOM 2900 N N . SER A 1 380 ? -5.740 3.437 -10.570 1.00 44.25 380 SER A N 1
ATOM 2901 C CA . SER A 1 380 ? -6.249 3.125 -9.237 1.00 44.25 380 SER A CA 1
ATOM 2902 C C . SER A 1 380 ? -5.190 3.597 -8.260 1.00 44.25 380 SER A C 1
ATOM 2904 O O . SER A 1 380 ? -4.479 2.831 -7.608 1.00 44.25 380 SER A O 1
ATOM 2906 N N . GLY A 1 381 ? -5.011 4.913 -8.297 1.00 39.56 381 GLY A N 1
ATOM 2907 C CA . GLY A 1 381 ? -4.203 5.681 -7.399 1.00 39.56 381 GLY A CA 1
ATOM 2908 C C . GLY A 1 381 ? -4.882 5.723 -6.046 1.00 39.56 381 GLY A C 1
ATOM 2909 O O . GLY A 1 381 ? -6.089 5.541 -5.900 1.00 39.56 381 GLY A O 1
ATOM 2910 N N . PHE A 1 382 ? -4.045 6.006 -5.070 1.00 50.75 382 PHE A N 1
ATOM 2911 C CA . PHE A 1 382 ? -4.271 6.342 -3.670 1.00 50.75 382 PHE A CA 1
ATOM 2912 C C . PHE A 1 382 ? -5.567 7.120 -3.297 1.00 50.75 382 PHE A C 1
ATOM 2914 O O . PHE A 1 382 ? -5.876 7.241 -2.117 1.00 50.75 382 PHE A O 1
ATOM 2921 N N . LEU A 1 383 ? -6.350 7.618 -4.262 1.00 42.62 383 LEU A N 1
ATOM 2922 C CA . LEU A 1 383 ? -7.525 8.476 -4.093 1.00 42.62 383 LEU A CA 1
ATOM 2923 C C . LEU A 1 383 ? -8.892 7.783 -4.263 1.00 42.62 383 LEU A C 1
ATOM 2925 O O . LEU A 1 383 ? -9.911 8.459 -4.138 1.00 42.62 383 LEU A O 1
ATOM 2929 N N . SER A 1 384 ? -8.975 6.457 -4.457 1.00 51.38 384 SER A N 1
ATOM 2930 C CA . SER A 1 384 ? -10.283 5.756 -4.479 1.00 51.38 384 SER A CA 1
ATOM 2931 C C . SER A 1 384 ? -11.073 5.861 -3.159 1.00 51.38 384 SER A C 1
ATOM 2933 O O . SER A 1 384 ? -12.252 5.522 -3.104 1.00 51.38 384 SER A O 1
ATOM 2935 N N . PHE A 1 385 ? -10.449 6.392 -2.104 1.00 50.38 385 PHE A N 1
ATOM 2936 C CA . PHE A 1 385 ? -11.078 6.751 -0.835 1.00 50.38 385 PHE A CA 1
ATOM 2937 C C . PHE A 1 385 ? -12.044 7.955 -0.922 1.00 50.38 385 PHE A C 1
ATOM 2939 O O . PHE A 1 385 ? -12.943 8.054 -0.093 1.00 50.38 385 PHE A O 1
ATOM 2946 N N . LEU A 1 386 ? -11.904 8.854 -1.908 1.00 46.19 386 LEU A N 1
ATOM 2947 C CA . LEU A 1 386 ? -12.678 10.109 -1.982 1.00 46.19 386 LEU A CA 1
ATOM 2948 C C . LEU A 1 386 ? -13.938 10.040 -2.870 1.00 46.19 386 LEU A C 1
ATOM 2950 O O . LEU A 1 386 ? -14.749 10.957 -2.835 1.00 46.19 386 LEU A O 1
ATOM 2954 N N . GLY A 1 387 ? -14.133 8.968 -3.646 1.00 38.75 387 GLY A N 1
ATOM 2955 C CA . GLY A 1 387 ? -15.201 8.871 -4.659 1.00 38.75 387 GLY A CA 1
ATOM 2956 C C . GLY A 1 387 ? -16.522 8.227 -4.211 1.00 38.75 387 GLY A C 1
ATOM 2957 O O . GLY A 1 387 ? -17.394 7.988 -5.038 1.00 38.75 387 GLY A O 1
ATOM 2958 N N . GLY A 1 388 ? -16.690 7.899 -2.928 1.00 35.91 388 GLY A N 1
ATOM 2959 C CA . GLY A 1 388 ? -17.797 7.063 -2.439 1.00 35.91 388 GLY A CA 1
ATOM 2960 C C . GLY A 1 388 ? -19.076 7.789 -2.007 1.00 35.91 388 GLY A C 1
ATOM 2961 O O . GLY A 1 388 ? -19.758 7.276 -1.124 1.00 35.91 388 GLY A O 1
ATOM 2962 N N . ALA A 1 389 ? -19.390 8.974 -2.542 1.00 37.09 389 ALA A N 1
ATOM 2963 C CA . ALA A 1 389 ? -20.555 9.750 -2.098 1.00 37.09 389 ALA A CA 1
ATOM 2964 C C . ALA A 1 389 ? -21.180 10.630 -3.199 1.00 37.09 389 ALA A C 1
ATOM 2966 O O . ALA A 1 389 ? -21.326 11.828 -3.003 1.00 37.09 389 ALA A O 1
ATOM 2967 N N . ALA A 1 390 ? -21.540 10.065 -4.357 1.00 36.97 390 ALA A N 1
ATOM 2968 C CA . ALA A 1 390 ? -22.533 10.657 -5.270 1.00 36.97 390 ALA A CA 1
ATOM 2969 C C . ALA A 1 390 ? -22.867 9.690 -6.417 1.00 36.97 390 ALA A C 1
ATOM 2971 O O . ALA A 1 390 ? -22.228 9.735 -7.461 1.00 36.97 390 ALA A O 1
ATOM 2972 N N . ALA A 1 391 ? -23.861 8.818 -6.231 1.00 34.94 391 ALA A N 1
ATOM 2973 C CA . ALA A 1 391 ? -24.643 8.235 -7.328 1.00 34.94 391 ALA A CA 1
ATOM 2974 C C . ALA A 1 391 ? -25.874 7.511 -6.754 1.00 34.94 391 ALA A C 1
ATOM 2976 O O . ALA A 1 391 ? -25.924 6.288 -6.674 1.00 34.94 391 ALA A O 1
ATOM 2977 N N . SER A 1 392 ? -26.877 8.280 -6.333 1.00 36.91 392 SER A N 1
ATOM 2978 C CA . SER A 1 392 ? -28.246 7.782 -6.175 1.00 36.91 392 SER A CA 1
ATOM 2979 C C . SER A 1 392 ? -29.203 8.789 -6.806 1.00 36.91 392 SER A C 1
ATOM 2981 O O . SER A 1 392 ? -29.788 9.634 -6.134 1.00 36.91 392 SER A O 1
ATOM 2983 N N . SER A 1 393 ? -29.342 8.712 -8.122 1.00 35.12 393 SER A N 1
ATOM 2984 C CA . SER A 1 393 ? -30.469 9.288 -8.849 1.00 35.12 393 SER A CA 1
ATOM 2985 C C . SER A 1 393 ? -30.966 8.201 -9.793 1.00 35.12 393 SER A C 1
ATOM 2987 O O . SER A 1 393 ? -30.268 7.831 -10.736 1.00 35.12 393 SER A O 1
ATOM 2989 N N . GLY A 1 394 ? -32.112 7.613 -9.447 1.00 32.91 394 GLY A N 1
ATOM 2990 C CA . GLY A 1 394 ? -32.716 6.502 -10.178 1.00 32.91 394 GLY A CA 1
ATOM 2991 C C . GLY A 1 394 ? -33.229 6.902 -11.567 1.00 32.91 394 GLY A C 1
ATOM 2992 O O . GLY A 1 394 ? -33.331 8.092 -11.875 1.00 32.91 394 GLY A O 1
ATOM 2993 N N . PRO A 1 395 ? -33.545 5.916 -12.421 1.00 39.66 395 PRO A N 1
ATOM 2994 C CA . PRO A 1 395 ? -33.982 6.172 -13.781 1.00 39.66 395 PRO A CA 1
ATOM 2995 C C . PRO A 1 395 ? -35.448 6.621 -13.785 1.00 39.66 395 PRO A C 1
ATOM 2997 O O . PRO A 1 395 ? -36.322 5.949 -13.236 1.00 39.66 395 PRO A O 1
ATOM 3000 N N . ALA A 1 396 ? -35.716 7.760 -14.422 1.00 32.38 396 ALA A N 1
ATOM 3001 C CA . ALA A 1 396 ? -37.065 8.197 -14.750 1.00 32.38 396 ALA A CA 1
ATOM 3002 C C . ALA A 1 396 ? -37.543 7.462 -16.011 1.00 32.38 396 ALA A C 1
ATOM 3004 O O . ALA A 1 396 ? -36.962 7.596 -17.088 1.00 32.38 396 ALA A O 1
ATOM 3005 N N . VAL A 1 397 ? -38.612 6.687 -15.843 1.00 38.66 397 VAL A N 1
ATOM 3006 C CA . VAL A 1 397 ? -39.432 6.092 -16.902 1.00 38.66 397 VAL A CA 1
ATOM 3007 C C . VAL A 1 397 ? -40.032 7.213 -17.760 1.00 38.66 397 VAL A C 1
ATOM 3009 O O . VAL A 1 397 ? -40.610 8.156 -17.219 1.00 38.66 397 VAL A O 1
ATOM 3012 N N . ARG A 1 398 ? -39.917 7.113 -19.088 1.00 33.50 398 ARG A N 1
ATOM 3013 C CA . ARG A 1 398 ? -40.736 7.885 -20.034 1.00 33.50 398 ARG A CA 1
ATOM 3014 C C . ARG A 1 398 ? -41.714 6.941 -20.729 1.00 33.50 398 ARG A C 1
ATOM 3016 O O . ARG A 1 398 ? -41.306 5.871 -21.174 1.00 33.50 398 ARG A O 1
ATOM 3023 N N . ILE A 1 399 ? -42.976 7.369 -20.724 1.00 47.19 399 ILE A N 1
ATOM 3024 C CA . ILE A 1 399 ? -44.128 6.819 -21.452 1.00 47.19 399 ILE A CA 1
ATOM 3025 C C . ILE A 1 399 ? -43.944 7.076 -22.945 1.00 47.19 399 ILE A C 1
ATOM 3027 O O . ILE A 1 399 ? -43.445 8.182 -23.269 1.00 47.19 399 ILE A O 1
#

pLDDT: mean 71.49, std 25.74, range [25.48, 96.88]

Mean predicted aligned error: 22.42 Å

Secondary structure (DSSP, 8-state):
--EEEEEESS--TTS-HHHHHHHHHHHHHHHHT--GGG-EEEEE-S----BTTB-SS-EEEEEEESS---HHHHHHHHHHHHHHHHHHH---GGGEEEEEEEPPP-GGGHHHHHHHHHTTSSS-------------------PPP-PPPPPP-----------------------------------PPPPPP-----------------SHHHHHHHHHHHHHHHHHHHHTPPPHHHHT-GGGB---SSHHHHHHHHHHHHHHTHHHHHHHHHHHHHHHHHT-HHHHHHHHHHHHHHHHHHTSS-TTPPPEEETTEEEPHHHHHHHHHHHHHHHHHHSTHHHHHHHHHHHHHHHHHHHHHHBPPP---SS---TT-----TTTTS--S----PPPP--

Foldseek 3Di:
DKEKEKEKLFDCVVFPVVVLQVQLLVQLCVLLVHDSVPYHYHYHYNDQDDDPNHNPIAMEMEMEDADSDDPVSVVSSLVSNLVSCCVRVVHHSVRYDYHYHHDYDPVVCVVVVVVVVVVVPPPPDDDDDDDDDDDDDDDDDDDDDDDDDDDDDDDDDDDDDDDDDDDDDDDDDDDDDDDDDDDDDDDDDDDDDDDDDDDPDDDPPPPDDDPVVVVVVVVVVVVVVVVVLVVLADDVCVLVPPVQFAAQPDPVLLVVLLVVCCVNRVSVLVVLLVVLLVVLCVVPVVLVVLVVVLVVLVCVVPVVDDPPDAADQDPNDGDDPVRVVVVSVVSVVCSCVVDCSVVSNVVSNVVSVVVSSVSSSGGHDDPPPPPPPPVDDDPPDPCPVPPPPDDPDDDDDDD

Sequence (399 aa):
MPCLNLSTNVSLDGVDTSAILSEASKTVARLIGKPEAYVMIVLKGSLPMSFGGTEQPAAYGELVSIGGLNSDVNKKLSAAVAAILETKLSVPKARFFLKFYDTKYCTAMKDKLQLFQLSTTESDNGSALETNHETYCFNHRVRKSIPRPPHYTTQRINQTSLSCPKEIHRQPHSAFPWCPRPLMASAPPPILPVSSAGGGGSAPSSAPPISVPALRLFLSRLSDSARRSLAHRRPWYELFDRSAFARPDSLSDAASRLRKNLAYFRVNYLALLAAALALSLLSHPFSLLLLVALLAAWAFLYLFRPSDASPLVLFRRTFSDREILAGLVLLTLLVVFLTSVGSLIVSALMVGAAVVCVHGAFRVPEDLFLDDQDPGVPASGFLSFLGGAAASSGPAVRI

Nearest PDB structures (foldseek):
  8ap3-assembly1_A  TM=1.000E+00  e=3.230E-17  Arabidopsis thaliana
  8ap3-assembly1_C  TM=9.980E-01  e=5.451E-17  Arabidopsis thaliana
  8dq6-assembly1_A  TM=9.782E-01  e=4.488E-13  Arabidopsis thaliana
  8dqa-assembly1_A  TM=9.689E-01  e=3.643E-12  Arabidopsis thaliana
  3fwu-assembly1_A  TM=9.095E-01  e=1.375E-09  Leishmania major